Protein AF-A0A7S3IVI7-F1 (afdb_monomer)

Structure (mmCIF, N/CA/C/O backbone):
data_AF-A0A7S3IVI7-F1
#
_entry.id   AF-A0A7S3IVI7-F1
#
loop_
_atom_site.group_PDB
_atom_site.id
_atom_site.type_symbol
_atom_site.label_atom_id
_atom_site.label_alt_id
_atom_site.label_comp_id
_atom_site.label_asym_id
_atom_site.label_entity_id
_atom_site.label_seq_id
_atom_site.pdbx_PDB_ins_code
_atom_site.Cartn_x
_atom_site.Cartn_y
_atom_site.Cartn_z
_atom_site.occupancy
_atom_site.B_iso_or_equiv
_atom_site.auth_seq_id
_atom_site.auth_comp_id
_atom_site.auth_asym_id
_atom_site.auth_atom_id
_atom_site.pdbx_PDB_model_num
ATOM 1 N N . MET A 1 1 ? 11.223 -50.948 70.536 1.00 37.16 1 MET A N 1
ATOM 2 C CA . MET A 1 1 ? 10.459 -50.148 69.553 1.00 37.16 1 MET A CA 1
ATOM 3 C C . MET A 1 1 ? 10.561 -48.692 69.951 1.00 37.16 1 MET A C 1
ATOM 5 O O . MET A 1 1 ? 10.312 -48.367 71.103 1.00 37.16 1 MET A O 1
ATOM 9 N N . HIS A 1 2 ? 11.042 -47.861 69.036 1.00 29.64 2 HIS A N 1
ATOM 10 C CA . HIS A 1 2 ? 11.387 -46.464 69.269 1.00 29.64 2 HIS A CA 1
ATOM 11 C C . HIS A 1 2 ? 10.101 -45.625 69.360 1.00 29.64 2 HIS A C 1
ATOM 13 O O . HIS A 1 2 ? 9.302 -45.642 68.428 1.00 29.64 2 HIS A O 1
ATOM 19 N N . VAL A 1 3 ? 9.883 -44.931 70.478 1.00 38.16 3 VAL A N 1
ATOM 20 C CA . VAL A 1 3 ? 8.822 -43.919 70.612 1.00 38.16 3 VAL A CA 1
ATOM 21 C C . VAL A 1 3 ? 9.403 -42.591 70.113 1.00 38.16 3 VAL A C 1
ATOM 23 O O . VAL A 1 3 ? 10.375 -42.125 70.710 1.00 38.16 3 VAL A O 1
ATOM 26 N N . PRO A 1 4 ? 8.892 -41.987 69.024 1.00 34.06 4 PRO A N 1
ATOM 27 C CA . PRO A 1 4 ? 9.413 -40.715 68.544 1.00 34.06 4 PRO A CA 1
ATOM 28 C C . PRO A 1 4 ? 8.873 -39.545 69.380 1.00 34.06 4 PRO A C 1
ATOM 30 O O . PRO A 1 4 ? 7.701 -39.504 69.749 1.00 34.06 4 PRO A O 1
ATOM 33 N N . ALA A 1 5 ? 9.761 -38.593 69.669 1.00 31.62 5 ALA A N 1
ATOM 34 C CA . ALA A 1 5 ? 9.487 -37.371 70.419 1.00 31.62 5 ALA A CA 1
ATOM 35 C C . ALA A 1 5 ? 8.488 -36.433 69.696 1.00 31.62 5 ALA A C 1
ATOM 37 O O . ALA A 1 5 ? 8.466 -36.389 68.460 1.00 31.62 5 ALA A O 1
ATOM 38 N N . PRO A 1 6 ? 7.690 -35.639 70.438 1.00 41.50 6 PRO A N 1
ATOM 39 C CA . PRO A 1 6 ? 6.710 -34.724 69.866 1.00 41.50 6 PRO A CA 1
ATOM 40 C C . PRO A 1 6 ? 7.427 -33.469 69.356 1.00 41.50 6 PRO A C 1
ATOM 42 O O . PRO A 1 6 ? 7.869 -32.635 70.140 1.00 41.50 6 PRO A O 1
ATOM 45 N N . GLY A 1 7 ? 7.588 -33.337 68.038 1.00 34.88 7 GLY A N 1
ATOM 46 C CA . GLY A 1 7 ? 8.286 -32.165 67.490 1.00 34.88 7 GLY A CA 1
ATOM 47 C C . GLY A 1 7 ? 8.357 -32.018 65.972 1.00 34.88 7 GLY A C 1
ATOM 48 O O . GLY A 1 7 ? 8.997 -31.090 65.490 1.00 34.88 7 GLY A O 1
ATOM 49 N N . ARG A 1 8 ? 7.711 -32.882 65.184 1.00 31.33 8 ARG A N 1
ATOM 50 C CA . ARG A 1 8 ? 7.541 -32.661 63.741 1.00 31.33 8 ARG A CA 1
ATOM 51 C C . ARG A 1 8 ? 6.113 -33.009 63.364 1.00 31.33 8 ARG A C 1
ATOM 53 O O . ARG A 1 8 ? 5.688 -34.141 63.576 1.00 31.33 8 ARG A O 1
ATOM 60 N N . VAL A 1 9 ? 5.385 -32.035 62.824 1.00 38.50 9 VAL A N 1
ATOM 61 C CA . VAL A 1 9 ? 4.103 -32.258 62.153 1.00 38.50 9 VAL A CA 1
ATOM 62 C C . VAL A 1 9 ? 4.376 -33.245 61.020 1.00 38.50 9 VAL A C 1
ATOM 64 O O . VAL A 1 9 ? 4.952 -32.890 59.996 1.00 38.50 9 VAL A O 1
ATOM 67 N N . GLN A 1 10 ? 4.060 -34.519 61.246 1.00 35.38 10 GLN A N 1
ATOM 68 C CA . GLN A 1 10 ? 4.059 -35.515 60.188 1.00 35.38 10 GLN A CA 1
ATOM 69 C C . GLN A 1 10 ? 2.949 -35.115 59.218 1.00 35.38 10 GLN A C 1
ATOM 71 O O . GLN A 1 10 ? 1.772 -35.101 59.580 1.00 35.38 10 GLN A O 1
ATOM 76 N N . TYR A 1 11 ? 3.329 -34.745 57.998 1.00 37.72 11 TYR A N 1
ATOM 77 C CA . TYR A 1 11 ? 2.398 -34.573 56.894 1.00 37.72 11 TYR A CA 1
ATOM 78 C C . TYR A 1 11 ? 1.768 -35.937 56.596 1.00 37.72 11 TYR A C 1
ATOM 80 O O . TYR A 1 11 ? 2.327 -36.744 55.860 1.00 37.72 11 TYR A O 1
ATOM 88 N N . TYR A 1 12 ? 0.619 -36.225 57.203 1.00 44.03 12 TYR A N 1
ATOM 89 C CA . TYR A 1 12 ? -0.188 -37.374 56.816 1.00 44.03 12 TYR A CA 1
ATOM 90 C C . TYR A 1 12 ? -0.671 -37.142 55.381 1.00 44.03 12 TYR A C 1
ATOM 92 O O . TYR A 1 12 ? -1.476 -36.244 55.134 1.00 44.03 12 TYR A O 1
ATOM 100 N N . GLN A 1 13 ? -0.196 -37.941 54.424 1.00 44.88 13 GLN A N 1
ATOM 101 C CA . GLN A 1 13 ? -0.732 -37.983 53.061 1.00 44.88 13 GLN A CA 1
ATOM 102 C C . GLN A 1 13 ? -2.083 -38.714 53.073 1.00 44.88 13 GLN A C 1
ATOM 104 O O . GLN A 1 13 ? -2.242 -39.829 52.593 1.00 44.88 13 GLN A O 1
ATOM 109 N N . TRP A 1 14 ? -3.101 -38.073 53.650 1.00 48.66 14 TRP A N 1
ATOM 110 C CA . TRP A 1 14 ? -4.465 -38.604 53.792 1.00 48.66 14 TRP A CA 1
ATOM 111 C C . TRP A 1 14 ? -5.151 -38.930 52.449 1.00 48.66 14 TRP A C 1
ATOM 113 O O . TRP A 1 14 ? -6.203 -39.567 52.417 1.00 48.66 14 TRP A O 1
ATOM 123 N N . HIS A 1 15 ? -4.553 -38.500 51.337 1.00 48.31 15 HIS A N 1
ATOM 124 C CA . HIS A 1 15 ? -4.995 -38.749 49.966 1.00 48.31 15 HIS A CA 1
ATOM 125 C C . HIS A 1 15 ? -4.817 -40.231 49.593 1.00 48.31 15 HIS A C 1
ATOM 127 O O . HIS A 1 15 ? -5.594 -40.758 48.800 1.00 48.31 15 HIS A O 1
ATOM 133 N N . GLU A 1 16 ? -3.843 -40.903 50.215 1.00 50.72 16 GLU A N 1
ATOM 134 C CA . GLU A 1 16 ? -3.453 -42.286 49.929 1.00 50.72 16 GLU A CA 1
ATOM 135 C C . GLU A 1 16 ? -4.239 -43.326 50.737 1.00 50.72 16 GLU A C 1
ATOM 137 O O . GLU A 1 16 ? -4.037 -44.518 50.548 1.00 50.72 16 GLU A O 1
ATOM 142 N N . LEU A 1 17 ? -5.156 -42.914 51.623 1.00 53.09 17 LEU A N 1
ATOM 143 C CA . LEU A 1 17 ? -5.967 -43.848 52.409 1.00 53.09 17 LEU A CA 1
ATOM 144 C C . LEU A 1 17 ? -7.241 -44.225 51.627 1.00 53.09 17 LEU A C 1
ATOM 146 O O . LEU A 1 17 ? -8.165 -43.407 51.531 1.00 53.09 17 LEU A O 1
ATOM 150 N N . PRO A 1 18 ? -7.340 -45.442 51.055 1.00 57.66 18 PRO A N 1
ATOM 151 C CA . PRO A 1 18 ? -8.451 -45.827 50.180 1.00 57.66 18 PRO A CA 1
ATOM 152 C C . PRO A 1 18 ? -9.768 -46.055 50.937 1.00 57.66 18 PRO A C 1
ATOM 154 O O . PRO A 1 18 ? -10.831 -46.059 50.330 1.00 57.66 18 PRO A O 1
ATOM 157 N N . PHE A 1 19 ? -9.713 -46.214 52.261 1.00 57.56 19 PHE A N 1
ATOM 158 C CA . PHE A 1 19 ? -10.855 -46.581 53.105 1.00 57.56 19 PHE A CA 1
ATOM 159 C C . PHE A 1 19 ? -11.643 -45.389 53.669 1.00 57.56 19 PHE A C 1
ATOM 161 O O . PHE A 1 19 ? -12.664 -45.590 54.321 1.00 57.56 19 PHE A O 1
ATOM 168 N N . VAL A 1 20 ? -11.187 -44.153 53.447 1.00 51.25 20 VAL A N 1
ATOM 169 C CA . VAL A 1 20 ? -11.914 -42.957 53.892 1.00 51.25 20 VAL A CA 1
ATOM 170 C C . VAL A 1 20 ? -12.842 -42.488 52.762 1.00 51.25 20 VAL A C 1
ATOM 172 O O . VAL A 1 20 ? -12.332 -42.189 51.675 1.00 51.25 20 VAL A O 1
ATOM 175 N N . PRO A 1 21 ? -14.169 -42.400 52.988 1.00 58.31 21 PRO A N 1
ATOM 176 C CA . PRO A 1 21 ? -15.122 -41.931 51.986 1.00 58.31 21 PRO A CA 1
ATOM 177 C C . PRO A 1 21 ? -14.757 -40.550 51.436 1.00 58.31 21 PRO A C 1
ATOM 179 O O . PRO A 1 21 ? -14.257 -39.678 52.158 1.00 58.31 21 PRO A O 1
ATOM 182 N N . THR A 1 22 ? -15.009 -40.343 50.145 1.00 48.22 22 THR A N 1
ATOM 183 C CA . THR A 1 22 ? -14.658 -39.107 49.435 1.00 48.22 22 THR A CA 1
ATOM 184 C C . THR A 1 22 ? -15.324 -37.883 50.065 1.00 48.22 22 THR A C 1
ATOM 186 O O . THR A 1 22 ? -14.698 -36.826 50.133 1.00 48.22 22 THR A O 1
ATOM 189 N N . GLU A 1 23 ? -16.534 -38.016 50.621 1.00 46.34 23 GLU A N 1
ATOM 190 C CA . GLU A 1 23 ? -17.203 -36.902 51.303 1.00 46.34 23 GLU A CA 1
ATOM 191 C C . GLU A 1 23 ? -16.443 -36.457 52.564 1.00 46.34 23 GLU A C 1
ATOM 193 O O . GLU A 1 23 ? -16.296 -35.261 52.821 1.00 46.34 23 GLU A O 1
ATOM 198 N N . THR A 1 24 ? -15.877 -37.402 53.322 1.00 45.75 24 THR A N 1
ATOM 199 C CA . THR A 1 24 ? -15.080 -37.111 54.525 1.00 45.75 24 THR A CA 1
ATOM 200 C C . THR A 1 24 ? -13.722 -36.498 54.165 1.00 45.75 24 THR A C 1
ATOM 202 O O . THR A 1 24 ? -13.246 -35.598 54.854 1.00 45.75 24 THR A O 1
ATOM 205 N N . LYS A 1 25 ? -13.127 -36.920 53.040 1.00 48.84 25 LYS A N 1
ATOM 206 C CA . LYS A 1 25 ? -11.901 -36.330 52.466 1.00 48.84 25 LYS A CA 1
ATOM 207 C C . LYS A 1 25 ? -12.095 -34.873 52.029 1.00 48.84 25 LYS A C 1
ATOM 209 O O . LYS A 1 25 ? -11.172 -34.071 52.145 1.00 48.84 25 LYS A O 1
ATOM 214 N N . VAL A 1 26 ? -13.282 -34.521 51.533 1.00 50.03 26 VAL A N 1
ATOM 215 C CA . VAL A 1 26 ? -13.626 -33.141 51.148 1.00 50.03 26 VAL A CA 1
ATOM 216 C C . VAL A 1 26 ? -13.844 -32.262 52.383 1.00 50.03 26 VAL A C 1
ATOM 218 O O . VAL A 1 26 ? -13.344 -31.139 52.411 1.00 50.03 26 VAL A O 1
ATOM 221 N N . ALA A 1 27 ? -14.505 -32.784 53.421 1.00 46.66 27 ALA A N 1
ATOM 222 C CA . ALA A 1 27 ? -14.756 -32.064 54.673 1.00 46.66 27 ALA A CA 1
ATOM 223 C C . ALA A 1 27 ? -13.483 -31.792 55.506 1.00 46.66 27 ALA A C 1
ATOM 225 O O . ALA A 1 27 ? -13.433 -30.823 56.254 1.00 46.66 27 ALA A O 1
ATOM 226 N N . LEU A 1 28 ? -12.443 -32.623 55.366 1.00 43.22 28 LEU A N 1
ATOM 227 C CA . LEU A 1 28 ? -11.166 -32.506 56.088 1.00 43.22 28 LEU A CA 1
ATOM 228 C C . LEU A 1 28 ? -10.086 -31.700 55.348 1.00 43.22 28 LEU A C 1
ATOM 230 O O . LEU A 1 28 ? -8.933 -31.697 55.784 1.00 43.22 28 LEU A O 1
ATOM 234 N N . ARG A 1 29 ? -10.411 -31.012 54.243 1.00 44.25 29 ARG A N 1
ATOM 235 C CA . ARG A 1 29 ? -9.451 -30.106 53.594 1.00 44.25 29 ARG A CA 1
ATOM 236 C C . ARG A 1 29 ? -9.076 -28.983 54.562 1.00 44.25 29 ARG A C 1
ATOM 238 O O . ARG A 1 29 ? -9.765 -27.973 54.659 1.00 44.25 29 ARG A O 1
ATOM 245 N N . VAL A 1 30 ? -7.944 -29.159 55.242 1.00 41.41 30 VAL A N 1
ATOM 246 C CA . VAL A 1 30 ? -7.190 -28.064 55.853 1.00 41.41 30 VAL A CA 1
ATOM 247 C C . VAL A 1 30 ? -7.012 -27.008 54.760 1.00 41.41 30 VAL A C 1
ATOM 249 O O . VAL A 1 30 ? -6.669 -27.393 53.634 1.00 41.41 30 VAL A O 1
ATOM 252 N N . PRO A 1 31 ? -7.272 -25.716 55.034 1.00 39.53 31 PRO A N 1
ATOM 253 C CA . PRO A 1 31 ? -7.047 -24.665 54.058 1.00 39.53 31 PRO A CA 1
ATOM 254 C C . PRO A 1 31 ? -5.581 -24.750 53.648 1.00 39.53 31 PRO A C 1
ATOM 256 O O . PRO A 1 31 ? -4.684 -24.420 54.422 1.00 39.53 31 PRO A O 1
ATOM 259 N N . LYS A 1 32 ? -5.321 -25.260 52.440 1.00 38.75 32 LYS A N 1
ATOM 260 C CA . LYS A 1 32 ? -4.033 -25.028 51.807 1.00 38.75 32 LYS A CA 1
ATOM 261 C C . LYS A 1 32 ? -3.951 -23.516 51.690 1.00 38.75 32 LYS A C 1
ATOM 263 O O . LYS A 1 32 ? -4.742 -22.914 50.967 1.00 38.75 32 LYS A O 1
ATOM 268 N N . ALA A 1 33 ? -3.061 -22.932 52.482 1.00 37.44 33 ALA A N 1
ATOM 269 C CA . ALA A 1 33 ? -2.588 -21.581 52.287 1.00 37.44 33 ALA A CA 1
ATOM 270 C C . ALA A 1 33 ? -2.394 -21.368 50.777 1.00 37.44 33 ALA A C 1
ATOM 272 O O . ALA A 1 33 ? -1.693 -22.153 50.140 1.00 37.44 33 ALA A O 1
ATOM 273 N N . PHE A 1 34 ? -3.102 -20.381 50.228 1.00 41.66 34 PHE A N 1
ATOM 274 C CA . PHE A 1 34 ? -2.931 -19.870 48.870 1.00 41.66 34 PHE A CA 1
ATOM 275 C C . PHE A 1 34 ? -2.884 -20.943 47.770 1.00 41.66 34 PHE A C 1
ATOM 277 O O . PHE A 1 34 ? -1.894 -21.093 47.062 1.00 41.66 34 PHE A O 1
ATOM 284 N N . ALA A 1 35 ? -3.984 -21.671 47.562 1.00 41.25 35 ALA A N 1
ATOM 285 C CA . ALA A 1 35 ? -4.273 -22.088 46.194 1.00 41.25 35 ALA A CA 1
ATOM 286 C C . ALA A 1 35 ? -4.699 -20.821 45.439 1.00 41.25 35 ALA A C 1
ATOM 288 O O . ALA A 1 35 ? -5.876 -20.463 45.466 1.00 41.25 35 ALA A O 1
ATOM 289 N N . GLU A 1 36 ? -3.739 -20.100 44.854 1.00 44.16 36 GLU A N 1
ATOM 290 C CA . GLU A 1 36 ? -4.038 -19.100 43.829 1.00 44.16 36 GLU A CA 1
ATOM 291 C C . GLU A 1 36 ? -4.737 -19.854 42.696 1.00 44.16 36 GLU A C 1
ATOM 293 O O . GLU A 1 36 ? -4.110 -20.563 41.911 1.00 44.16 36 GLU A O 1
ATOM 298 N N . SER A 1 37 ? -6.069 -19.814 42.676 1.00 51.34 37 SER A N 1
ATOM 299 C CA . SER A 1 37 ? -6.802 -20.229 41.491 1.00 51.34 37 SER A CA 1
ATOM 300 C C . SER A 1 37 ? -6.357 -19.303 40.371 1.00 51.34 37 SER A C 1
ATOM 302 O O . SER A 1 37 ? -6.410 -18.086 40.562 1.00 51.34 37 SER A O 1
ATOM 304 N N . GLU A 1 38 ? -5.940 -19.856 39.230 1.00 58.28 38 GLU A N 1
ATOM 305 C CA . GLU A 1 38 ? -5.761 -19.059 38.016 1.00 58.28 38 GLU A CA 1
ATOM 306 C C . GLU A 1 38 ? -6.965 -18.127 37.873 1.00 58.28 38 GLU A C 1
ATOM 308 O O . GLU A 1 38 ? -8.113 -18.569 38.006 1.00 58.28 38 GLU A O 1
ATOM 313 N N . LYS A 1 39 ? -6.701 -16.828 37.689 1.00 65.31 39 LYS A N 1
ATOM 314 C CA . LYS A 1 39 ? -7.754 -15.829 37.514 1.00 65.31 39 LYS A CA 1
ATOM 315 C C . LYS A 1 39 ? -8.639 -16.275 36.357 1.00 65.31 39 LYS A C 1
ATOM 317 O O . LYS A 1 39 ? -8.250 -16.209 35.192 1.00 65.31 39 LYS A O 1
ATOM 322 N N . THR A 1 40 ? -9.832 -16.751 36.684 1.00 76.25 40 THR A N 1
ATOM 323 C CA . THR A 1 40 ? -10.799 -17.173 35.680 1.00 76.25 40 THR A CA 1
ATOM 324 C C . THR A 1 40 ? -11.509 -15.924 35.184 1.00 76.25 40 THR A C 1
ATOM 326 O O . THR A 1 40 ? -12.302 -15.320 35.901 1.00 76.25 40 THR A O 1
ATOM 329 N N . LEU A 1 41 ? -11.226 -15.514 33.946 1.00 86.06 41 LEU A N 1
ATOM 330 C CA . LEU A 1 41 ? -11.928 -14.408 33.288 1.00 86.06 41 LEU A CA 1
ATOM 331 C C . LEU A 1 41 ? -13.317 -14.872 32.821 1.00 86.06 41 LEU A C 1
ATOM 333 O O . LEU A 1 41 ? -13.614 -14.932 31.630 1.00 86.06 41 LEU A O 1
ATOM 337 N N . SER A 1 42 ? -14.161 -15.234 33.788 1.00 85.94 42 SER A N 1
ATOM 338 C CA . SER A 1 42 ? -15.483 -15.846 33.593 1.00 85.94 42 SER A CA 1
ATOM 339 C C . SER A 1 42 ? -16.414 -15.026 32.692 1.00 85.94 42 SER A C 1
ATOM 341 O O . SER A 1 42 ? -17.236 -15.592 31.974 1.00 85.94 42 SER A O 1
ATOM 343 N N . TYR A 1 43 ? -16.237 -13.704 32.672 1.00 92.38 43 TYR A N 1
ATOM 344 C CA . TYR A 1 43 ? -17.042 -12.770 31.887 1.00 92.38 43 TYR A CA 1
ATOM 345 C C . TYR A 1 43 ? -16.408 -12.344 30.555 1.00 92.38 43 TYR A C 1
ATOM 347 O O . TYR A 1 43 ? -17.042 -11.597 29.816 1.00 92.38 43 TYR A O 1
ATOM 355 N N . LEU A 1 44 ? -15.199 -12.806 30.204 1.00 95.38 44 LEU A N 1
ATOM 356 C CA . LEU A 1 44 ? -14.468 -12.310 29.028 1.00 95.38 44 LEU A CA 1
ATOM 357 C C . LEU A 1 44 ? -15.250 -12.462 27.721 1.00 95.38 44 LEU A C 1
ATOM 359 O O . LEU A 1 44 ? -15.397 -11.493 26.981 1.00 95.38 44 LEU A O 1
ATOM 363 N N . GLU A 1 45 ? -15.771 -13.656 27.447 1.00 96.44 45 GLU A N 1
ATOM 364 C CA . GLU A 1 45 ? -16.513 -13.922 26.209 1.00 96.44 45 GLU A CA 1
ATOM 365 C C . GLU A 1 45 ? -17.793 -13.083 26.119 1.00 96.44 45 GLU A C 1
ATOM 367 O O . GLU A 1 45 ? -18.152 -12.594 25.048 1.00 96.44 45 GLU A O 1
ATOM 372 N N . LEU A 1 46 ? -18.456 -12.847 27.257 1.00 96.19 46 LEU A N 1
ATOM 373 C CA . LEU A 1 46 ? -19.632 -11.984 27.312 1.00 96.19 46 LEU A CA 1
ATOM 374 C C . LEU A 1 46 ? -19.260 -10.513 27.089 1.00 96.19 46 LEU A C 1
ATOM 376 O O . LEU A 1 46 ? -19.936 -9.835 26.322 1.00 96.19 46 LEU A O 1
ATOM 380 N N . VAL A 1 47 ? -18.167 -10.035 27.696 1.00 97.25 47 VAL A N 1
ATOM 381 C CA . VAL A 1 47 ? -17.644 -8.678 27.471 1.00 97.25 47 VAL A CA 1
ATOM 382 C C . VAL A 1 47 ? -17.314 -8.480 25.995 1.00 97.25 47 VAL A C 1
ATOM 384 O O . VAL A 1 47 ? -17.808 -7.531 25.399 1.00 97.25 47 VAL A O 1
ATOM 387 N N . LYS A 1 48 ? -16.567 -9.400 25.370 1.00 97.75 48 LYS A N 1
ATOM 388 C CA . LYS A 1 48 ? -16.234 -9.324 23.936 1.00 97.75 48 LYS A CA 1
ATOM 389 C C . LYS A 1 48 ? -17.481 -9.269 23.059 1.00 97.75 48 LYS A C 1
ATOM 391 O O . LYS A 1 48 ? -17.549 -8.456 22.138 1.00 97.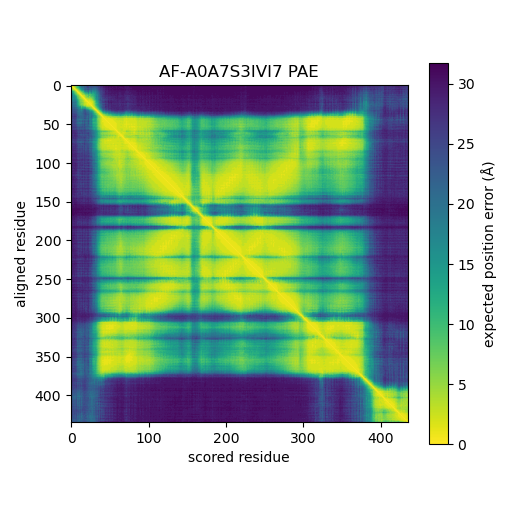75 48 LYS A O 1
ATOM 396 N N . LYS A 1 49 ? -18.473 -10.112 23.356 1.00 97.31 49 LYS A N 1
ATOM 397 C CA . LYS A 1 49 ? -19.747 -10.141 22.634 1.00 97.31 49 LYS A CA 1
ATOM 398 C C . LYS A 1 49 ? -20.491 -8.810 22.744 1.00 97.31 49 LYS A C 1
ATOM 400 O O . LYS A 1 49 ? -20.901 -8.270 21.722 1.00 97.31 49 LYS A O 1
ATOM 405 N N . GLU A 1 50 ? -20.652 -8.274 23.951 1.00 97.56 50 GLU A N 1
ATOM 406 C CA . GLU A 1 50 ? -21.371 -7.009 24.145 1.00 97.56 50 GLU A CA 1
ATOM 407 C C . GLU A 1 50 ? -20.586 -5.806 23.605 1.00 97.56 50 GLU A C 1
ATOM 409 O O . GLU A 1 50 ? -21.175 -4.904 23.016 1.00 97.56 50 GLU A O 1
ATOM 414 N N . THR A 1 51 ? -19.252 -5.820 23.667 1.00 97.06 51 THR A N 1
ATOM 415 C CA . THR A 1 51 ? -18.426 -4.825 22.970 1.00 97.06 51 THR A CA 1
ATOM 416 C C . THR A 1 51 ? -18.654 -4.880 21.460 1.00 97.06 51 THR A C 1
ATOM 418 O O . THR A 1 51 ? -18.839 -3.836 20.840 1.00 97.06 51 THR A O 1
ATOM 421 N N . GLN A 1 52 ? -18.715 -6.068 20.854 1.00 96.31 52 GLN A N 1
ATOM 422 C CA . GLN A 1 52 ? -19.020 -6.187 19.426 1.00 96.31 52 GLN A CA 1
ATOM 423 C C . GLN A 1 52 ? -20.442 -5.702 19.099 1.00 96.31 52 GLN A C 1
ATOM 425 O O . GLN A 1 52 ? -20.629 -5.009 18.101 1.00 96.31 52 GLN A O 1
ATOM 430 N N . ASN A 1 53 ? -21.434 -6.007 19.944 1.00 96.12 53 ASN A N 1
ATOM 431 C CA . ASN A 1 53 ? -22.802 -5.501 19.787 1.00 96.12 53 ASN A CA 1
ATOM 432 C C . ASN A 1 53 ? -22.844 -3.969 19.837 1.00 96.12 53 ASN A C 1
ATOM 434 O O . ASN A 1 53 ? -23.511 -3.342 19.012 1.00 96.12 53 ASN A O 1
ATOM 438 N N . PHE A 1 54 ? -22.117 -3.366 20.781 1.00 96.44 54 PHE A N 1
ATOM 439 C CA . PHE A 1 54 ? -21.981 -1.918 20.888 1.00 96.44 54 PHE A CA 1
ATOM 440 C C . PHE A 1 54 ? -21.375 -1.316 19.621 1.00 96.44 54 PHE A C 1
ATOM 442 O O . PHE A 1 54 ? -21.920 -0.351 19.087 1.00 96.44 54 PHE A O 1
ATOM 449 N N . LEU A 1 55 ? -20.279 -1.890 19.121 1.00 95.31 55 LEU A N 1
ATOM 450 C CA . LEU A 1 55 ? -19.624 -1.413 17.905 1.00 95.31 55 LEU A CA 1
ATOM 451 C C . LEU A 1 55 ? -20.565 -1.515 16.706 1.00 95.31 55 LEU A C 1
ATOM 453 O O . LEU A 1 55 ? -20.788 -0.513 16.047 1.00 95.31 55 LEU A O 1
ATOM 457 N N . ASN A 1 56 ? -21.202 -2.666 16.487 1.00 93.56 56 ASN A N 1
ATOM 458 C CA . ASN A 1 56 ? -22.117 -2.869 15.359 1.00 93.56 56 ASN A CA 1
ATOM 459 C C . ASN A 1 56 ? -23.331 -1.927 15.394 1.00 93.56 56 ASN A C 1
ATOM 461 O O . ASN A 1 56 ? -23.880 -1.581 14.353 1.00 93.56 56 ASN A O 1
ATOM 465 N N . LYS A 1 57 ? -23.779 -1.530 16.591 1.00 93.19 57 LYS A N 1
ATOM 466 C CA . LYS A 1 57 ? -24.909 -0.611 16.755 1.00 93.19 57 LYS A CA 1
ATOM 467 C C . LYS A 1 57 ? -24.535 0.842 16.459 1.00 93.19 57 LYS A C 1
ATOM 469 O O . LYS A 1 57 ? -25.378 1.583 15.966 1.00 93.19 57 LYS A O 1
ATOM 474 N N . ASN A 1 58 ? -23.320 1.257 16.817 1.00 90.88 58 ASN A N 1
ATOM 475 C CA . ASN A 1 58 ? -22.917 2.665 16.778 1.00 90.88 58 ASN A CA 1
ATOM 476 C C . ASN A 1 58 ? -21.956 3.003 15.628 1.00 90.88 58 ASN A C 1
ATOM 478 O O . ASN A 1 58 ? -21.815 4.170 15.277 1.00 90.88 58 ASN A O 1
ATOM 482 N N . ILE A 1 59 ? -21.290 2.002 15.053 1.00 90.50 59 ILE A N 1
ATOM 483 C CA . ILE A 1 59 ? -20.309 2.136 13.977 1.00 90.50 59 ILE A CA 1
ATOM 484 C C . ILE A 1 59 ? -20.690 1.133 12.886 1.00 90.50 59 ILE A C 1
ATOM 486 O O . ILE A 1 59 ? -20.439 -0.066 13.007 1.00 90.50 59 ILE A 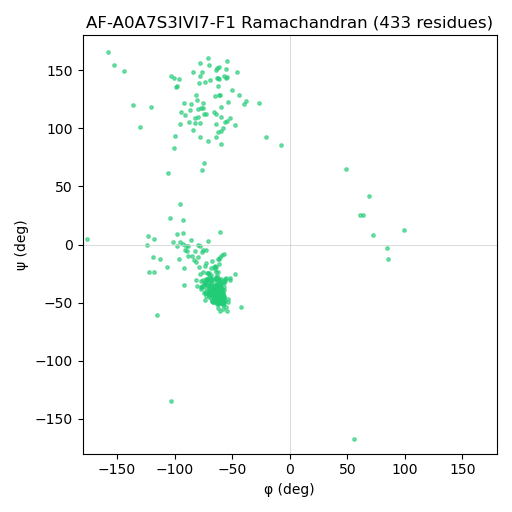O 1
ATOM 490 N N . GLY A 1 60 ? -21.327 1.630 11.825 1.00 82.75 60 GLY A N 1
ATOM 491 C CA . GLY A 1 60 ? -21.893 0.781 10.772 1.00 82.75 60 GLY A CA 1
ATOM 492 C C . GLY A 1 60 ? -20.857 0.096 9.875 1.00 82.75 60 GLY A C 1
ATOM 493 O O . GLY A 1 60 ? -21.160 -0.940 9.299 1.00 82.75 60 GLY A O 1
ATOM 494 N N . GLN A 1 61 ? -19.648 0.651 9.757 1.00 87.19 61 GLN A N 1
ATOM 495 C CA . GLN A 1 61 ? -18.571 0.126 8.912 1.00 87.19 61 GLN A CA 1
ATOM 496 C C . GLN A 1 61 ? -17.212 0.528 9.496 1.00 87.19 61 GLN A C 1
ATOM 498 O O . GLN A 1 61 ? -17.097 1.547 10.171 1.00 87.19 61 GLN A O 1
ATOM 503 N N . ASN A 1 62 ? -16.157 -0.239 9.224 1.00 86.94 62 ASN A N 1
ATOM 504 C CA . ASN A 1 62 ? -14.795 0.201 9.494 1.00 86.94 62 ASN A CA 1
ATOM 505 C C . ASN A 1 62 ? -14.325 1.151 8.384 1.00 86.94 62 ASN A C 1
ATOM 507 O O . ASN A 1 62 ? -14.062 0.737 7.253 1.00 86.94 62 ASN A O 1
ATOM 511 N N . TYR A 1 63 ? -14.193 2.431 8.724 1.00 86.06 63 TYR A N 1
ATOM 512 C CA . TYR A 1 63 ? -13.891 3.474 7.747 1.00 86.06 63 TYR A CA 1
ATOM 513 C C . TYR A 1 63 ? -12.471 3.353 7.190 1.00 86.06 63 TYR A C 1
ATOM 515 O O . TYR A 1 63 ? -12.252 3.684 6.032 1.00 86.06 63 TYR A O 1
ATOM 523 N N . PHE A 1 64 ? -11.510 2.835 7.961 1.00 83.50 64 PHE A N 1
ATOM 524 C CA . PHE A 1 64 ? -10.095 2.785 7.575 1.00 83.50 64 PHE A CA 1
ATOM 525 C C . PHE A 1 64 ? -9.770 1.708 6.538 1.00 83.50 64 PHE A C 1
ATOM 527 O O . PHE A 1 64 ? -8.844 1.884 5.742 1.00 83.50 64 PHE A O 1
ATOM 534 N N . ASN A 1 65 ? -10.517 0.601 6.543 1.00 81.69 65 ASN A N 1
ATOM 535 C CA . ASN A 1 65 ? -10.277 -0.545 5.659 1.00 81.69 65 ASN A CA 1
ATOM 536 C C . ASN A 1 65 ? -11.486 -0.944 4.797 1.00 81.69 65 ASN A C 1
ATOM 538 O O . ASN A 1 65 ? -11.391 -1.923 4.062 1.00 81.69 65 ASN A O 1
ATOM 542 N N . GLY A 1 66 ? -12.616 -0.243 4.917 1.00 79.56 66 GLY A N 1
ATOM 543 C CA . GLY A 1 66 ? -13.814 -0.491 4.118 1.00 79.56 66 GLY A CA 1
ATOM 544 C C . GLY A 1 66 ? -14.583 -1.767 4.478 1.00 79.56 66 GLY A C 1
ATOM 545 O O . GLY A 1 66 ? -15.522 -2.120 3.769 1.00 79.56 66 GLY A O 1
ATOM 546 N N . LYS A 1 67 ? -14.243 -2.472 5.564 1.00 84.94 67 LYS A N 1
ATOM 547 C CA . LYS A 1 67 ? -14.968 -3.686 5.979 1.00 84.94 67 LYS A CA 1
ATOM 548 C C . LYS A 1 67 ? -16.278 -3.349 6.676 1.00 84.94 67 LYS A C 1
ATOM 550 O O . LYS A 1 67 ? -16.320 -2.437 7.492 1.00 84.94 67 LYS A O 1
ATOM 555 N N . ASP A 1 68 ? -17.298 -4.175 6.464 1.00 85.31 68 ASP A N 1
ATOM 556 C CA . ASP A 1 68 ? -18.654 -3.987 7.009 1.00 85.31 68 ASP A CA 1
ATOM 557 C C . ASP A 1 68 ? -18.740 -3.979 8.550 1.00 85.31 68 ASP A C 1
ATOM 559 O O . ASP A 1 68 ? -19.773 -3.640 9.106 1.00 85.31 68 ASP A O 1
ATOM 563 N N . HIS A 1 69 ? -17.686 -4.374 9.271 1.00 87.88 69 HIS A N 1
ATOM 564 C CA . HIS A 1 69 ? -17.683 -4.395 10.735 1.00 87.88 69 HIS A CA 1
ATOM 565 C C . HIS A 1 69 ? -16.320 -4.016 11.323 1.00 87.88 69 HIS A C 1
ATOM 567 O O . HIS A 1 69 ? -15.261 -4.304 10.757 1.00 87.88 69 HIS A O 1
ATOM 573 N N . VAL A 1 70 ? -16.345 -3.410 12.514 1.00 92.44 70 VAL A N 1
ATOM 574 C CA . VAL A 1 70 ? -15.144 -3.129 13.311 1.00 92.44 70 VAL A CA 1
ATOM 575 C C . VAL A 1 70 ? -14.727 -4.396 14.053 1.00 92.44 70 VAL A C 1
ATOM 577 O O . VAL A 1 70 ? -15.520 -4.987 14.779 1.00 92.44 70 VAL A O 1
ATOM 580 N N . SER A 1 71 ? -13.480 -4.830 13.872 1.00 93.75 71 SER A N 1
ATOM 581 C CA . SER A 1 71 ? -12.942 -6.013 14.549 1.00 93.75 71 SER A CA 1
ATOM 582 C C . SER A 1 71 ? -12.437 -5.658 15.947 1.00 93.75 71 SER A C 1
ATOM 584 O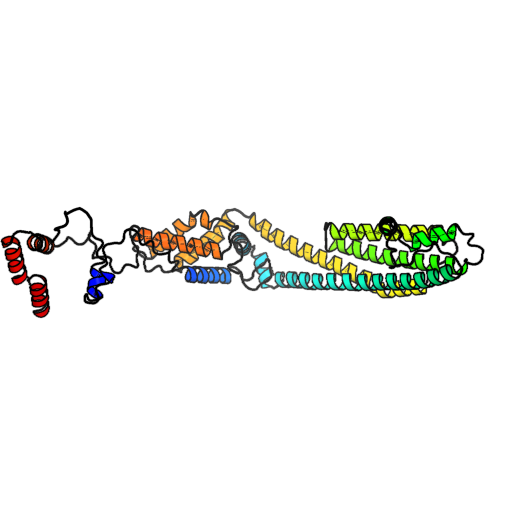 O . SER A 1 71 ? -11.852 -4.598 16.138 1.00 93.75 71 SER A O 1
ATOM 586 N N . LEU A 1 72 ? -12.512 -6.585 16.907 1.00 95.00 72 LEU A N 1
ATOM 587 C CA . LEU A 1 72 ? -11.862 -6.411 18.217 1.00 95.00 72 LEU A CA 1
ATOM 588 C C . LEU A 1 72 ? -10.324 -6.300 18.134 1.00 95.00 72 LEU A C 1
ATOM 590 O O . LEU A 1 72 ? -9.668 -5.910 19.098 1.00 95.00 72 LEU A O 1
ATOM 594 N N . LYS A 1 73 ? -9.720 -6.623 16.985 1.00 95.31 73 LYS A N 1
ATOM 595 C CA . LYS A 1 73 ? -8.293 -6.368 16.740 1.00 95.31 73 LYS A CA 1
ATOM 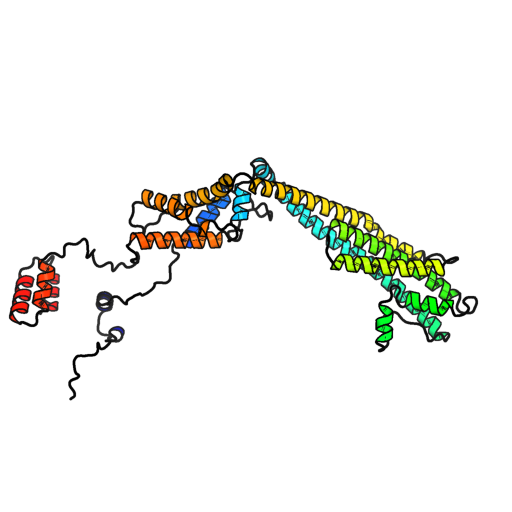596 C C . LYS A 1 73 ? -7.985 -4.887 16.495 1.00 95.31 73 LYS A C 1
ATOM 598 O O . LYS A 1 73 ? -6.828 -4.502 16.627 1.00 95.31 73 LYS A O 1
ATOM 603 N N . THR A 1 74 ? -8.990 -4.080 16.152 1.00 93.50 74 THR A N 1
ATOM 604 C CA . THR A 1 74 ? -8.847 -2.642 15.912 1.00 93.50 74 THR A CA 1
ATOM 605 C C . THR A 1 74 ? -8.375 -1.931 17.193 1.00 93.50 74 THR A C 1
ATOM 607 O O . THR A 1 74 ? -8.864 -2.259 18.284 1.00 93.50 74 THR A O 1
ATOM 610 N N . PRO A 1 75 ? -7.413 -0.995 17.095 1.00 93.88 75 PRO A N 1
ATOM 611 C CA . PRO A 1 75 ? -7.014 -0.138 18.206 1.00 93.88 75 PRO A CA 1
ATOM 612 C C . PRO A 1 75 ? -8.192 0.658 18.772 1.00 93.88 75 PRO A C 1
ATOM 614 O O . PRO A 1 75 ? -9.068 1.101 18.032 1.00 93.88 75 PRO A O 1
ATOM 617 N N . VAL A 1 76 ? -8.194 0.886 20.085 1.00 91.50 76 VAL A N 1
ATOM 618 C CA . VAL A 1 76 ? -9.243 1.673 20.752 1.00 91.50 76 VAL A CA 1
ATOM 619 C C . VAL A 1 76 ? -9.337 3.082 20.157 1.00 91.50 76 VAL A C 1
ATOM 621 O O . VAL A 1 76 ? -10.440 3.530 19.880 1.00 91.50 76 VAL A O 1
ATOM 624 N N . GLY A 1 77 ? -8.207 3.736 19.869 1.00 88.12 77 GLY A N 1
ATOM 625 C CA . GLY A 1 77 ? -8.192 5.073 19.260 1.00 88.12 77 GLY A CA 1
ATOM 626 C C . GLY A 1 77 ? -8.844 5.134 17.873 1.00 88.12 77 GLY A C 1
ATOM 627 O O . GLY A 1 77 ? -9.569 6.074 17.575 1.00 88.12 77 GLY A O 1
ATOM 628 N N . GLU A 1 78 ? -8.677 4.097 17.046 1.00 88.94 78 GLU A N 1
ATOM 629 C CA . GLU A 1 78 ? -9.365 4.028 15.749 1.00 88.94 78 GLU A CA 1
ATOM 630 C C . GLU A 1 78 ? -10.880 3.864 15.930 1.00 88.94 78 GLU A C 1
ATOM 632 O O . GLU A 1 78 ? -11.664 4.501 15.229 1.00 88.94 78 GLU A O 1
ATOM 637 N N . ALA A 1 79 ? -11.312 3.032 16.882 1.00 90.75 79 ALA A N 1
ATOM 638 C CA . ALA A 1 79 ? -12.731 2.867 17.192 1.00 90.75 79 ALA A CA 1
ATOM 639 C C . ALA A 1 79 ? -13.357 4.150 17.765 1.00 90.75 79 ALA A C 1
ATOM 641 O O . ALA A 1 79 ? -14.479 4.493 17.392 1.00 90.75 79 ALA A O 1
ATOM 642 N N . GLU A 1 80 ? -12.618 4.877 18.608 1.00 88.19 80 GLU A N 1
ATOM 643 C CA . GLU A 1 80 ? -12.989 6.206 19.105 1.00 88.19 80 GLU A CA 1
ATOM 644 C C . GLU A 1 80 ? -13.192 7.192 17.950 1.00 88.19 80 GLU A C 1
ATOM 646 O O . GLU A 1 80 ? -14.254 7.805 17.856 1.00 88.19 80 GLU A O 1
ATOM 651 N N . ALA A 1 81 ? -12.227 7.292 17.031 1.00 85.88 81 ALA A N 1
ATOM 652 C CA . ALA A 1 81 ? -12.312 8.191 15.880 1.00 85.88 81 ALA A CA 1
ATOM 653 C C . ALA A 1 81 ? -13.507 7.862 14.968 1.00 85.88 81 ALA A C 1
ATOM 655 O O . ALA A 1 81 ? -14.194 8.759 14.482 1.00 85.88 81 ALA A O 1
ATOM 656 N N . MET A 1 82 ? -13.806 6.574 14.762 1.00 88.25 82 MET A N 1
ATOM 657 C CA . MET A 1 82 ? -14.977 6.156 13.982 1.00 88.25 82 MET A CA 1
ATOM 658 C C . MET A 1 82 ? -16.303 6.486 14.683 1.00 88.25 82 MET A C 1
ATOM 660 O O . MET A 1 82 ? -17.276 6.845 14.019 1.00 88.25 82 MET A O 1
ATOM 664 N N . PHE A 1 83 ? -16.353 6.383 16.012 1.00 88.75 83 PHE A N 1
ATOM 665 C CA . PHE A 1 83 ? -17.536 6.739 16.795 1.00 88.75 83 PHE A CA 1
ATOM 666 C C . PHE A 1 83 ? -17.786 8.255 16.811 1.00 88.75 83 PHE A C 1
ATOM 668 O O . PHE A 1 83 ? -18.928 8.693 16.655 1.00 88.75 83 PHE A O 1
ATOM 675 N N . ALA A 1 84 ? -16.715 9.041 16.950 1.00 86.00 84 ALA A N 1
ATOM 676 C CA . ALA A 1 84 ? -16.736 10.503 16.986 1.00 86.00 84 ALA A CA 1
ATOM 677 C C . ALA A 1 84 ? -16.836 11.162 15.596 1.00 86.00 84 ALA A C 1
ATOM 679 O O . ALA A 1 84 ? -16.874 12.386 15.494 1.00 86.00 84 ALA A O 1
ATOM 680 N N . ALA A 1 85 ? -16.883 10.374 14.517 1.00 84.88 85 ALA A N 1
ATOM 681 C CA . ALA A 1 85 ? -17.024 10.898 13.165 1.00 84.88 85 ALA A CA 1
ATOM 682 C C . ALA A 1 85 ? -18.272 11.791 13.032 1.00 84.88 85 ALA A C 1
ATOM 684 O O . ALA A 1 85 ? -19.324 11.501 13.611 1.00 84.88 85 ALA A O 1
ATOM 685 N N . SER A 1 86 ? -18.169 12.863 12.241 1.00 84.06 86 SER A N 1
ATOM 686 C CA . SER A 1 86 ? -19.297 13.764 11.992 1.00 84.06 86 SER A CA 1
ATOM 687 C C . SER A 1 86 ? -20.458 13.034 11.310 1.00 84.06 86 SER A C 1
ATOM 689 O O . SER A 1 86 ? -20.257 12.067 10.573 1.00 84.06 86 SER A O 1
ATOM 691 N N . GLU A 1 87 ? -21.686 13.516 11.511 1.00 84.19 87 GLU A N 1
ATOM 692 C CA . GLU A 1 87 ? -22.869 12.933 10.859 1.00 84.19 87 GLU A CA 1
ATOM 693 C C . GLU A 1 87 ? -22.776 12.997 9.327 1.00 84.19 87 GLU A C 1
ATOM 695 O O . GLU A 1 87 ? -23.180 12.061 8.645 1.00 84.19 87 GLU A O 1
ATOM 700 N N . GLU A 1 88 ? -22.146 14.040 8.777 1.00 85.38 88 GLU A N 1
ATOM 701 C CA . GLU A 1 88 ? -21.843 14.126 7.342 1.00 85.38 88 GLU A CA 1
ATOM 702 C C . GLU A 1 88 ? -20.941 12.973 6.874 1.00 85.38 88 GLU A C 1
ATOM 704 O O . GLU A 1 88 ? -21.189 12.372 5.830 1.00 85.38 88 GLU A O 1
ATOM 709 N N . PHE A 1 89 ? -19.912 12.629 7.656 1.00 85.31 89 PHE A N 1
ATOM 710 C CA . PHE A 1 89 ? -19.016 11.516 7.344 1.00 85.31 89 PHE A CA 1
ATOM 711 C C . PHE A 1 89 ? -19.736 10.169 7.477 1.00 85.31 89 PHE A C 1
ATOM 713 O O . PHE A 1 89 ? -19.612 9.310 6.606 1.00 85.31 89 PHE A O 1
ATOM 720 N N . LYS A 1 90 ? -20.537 9.987 8.534 1.00 86.25 90 LYS A N 1
ATOM 721 C CA . LYS A 1 90 ? -21.367 8.784 8.713 1.00 86.25 90 LYS A CA 1
ATOM 722 C C . LYS A 1 90 ? -22.356 8.605 7.559 1.00 86.25 90 LYS A C 1
ATOM 724 O O . LYS A 1 90 ? -22.551 7.478 7.113 1.00 86.25 90 LYS A O 1
ATOM 729 N N . GLN A 1 91 ? -22.919 9.695 7.034 1.00 87.12 91 GLN A N 1
ATOM 730 C CA . GLN A 1 91 ? -23.783 9.649 5.856 1.00 87.12 91 GLN A CA 1
ATOM 731 C C . GLN A 1 91 ? -23.010 9.198 4.608 1.00 87.12 91 GLN A C 1
ATOM 733 O O . GLN A 1 91 ? -23.472 8.306 3.909 1.00 87.12 91 GLN A O 1
ATOM 738 N N . GLN A 1 92 ? -21.801 9.720 4.369 1.00 86.38 92 GLN A N 1
ATOM 739 C CA . GLN A 1 92 ? -20.956 9.270 3.248 1.00 86.38 92 GLN A CA 1
ATOM 740 C C . GLN A 1 92 ? -20.599 7.782 3.329 1.00 86.38 92 GLN A C 1
ATOM 742 O O . GLN A 1 92 ? -20.477 7.110 2.305 1.00 86.38 92 GLN A O 1
ATOM 747 N N . VAL A 1 93 ? -20.425 7.260 4.543 1.00 87.00 93 VAL A N 1
ATOM 748 C CA . VAL A 1 93 ? -20.237 5.826 4.770 1.00 87.00 93 VAL A CA 1
ATOM 749 C C . VAL A 1 93 ? -21.516 5.060 4.430 1.00 87.00 93 VAL A C 1
ATOM 751 O O . VAL A 1 93 ? -21.454 4.082 3.690 1.00 87.00 93 VAL A O 1
ATOM 754 N N . ALA A 1 94 ? -22.669 5.506 4.937 1.00 86.62 94 ALA A N 1
ATOM 755 C CA . ALA A 1 94 ? -23.960 4.866 4.685 1.00 86.62 94 ALA A CA 1
ATOM 756 C C . ALA A 1 94 ? -24.334 4.854 3.191 1.00 86.62 94 ALA A C 1
ATOM 758 O O . ALA A 1 94 ? -24.896 3.872 2.710 1.00 86.62 94 ALA A O 1
ATOM 759 N N . ASP A 1 95 ? -23.963 5.905 2.458 1.00 89.81 95 ASP A N 1
ATOM 760 C CA . ASP A 1 95 ? -24.168 6.034 1.012 1.00 89.81 95 ASP A CA 1
ATOM 761 C C . ASP A 1 95 ? -23.179 5.183 0.188 1.00 89.81 95 ASP A C 1
ATOM 763 O O . ASP A 1 95 ? -23.301 5.104 -1.032 1.00 89.81 95 ASP A O 1
ATOM 767 N N . GLY A 1 96 ? -22.194 4.541 0.829 1.00 87.31 96 GLY A N 1
ATOM 768 C CA . GLY A 1 96 ? -21.195 3.686 0.181 1.00 87.31 96 GLY A CA 1
ATOM 769 C C . GLY A 1 96 ? -19.981 4.425 -0.389 1.00 87.31 96 GLY A C 1
ATOM 770 O O . GLY A 1 96 ? -19.027 3.777 -0.812 1.00 87.31 96 GLY A O 1
ATOM 771 N N . ALA A 1 97 ? -19.935 5.759 -0.322 1.00 88.69 97 ALA A N 1
ATOM 772 C CA . ALA A 1 97 ? -18.881 6.564 -0.946 1.00 88.69 97 ALA A CA 1
ATOM 773 C C . ALA A 1 97 ? -17.468 6.246 -0.418 1.00 88.69 97 ALA A C 1
ATOM 775 O O . ALA A 1 97 ? -16.498 6.264 -1.176 1.00 88.69 97 ALA A O 1
ATOM 776 N N . ILE A 1 98 ? -17.335 5.924 0.876 1.00 88.19 98 ILE A N 1
ATOM 777 C CA . ILE A 1 98 ? -16.043 5.534 1.471 1.00 88.19 98 ILE A CA 1
ATOM 778 C C . ILE A 1 98 ? -15.590 4.161 0.968 1.00 88.19 98 ILE A C 1
ATOM 780 O O . ILE A 1 98 ? -14.403 3.963 0.705 1.00 88.19 98 ILE A O 1
ATOM 784 N N . LYS A 1 99 ? -16.525 3.220 0.809 1.00 88.69 99 LYS A N 1
ATOM 785 C CA . LYS A 1 99 ? -16.235 1.899 0.249 1.00 88.69 99 LYS A CA 1
ATOM 786 C C . LYS A 1 99 ? -15.805 2.020 -1.209 1.00 88.69 99 LYS A C 1
ATOM 788 O O . LYS A 1 99 ? -14.736 1.530 -1.556 1.00 88.69 99 LYS A O 1
ATOM 793 N N . ASP A 1 100 ? -16.561 2.772 -2.004 1.00 90.62 100 ASP A N 1
ATOM 794 C CA . ASP A 1 100 ? -16.243 3.042 -3.407 1.00 90.62 100 ASP A CA 1
ATOM 795 C C . ASP A 1 100 ? -14.864 3.692 -3.560 1.00 90.62 100 ASP A C 1
ATOM 797 O O . ASP A 1 100 ? -14.131 3.384 -4.498 1.00 90.62 100 ASP A O 1
ATOM 801 N N . LEU A 1 101 ? -14.471 4.570 -2.629 1.00 91.56 101 LEU A N 1
ATOM 802 C CA . LEU A 1 101 ? -13.145 5.182 -2.626 1.00 91.56 101 LEU A CA 1
ATOM 803 C C . LEU A 1 101 ? -12.029 4.165 -2.345 1.00 91.56 101 LEU A C 1
ATOM 805 O O . LEU A 1 101 ? -11.004 4.196 -3.027 1.00 91.56 101 LEU A O 1
ATOM 809 N N . HIS A 1 102 ? -12.210 3.258 -1.378 1.00 90.19 102 HIS A N 1
ATOM 810 C CA . HIS A 1 102 ? -11.249 2.174 -1.126 1.00 90.19 102 HIS A CA 1
ATOM 811 C C . HIS A 1 102 ? -11.145 1.224 -2.316 1.00 90.19 102 HIS A C 1
ATOM 813 O O . HIS A 1 102 ? -10.033 0.939 -2.759 1.00 90.19 102 HIS A O 1
ATOM 819 N N . ASP A 1 103 ? -12.282 0.799 -2.865 1.00 91.94 103 ASP A N 1
ATOM 820 C CA . ASP A 1 103 ? -12.346 -0.105 -4.014 1.00 91.94 103 ASP A CA 1
ATOM 821 C C . ASP A 1 103 ? -11.702 0.544 -5.247 1.00 91.94 103 ASP A C 1
ATOM 823 O O . ASP A 1 103 ? -10.901 -0.083 -5.942 1.00 91.94 103 ASP A O 1
ATOM 827 N N . LYS A 1 104 ? -11.952 1.841 -5.471 1.00 93.88 104 LYS A N 1
ATOM 828 C CA . LYS A 1 104 ? -11.306 2.631 -6.526 1.00 93.88 104 LYS A CA 1
ATOM 829 C C . LYS A 1 104 ? -9.794 2.714 -6.335 1.00 93.88 104 LYS A C 1
ATOM 831 O O . LYS A 1 104 ? -9.067 2.546 -7.310 1.00 93.88 104 LYS A O 1
ATOM 836 N N . CYS A 1 105 ? -9.308 2.969 -5.118 1.00 93.81 105 CYS A N 1
ATOM 837 C CA . CYS A 1 105 ? -7.871 2.975 -4.834 1.00 93.81 105 CYS A CA 1
ATOM 838 C C . CYS A 1 105 ? -7.244 1.593 -5.057 1.00 93.81 105 CYS A C 1
ATOM 840 O O . CYS A 1 105 ? -6.178 1.521 -5.656 1.00 93.81 105 CYS A O 1
ATOM 842 N N . SER A 1 106 ? -7.903 0.511 -4.629 1.00 93.19 106 SER A N 1
ATOM 843 C CA . SER A 1 106 ? -7.414 -0.859 -4.836 1.00 93.19 106 SER A CA 1
ATOM 844 C C . SER A 1 106 ? -7.330 -1.202 -6.324 1.00 93.19 106 SER A C 1
ATOM 846 O O . SER A 1 106 ? -6.274 -1.599 -6.807 1.00 93.19 106 SER A O 1
ATOM 848 N N . ALA A 1 107 ? -8.414 -0.966 -7.069 1.00 94.69 107 ALA A N 1
ATOM 849 C CA . ALA A 1 107 ? -8.481 -1.254 -8.499 1.00 94.69 107 ALA A CA 1
ATOM 850 C C . ALA A 1 107 ? -7.478 -0.419 -9.307 1.00 94.69 107 ALA A C 1
ATOM 852 O O . ALA A 1 107 ? -6.835 -0.927 -10.226 1.00 94.69 107 ALA A O 1
ATOM 853 N N . LEU A 1 108 ? -7.324 0.867 -8.969 1.00 95.38 108 LEU A N 1
ATOM 854 C CA . LEU A 1 108 ? -6.315 1.712 -9.599 1.00 95.38 108 LEU A CA 1
ATOM 855 C C . LEU A 1 108 ? -4.904 1.249 -9.233 1.00 95.38 108 LEU A C 1
ATOM 857 O O . LEU A 1 108 ? -4.091 1.160 -10.140 1.00 95.38 108 LEU A O 1
ATOM 861 N N . GLY A 1 109 ? -4.631 0.888 -7.976 1.00 95.12 109 GLY A N 1
ATOM 862 C CA . GLY A 1 109 ? -3.332 0.359 -7.548 1.00 95.12 109 GLY A CA 1
ATOM 863 C C . GLY A 1 109 ? -2.905 -0.863 -8.367 1.00 95.12 109 GLY A C 1
ATOM 864 O O . GLY A 1 109 ? -1.865 -0.834 -9.025 1.00 95.12 109 GLY A O 1
ATOM 865 N N . GLU A 1 110 ? -3.767 -1.878 -8.451 1.00 94.81 110 GLU A N 1
ATOM 866 C CA . GLU A 1 110 ? -3.524 -3.076 -9.271 1.00 94.81 110 GLU A CA 1
ATOM 867 C C . GLU A 1 110 ? -3.334 -2.735 -10.760 1.00 94.81 110 GLU A C 1
ATOM 869 O O . GLU A 1 110 ? -2.439 -3.257 -11.433 1.00 94.81 110 GLU A O 1
ATOM 874 N N . SER A 1 111 ? -4.154 -1.818 -11.286 1.00 95.06 111 SER A N 1
ATOM 875 C CA . SER A 1 111 ? -4.049 -1.360 -12.673 1.00 95.06 111 SER A CA 1
ATOM 876 C C . SER A 1 111 ? -2.745 -0.605 -12.938 1.00 95.06 111 SER A C 1
ATOM 878 O O . SER A 1 111 ? -2.203 -0.723 -14.042 1.00 95.06 111 SER A O 1
ATOM 880 N N . THR A 1 112 ? -2.252 0.183 -11.977 1.00 95.62 112 THR A N 1
ATOM 881 C CA . THR A 1 112 ? -0.985 0.913 -12.098 1.00 95.62 112 THR A CA 1
ATOM 882 C C . THR A 1 112 ? 0.198 -0.044 -12.122 1.00 95.62 112 THR A C 1
ATOM 884 O O . THR A 1 112 ? 0.986 0.022 -13.064 1.00 95.62 112 THR A O 1
ATOM 887 N N . GLU A 1 113 ? 0.264 -0.992 -11.186 1.00 94.62 113 GLU A N 1
ATOM 888 C CA . GLU A 1 113 ? 1.328 -1.999 -11.114 1.00 94.62 113 GLU A CA 1
ATOM 889 C C . GLU A 1 113 ? 1.372 -2.848 -12.393 1.00 94.62 113 GLU A C 1
ATOM 891 O O . GLU A 1 113 ? 2.404 -2.947 -13.058 1.00 94.62 113 GLU A O 1
ATOM 896 N N . THR A 1 114 ? 0.215 -3.362 -12.825 1.00 95.81 114 THR A N 1
ATOM 897 C CA . THR A 1 114 ? 0.110 -4.179 -14.044 1.00 95.81 114 THR A CA 1
ATOM 898 C C . THR A 1 114 ? 0.546 -3.409 -15.293 1.00 95.81 114 THR A C 1
ATOM 900 O O . THR A 1 114 ? 1.237 -3.953 -16.157 1.00 95.81 114 THR A O 1
ATOM 903 N N . SER A 1 115 ? 0.133 -2.143 -15.418 1.00 94.62 115 SER A N 1
ATOM 904 C CA . SER A 1 115 ? 0.470 -1.319 -16.586 1.00 94.62 115 SER A CA 1
ATOM 905 C C . SER A 1 115 ? 1.949 -0.945 -16.605 1.00 94.62 115 SER A C 1
ATOM 907 O O . SER A 1 115 ? 2.564 -0.981 -17.671 1.00 94.62 115 SER A O 1
ATOM 909 N N . TYR A 1 116 ? 2.516 -0.621 -15.440 1.00 95.81 116 TYR A N 1
ATOM 910 C CA . TYR A 1 116 ? 3.932 -0.312 -15.283 1.00 95.81 116 TYR A CA 1
ATOM 911 C C . TYR A 1 116 ? 4.802 -1.506 -15.693 1.00 95.81 116 TYR A C 1
ATOM 913 O O . TYR A 1 116 ? 5.579 -1.380 -16.641 1.00 95.81 116 TYR A O 1
ATOM 921 N N . ILE A 1 117 ? 4.596 -2.675 -15.068 1.00 94.81 117 ILE A N 1
ATOM 922 C CA . ILE A 1 117 ? 5.373 -3.897 -15.340 1.00 94.81 117 ILE A CA 1
ATOM 923 C C . ILE A 1 117 ? 5.277 -4.265 -16.821 1.00 94.81 117 ILE A C 1
ATOM 925 O O . ILE A 1 117 ? 6.287 -4.433 -17.496 1.00 94.81 117 ILE A O 1
ATOM 929 N N . ARG A 1 118 ? 4.059 -4.303 -17.377 1.00 95.75 118 ARG A N 1
ATOM 930 C CA . ARG A 1 118 ? 3.850 -4.695 -18.775 1.00 95.75 118 ARG A CA 1
ATOM 931 C C . ARG A 1 118 ? 4.596 -3.797 -19.763 1.00 95.75 118 ARG A C 1
ATOM 933 O O . ARG A 1 118 ? 5.179 -4.312 -20.719 1.00 95.75 118 ARG A O 1
ATOM 940 N N . ILE A 1 119 ? 4.509 -2.474 -19.604 1.00 95.19 119 ILE A N 1
ATOM 941 C CA . ILE A 1 119 ? 5.150 -1.532 -20.536 1.00 95.19 119 ILE A CA 1
ATOM 942 C C . ILE A 1 119 ? 6.664 -1.596 -20.368 1.00 95.19 119 ILE A C 1
ATOM 944 O O . ILE A 1 119 ? 7.374 -1.692 -21.370 1.00 95.19 119 ILE A O 1
ATOM 948 N N . ARG A 1 120 ? 7.145 -1.605 -19.122 1.00 95.25 120 ARG A N 1
ATOM 949 C CA . ARG A 1 120 ? 8.563 -1.742 -18.800 1.00 95.25 120 ARG A CA 1
ATOM 950 C C . ARG A 1 120 ? 9.160 -2.994 -19.441 1.00 95.25 120 ARG A C 1
ATOM 952 O O . ARG A 1 120 ? 10.065 -2.863 -20.261 1.00 95.25 120 ARG A O 1
ATOM 959 N N . ASP A 1 121 ? 8.602 -4.168 -19.156 1.00 94.56 121 ASP A N 1
ATOM 960 C CA . ASP A 1 121 ? 9.083 -5.452 -19.678 1.00 94.56 121 ASP A CA 1
ATOM 961 C C . ASP A 1 121 ? 9.061 -5.482 -21.210 1.00 94.56 121 ASP A C 1
ATOM 963 O O . ASP A 1 121 ? 9.972 -6.003 -21.854 1.00 94.56 121 ASP A O 1
ATOM 967 N N . SER A 1 122 ? 8.030 -4.886 -21.819 1.00 94.88 122 SER A N 1
ATOM 968 C CA . SER A 1 122 ? 7.920 -4.815 -23.279 1.00 94.88 122 SER A CA 1
ATOM 969 C C . SER A 1 122 ? 9.029 -3.960 -23.893 1.00 94.88 122 SER A C 1
ATOM 971 O O . SER A 1 122 ? 9.599 -4.355 -24.910 1.00 94.88 122 SER A O 1
ATOM 973 N N . ILE A 1 123 ? 9.359 -2.810 -23.291 1.00 93.69 123 ILE A N 1
ATOM 974 C CA . ILE A 1 123 ? 10.449 -1.949 -23.769 1.00 93.69 123 ILE A CA 1
ATOM 975 C C . ILE A 1 123 ? 11.811 -2.599 -23.489 1.00 93.69 123 ILE A C 1
ATOM 977 O O . ILE A 1 123 ? 12.665 -2.622 -24.375 1.00 93.69 123 ILE A O 1
ATOM 981 N N . GLU A 1 124 ? 12.017 -3.182 -22.306 1.00 92.88 124 GLU A N 1
ATOM 982 C CA . GLU A 1 124 ? 13.248 -3.908 -21.969 1.00 92.88 124 GLU A CA 1
ATOM 983 C C . GLU A 1 124 ? 13.484 -5.091 -22.921 1.00 92.88 124 GLU A C 1
ATOM 985 O O . GLU A 1 124 ? 14.601 -5.285 -23.402 1.00 92.88 124 GLU A O 1
ATOM 990 N N . SER A 1 125 ? 12.429 -5.818 -23.297 1.00 94.06 125 SER A N 1
ATOM 991 C CA . SER A 1 125 ? 12.501 -6.872 -24.313 1.00 94.06 125 SER A CA 1
ATOM 992 C C . SER A 1 125 ? 12.974 -6.342 -25.675 1.00 94.06 125 SER A C 1
ATOM 994 O O . SER A 1 125 ? 13.799 -6.989 -26.326 1.00 94.06 125 SER A O 1
ATOM 996 N N . GLN A 1 126 ? 12.541 -5.142 -26.090 1.00 94.44 126 GLN A N 1
ATOM 997 C CA . GLN A 1 126 ? 13.066 -4.506 -27.307 1.00 94.44 126 GLN A CA 1
ATOM 998 C C . GLN A 1 126 ? 14.541 -4.118 -27.162 1.00 94.44 126 GLN A C 1
ATOM 1000 O O . GLN A 1 126 ? 15.318 -4.322 -28.093 1.00 94.44 126 GLN A O 1
ATOM 1005 N N . VAL A 1 127 ? 14.966 -3.625 -25.993 1.00 91.94 127 VAL A N 1
ATOM 1006 C CA . VAL A 1 127 ? 16.385 -3.329 -25.727 1.00 91.94 127 VAL A CA 1
ATOM 1007 C C . VAL A 1 127 ? 17.243 -4.592 -25.852 1.00 91.94 127 VAL A C 1
ATOM 1009 O O . VAL A 1 127 ? 18.306 -4.539 -26.472 1.00 91.94 127 VAL A O 1
ATOM 1012 N N . VAL A 1 128 ? 16.773 -5.730 -25.333 1.00 91.88 128 VAL A N 1
ATOM 1013 C CA . VAL A 1 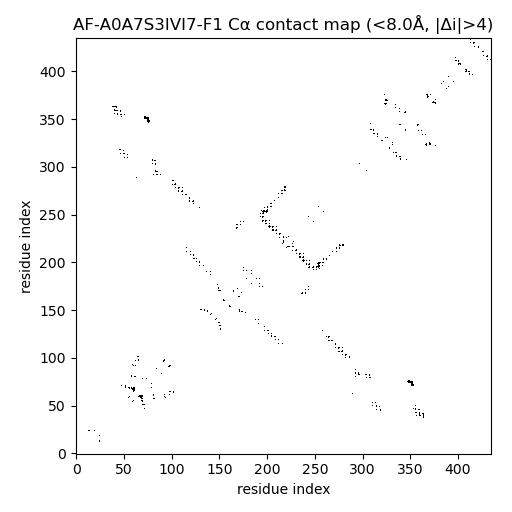128 ? 17.451 -7.031 -25.473 1.00 91.88 128 VAL A CA 1
ATOM 1014 C C . VAL A 1 128 ? 17.501 -7.482 -26.937 1.00 91.88 128 VAL A C 1
ATOM 1016 O O . VAL A 1 128 ? 18.540 -7.950 -27.399 1.00 91.88 128 VAL A O 1
ATOM 1019 N N . SER A 1 129 ? 16.421 -7.293 -27.701 1.00 92.94 129 SER A N 1
ATOM 1020 C CA . SER A 1 129 ? 16.399 -7.578 -29.145 1.00 92.94 129 SER A CA 1
ATOM 1021 C C . SER A 1 129 ? 17.440 -6.747 -29.911 1.00 92.94 129 SER A C 1
ATOM 1023 O O . SER A 1 129 ? 18.184 -7.280 -30.738 1.00 92.94 129 SER A O 1
ATOM 1025 N N . ILE A 1 130 ? 17.570 -5.456 -29.581 1.00 93.25 130 ILE A N 1
ATOM 1026 C CA . ILE A 1 130 ? 18.600 -4.587 -30.167 1.00 93.25 130 ILE A CA 1
ATOM 1027 C C . ILE A 1 130 ? 20.004 -5.070 -29.777 1.00 93.25 130 ILE A C 1
ATOM 1029 O O . ILE A 1 130 ? 20.870 -5.168 -30.640 1.00 93.25 130 ILE A O 1
ATOM 1033 N N . GLN A 1 131 ? 20.234 -5.439 -28.512 1.00 92.19 131 GLN A N 1
ATOM 1034 C CA . GLN A 1 131 ? 21.516 -6.010 -28.068 1.00 92.19 131 GLN A CA 1
ATOM 1035 C C . GLN A 1 131 ? 21.878 -7.298 -28.818 1.00 92.19 131 GLN A C 1
ATOM 1037 O O . GLN A 1 131 ? 23.042 -7.501 -29.156 1.00 92.19 131 GLN A O 1
ATOM 1042 N N . ALA A 1 132 ? 20.900 -8.157 -29.115 1.00 92.56 132 ALA A N 1
ATOM 1043 C CA . ALA A 1 132 ? 21.133 -9.366 -29.898 1.00 92.56 132 ALA A CA 1
ATOM 1044 C C . ALA A 1 132 ? 21.568 -9.044 -31.338 1.00 92.56 132 ALA A C 1
ATOM 1046 O O . ALA A 1 132 ? 22.469 -9.701 -31.861 1.00 92.56 132 ALA A O 1
ATOM 1047 N N . ARG A 1 133 ? 20.980 -8.014 -31.963 1.00 94.56 133 ARG A N 1
ATOM 1048 C CA . ARG A 1 133 ? 21.418 -7.520 -33.281 1.00 94.56 133 ARG A CA 1
ATOM 1049 C C . ARG A 1 133 ? 22.824 -6.930 -33.228 1.00 94.56 133 ARG A C 1
ATOM 1051 O O . ARG A 1 133 ? 23.644 -7.249 -34.079 1.00 94.56 133 ARG A O 1
ATOM 1058 N N . GLU A 1 134 ? 23.142 -6.152 -32.198 1.00 92.88 134 GLU A N 1
ATOM 1059 C CA . GLU A 1 134 ? 24.501 -5.638 -32.000 1.00 92.88 134 GLU A CA 1
ATOM 1060 C C . GLU A 1 134 ? 25.529 -6.765 -31.845 1.00 92.88 134 GLU A C 1
ATOM 1062 O O . GLU A 1 134 ? 26.579 -6.721 -32.477 1.00 92.88 134 GLU A O 1
ATOM 1067 N N . ASN A 1 135 ? 25.206 -7.820 -31.091 1.00 92.50 135 ASN A N 1
ATOM 1068 C CA . ASN A 1 135 ? 26.076 -8.990 -30.953 1.00 92.50 135 ASN A CA 1
ATOM 1069 C C . ASN A 1 135 ? 26.350 -9.693 -32.293 1.00 92.50 135 ASN A C 1
ATOM 1071 O O . ASN A 1 135 ? 27.459 -10.181 -32.502 1.00 92.50 135 ASN A O 1
ATOM 1075 N N . GLN A 1 136 ? 25.380 -9.729 -33.214 1.00 93.50 136 GLN A N 1
ATOM 1076 C CA . GLN A 1 136 ? 25.602 -10.256 -34.568 1.00 93.50 136 GLN A CA 1
ATOM 1077 C C . GLN A 1 136 ? 26.610 -9.397 -35.340 1.00 93.50 136 GLN A C 1
ATOM 1079 O O . GLN A 1 136 ? 27.508 -9.936 -35.990 1.00 93.50 136 GLN A O 1
ATOM 1084 N N . ILE A 1 137 ? 26.510 -8.070 -35.213 1.00 92.75 137 ILE A N 1
ATOM 1085 C CA . ILE A 1 137 ? 27.464 -7.142 -35.827 1.00 92.75 137 ILE A CA 1
ATOM 1086 C C . ILE A 1 137 ? 28.854 -7.328 -35.206 1.00 92.75 137 ILE A C 1
ATOM 1088 O O . ILE A 1 137 ? 29.832 -7.467 -35.942 1.00 92.75 137 ILE A O 1
ATOM 1092 N N . TYR A 1 138 ? 28.960 -7.427 -33.877 1.00 92.00 138 TYR A N 1
ATOM 1093 C CA . TYR A 1 138 ? 30.236 -7.687 -33.200 1.00 92.00 138 TYR A CA 1
ATOM 1094 C C . TYR A 1 138 ? 30.865 -9.008 -33.651 1.00 92.00 138 TYR A C 1
ATOM 1096 O O . TYR A 1 138 ? 32.060 -9.035 -33.933 1.00 92.00 138 TYR A O 1
ATOM 1104 N N . GLY A 1 139 ? 30.071 -10.072 -33.809 1.00 89.81 139 GLY A N 1
ATOM 1105 C CA . GLY A 1 139 ? 30.533 -11.345 -34.368 1.00 89.81 139 GLY A CA 1
ATOM 1106 C C . GLY A 1 139 ? 31.129 -11.189 -35.769 1.00 89.81 139 GLY A C 1
ATOM 1107 O O . GLY A 1 139 ? 32.239 -11.652 -36.022 1.00 89.81 139 GLY A O 1
ATOM 1108 N N . SER A 1 140 ? 30.451 -10.451 -36.654 1.00 90.50 140 SER A N 1
ATOM 1109 C CA . SER A 1 140 ? 30.961 -10.184 -38.006 1.00 90.50 140 SER A CA 1
ATOM 1110 C C . SER A 1 140 ? 32.268 -9.376 -38.006 1.00 90.50 140 SER A C 1
ATOM 1112 O O . SER A 1 140 ? 33.161 -9.622 -38.816 1.00 90.50 140 SER A O 1
ATOM 1114 N N . LEU A 1 141 ? 32.423 -8.434 -37.071 1.00 89.06 141 LEU A N 1
ATOM 1115 C CA . LEU A 1 141 ? 33.633 -7.624 -36.927 1.00 89.06 141 LEU A CA 1
ATOM 1116 C C . LEU A 1 141 ? 34.801 -8.435 -36.344 1.00 89.06 141 LEU A C 1
ATOM 1118 O O . LEU A 1 141 ? 35.939 -8.280 -36.793 1.00 89.06 141 LEU A O 1
ATOM 1122 N N . LEU A 1 142 ? 34.519 -9.338 -35.401 1.00 88.31 142 LEU A N 1
ATOM 1123 C CA . LEU A 1 142 ? 35.489 -10.288 -34.852 1.00 88.31 142 LEU A CA 1
ATOM 1124 C C . LEU A 1 142 ? 36.035 -11.219 -35.941 1.00 88.31 142 LEU A C 1
ATOM 1126 O O . LEU A 1 142 ? 37.247 -11.421 -36.019 1.00 88.31 142 LEU A O 1
ATOM 1130 N N . GLU A 1 143 ? 35.173 -11.723 -36.830 1.00 88.94 143 GLU A N 1
ATOM 1131 C CA . GLU A 1 143 ? 35.582 -12.532 -37.989 1.00 88.94 143 GLU A CA 1
ATOM 1132 C C . GLU A 1 143 ? 36.470 -11.753 -38.971 1.00 88.94 143 GLU A C 1
ATOM 1134 O O . GLU A 1 143 ? 37.375 -12.326 -39.582 1.00 88.94 143 GLU A O 1
ATOM 1139 N N . LYS A 1 144 ? 36.269 -10.434 -39.085 1.00 86.69 144 LYS A N 1
ATOM 1140 C CA . LYS A 1 144 ? 37.132 -9.539 -39.874 1.00 86.69 144 LYS A CA 1
ATOM 1141 C C . LYS A 1 144 ? 38.452 -9.170 -39.173 1.00 86.69 144 LYS A C 1
ATOM 1143 O O . LYS A 1 144 ? 39.268 -8.468 -39.768 1.00 86.69 144 LYS A O 1
ATOM 1148 N N . GLY A 1 145 ? 38.692 -9.653 -37.951 1.00 83.75 145 GLY A N 1
ATOM 1149 C CA . GLY A 1 145 ? 39.958 -9.494 -37.226 1.00 83.75 145 GLY A CA 1
ATOM 1150 C C . GLY A 1 145 ? 39.989 -8.377 -36.176 1.00 83.75 145 GLY A C 1
ATOM 1151 O O . GLY A 1 145 ? 41.070 -8.046 -35.690 1.00 83.75 145 GLY A O 1
ATOM 1152 N N . LEU A 1 146 ? 38.843 -7.790 -35.802 1.00 83.44 146 LEU A N 1
ATOM 1153 C CA . LEU A 1 146 ? 38.756 -6.889 -34.645 1.00 83.44 146 LEU A CA 1
ATOM 1154 C C . LEU A 1 146 ? 38.569 -7.688 -33.352 1.00 83.44 146 LEU A C 1
ATOM 1156 O O . LEU A 1 146 ? 37.452 -8.060 -33.019 1.00 83.44 146 LEU A O 1
ATOM 1160 N N . HIS A 1 147 ? 39.645 -7.916 -32.600 1.00 78.75 147 HIS A N 1
ATOM 1161 C CA . HIS A 1 147 ? 39.602 -8.723 -31.372 1.00 78.75 147 HIS A CA 1
ATOM 1162 C C . HIS A 1 147 ? 39.278 -7.940 -30.086 1.00 78.75 147 HIS A C 1
ATOM 1164 O O . HIS A 1 147 ? 38.990 -8.562 -29.068 1.00 78.75 147 HIS A O 1
ATOM 1170 N N . ASP A 1 148 ? 39.261 -6.603 -30.134 1.00 80.00 148 ASP A N 1
ATOM 1171 C CA . ASP A 1 148 ? 39.051 -5.732 -28.961 1.00 80.00 148 ASP A CA 1
ATOM 1172 C C . ASP A 1 148 ? 37.571 -5.343 -28.737 1.00 80.00 148 ASP A C 1
ATOM 1174 O O . ASP A 1 148 ? 37.276 -4.327 -28.106 1.00 80.00 148 ASP A O 1
ATOM 1178 N N . LEU A 1 149 ? 36.626 -6.118 -29.283 1.00 82.81 149 LEU A N 1
ATOM 1179 C CA . LEU A 1 149 ? 35.187 -5.869 -29.144 1.00 82.81 149 LEU A CA 1
ATOM 1180 C C . LEU A 1 149 ? 34.581 -6.684 -28.002 1.00 82.81 149 LEU A C 1
ATOM 1182 O O . LEU A 1 149 ? 34.910 -7.853 -27.806 1.00 82.81 149 LEU A O 1
ATOM 1186 N N . GLN A 1 150 ? 33.641 -6.076 -27.285 1.00 81.75 150 GLN A N 1
ATOM 1187 C CA . GLN A 1 150 ? 32.906 -6.718 -26.199 1.00 81.75 150 GLN A CA 1
ATOM 1188 C C . GLN A 1 150 ? 31.531 -7.208 -26.662 1.00 81.75 150 GLN A C 1
ATOM 1190 O O . GLN A 1 150 ? 30.790 -6.474 -27.311 1.00 81.75 150 GLN A O 1
ATOM 1195 N N . ILE A 1 151 ? 31.150 -8.427 -26.284 1.00 83.25 151 ILE A N 1
ATOM 1196 C CA . ILE A 1 151 ? 29.836 -9.005 -26.595 1.00 83.25 151 ILE A CA 1
ATOM 1197 C C . ILE A 1 151 ? 28.908 -8.821 -25.387 1.00 83.25 151 ILE A C 1
ATOM 1199 O O . ILE A 1 151 ? 29.299 -9.051 -24.242 1.00 83.25 151 ILE A O 1
ATOM 1203 N N . HIS A 1 152 ? 27.654 -8.423 -25.615 1.00 80.00 152 HIS A N 1
ATOM 1204 C CA . HIS A 1 152 ? 26.672 -8.331 -24.534 1.00 80.00 152 HIS A CA 1
ATOM 1205 C C . HIS A 1 152 ? 26.426 -9.701 -23.893 1.00 80.00 152 HIS A C 1
ATOM 1207 O O . HIS A 1 152 ? 26.084 -10.651 -24.592 1.00 80.00 152 HIS A O 1
ATOM 1213 N N . GLY A 1 153 ? 26.528 -9.776 -22.561 1.00 71.25 153 GLY A N 1
ATOM 1214 C CA . GLY A 1 153 ? 26.231 -10.981 -21.776 1.00 71.25 153 GLY A CA 1
ATOM 1215 C C . GLY A 1 153 ? 27.394 -11.968 -21.640 1.00 71.25 153 GLY A C 1
ATOM 1216 O O . GLY A 1 153 ? 27.339 -12.838 -20.775 1.00 71.25 153 GLY A O 1
ATOM 1217 N N . GLU A 1 154 ? 28.465 -11.803 -22.417 1.00 66.81 154 GLU A N 1
ATOM 1218 C CA . GLU A 1 154 ? 29.704 -12.567 -22.274 1.00 66.81 154 GLU A CA 1
ATOM 1219 C C . GLU A 1 154 ? 30.737 -11.725 -21.528 1.00 66.81 154 GLU A C 1
ATOM 1221 O O . GLU A 1 154 ? 31.593 -11.059 -22.108 1.00 66.81 154 GLU A O 1
ATOM 1226 N N . PHE A 1 155 ? 30.647 -11.741 -20.201 1.00 57.41 155 PHE A N 1
ATOM 1227 C CA . PHE A 1 155 ? 31.706 -11.185 -19.373 1.00 57.41 155 PHE A CA 1
ATOM 1228 C C . PHE A 1 155 ? 32.829 -12.211 -19.293 1.00 57.41 155 PHE A C 1
ATOM 1230 O O . PHE A 1 155 ? 32.647 -13.310 -18.765 1.00 57.41 155 PHE A O 1
ATOM 1237 N N . GLY A 1 156 ? 34.002 -11.862 -19.820 1.00 52.53 156 GLY A N 1
ATOM 1238 C CA . GLY A 1 156 ? 35.215 -12.602 -19.494 1.00 52.53 156 GLY A CA 1
ATOM 1239 C C . GLY A 1 156 ? 35.407 -12.651 -17.973 1.00 52.53 156 GLY A C 1
ATOM 1240 O O . GLY A 1 156 ? 34.914 -11.786 -17.252 1.00 52.53 156 GLY A O 1
ATOM 1241 N N . ASN A 1 157 ? 36.165 -13.631 -17.475 1.00 49.22 157 ASN A N 1
ATOM 1242 C CA . ASN A 1 157 ? 36.490 -13.803 -16.045 1.00 49.22 157 ASN A CA 1
ATOM 1243 C C . ASN A 1 157 ? 37.262 -12.616 -15.410 1.00 49.22 157 ASN A C 1
ATOM 1245 O O . ASN A 1 157 ? 37.806 -12.750 -14.313 1.00 49.22 157 ASN A O 1
ATOM 1249 N N . ASP A 1 158 ? 37.370 -11.480 -16.099 1.00 52.69 158 ASP A N 1
ATOM 1250 C CA . ASP A 1 158 ? 38.112 -10.313 -15.664 1.00 52.69 158 ASP A CA 1
ATOM 1251 C C . ASP A 1 158 ? 37.207 -9.357 -14.870 1.00 52.69 158 ASP A C 1
ATOM 1253 O O . ASP A 1 158 ? 36.284 -8.716 -15.386 1.00 52.69 158 ASP A O 1
ATOM 1257 N N . LEU A 1 159 ? 37.493 -9.258 -13.572 1.00 52.56 159 LEU A N 1
ATOM 1258 C CA . LEU A 1 159 ? 36.804 -8.383 -12.625 1.00 52.56 159 LEU A CA 1
ATOM 1259 C C . LEU A 1 159 ? 36.848 -6.913 -13.081 1.00 52.56 159 LEU A C 1
ATOM 1261 O O . LEU A 1 159 ? 35.911 -6.162 -12.822 1.00 52.56 159 LEU A O 1
ATOM 1265 N N . PHE A 1 160 ? 37.898 -6.506 -13.804 1.00 51.84 160 PHE A N 1
ATOM 1266 C CA . PHE A 1 160 ? 38.026 -5.148 -14.335 1.00 51.84 160 PHE A CA 1
ATOM 1267 C C . PHE A 1 160 ? 37.095 -4.872 -15.520 1.00 51.84 160 PHE A C 1
ATOM 1269 O O . PHE A 1 160 ? 36.554 -3.772 -15.585 1.00 51.84 160 PHE A O 1
ATOM 1276 N N . ALA A 1 161 ? 36.825 -5.865 -16.375 1.00 48.47 161 ALA A N 1
ATOM 1277 C CA . ALA A 1 161 ? 35.808 -5.766 -17.428 1.00 48.47 161 ALA A CA 1
ATOM 1278 C C . ALA A 1 161 ? 34.385 -5.701 -16.839 1.00 48.47 161 ALA A C 1
ATOM 1280 O O . ALA A 1 161 ? 33.494 -5.055 -17.382 1.00 48.47 161 ALA A O 1
ATOM 1281 N N . THR A 1 162 ? 34.184 -6.322 -15.673 1.00 47.28 162 THR A N 1
ATOM 1282 C CA . THR A 1 162 ? 32.919 -6.246 -14.926 1.00 47.28 162 THR A CA 1
ATOM 1283 C C . THR A 1 162 ? 32.739 -4.879 -14.241 1.00 47.28 162 THR A C 1
ATOM 1285 O O . THR A 1 162 ? 31.624 -4.372 -14.145 1.00 47.28 162 THR A O 1
ATOM 1288 N N . LEU A 1 163 ? 33.830 -4.248 -13.787 1.00 44.09 163 LEU A N 1
ATOM 1289 C CA . LEU A 1 163 ? 33.811 -2.925 -13.147 1.00 44.09 163 LEU A CA 1
ATOM 1290 C C . LEU A 1 163 ? 33.736 -1.769 -14.159 1.00 44.09 163 LEU A C 1
ATOM 1292 O O . LEU A 1 163 ? 33.037 -0.793 -13.887 1.00 44.09 163 LEU A O 1
ATOM 1296 N N . SER A 1 164 ? 34.370 -1.872 -15.334 1.00 46.06 164 SER A N 1
ATOM 1297 C CA . SER A 1 164 ? 34.206 -0.890 -16.422 1.00 46.06 164 SER A CA 1
ATOM 1298 C C . SER A 1 164 ? 32.777 -0.875 -16.978 1.00 46.06 164 SER A C 1
ATOM 1300 O O . SER A 1 164 ? 32.269 0.186 -17.327 1.00 46.06 164 SER A O 1
ATOM 1302 N N . PHE A 1 165 ? 32.080 -2.017 -16.926 1.00 47.91 165 PHE A N 1
ATOM 1303 C CA . PHE A 1 165 ? 30.683 -2.171 -17.349 1.00 47.91 165 PHE A CA 1
ATOM 1304 C C . PHE A 1 165 ? 29.660 -1.424 -16.475 1.00 47.91 165 PHE A C 1
ATOM 1306 O O . PHE A 1 165 ? 28.523 -1.211 -16.895 1.00 47.91 165 PHE A O 1
ATOM 1313 N N . THR A 1 166 ? 30.053 -0.966 -15.281 1.00 47.53 166 THR A N 1
ATOM 1314 C CA . THR A 1 166 ? 29.231 -0.028 -14.489 1.00 47.53 166 THR A CA 1
ATOM 1315 C C . THR A 1 166 ? 29.268 1.406 -15.038 1.00 47.53 166 THR A C 1
ATOM 1317 O O . THR A 1 166 ? 28.541 2.276 -14.558 1.00 47.53 166 THR A O 1
ATOM 1320 N N . GLY A 1 167 ? 30.081 1.658 -16.071 1.00 51.31 167 GLY A N 1
ATOM 1321 C CA . GLY A 1 167 ? 30.056 2.880 -16.859 1.00 51.31 167 GLY A CA 1
ATOM 1322 C C . GLY A 1 167 ? 28.716 3.071 -17.570 1.00 51.31 167 GLY A C 1
ATOM 1323 O O . GLY A 1 167 ? 28.102 2.135 -18.079 1.00 51.31 167 GLY A O 1
ATOM 1324 N N . THR A 1 168 ? 28.274 4.323 -17.640 1.00 60.09 168 THR A N 1
ATOM 1325 C CA . THR A 1 168 ? 26.927 4.745 -18.047 1.00 60.09 168 THR A CA 1
ATOM 1326 C C . THR A 1 168 ? 26.485 4.313 -19.458 1.00 60.09 168 THR A C 1
ATOM 1328 O O . THR A 1 168 ? 25.308 4.447 -19.764 1.00 60.09 168 THR A O 1
ATOM 1331 N N . GLY A 1 169 ? 27.354 3.749 -20.310 1.00 60.69 169 GLY A N 1
ATOM 1332 C CA . GLY A 1 169 ? 27.049 3.369 -21.702 1.00 60.69 169 GLY A CA 1
ATOM 1333 C C . GLY A 1 169 ? 27.180 1.882 -22.079 1.00 60.69 169 GLY A C 1
ATOM 1334 O O . GLY A 1 169 ? 26.729 1.505 -23.160 1.00 60.69 169 GLY A O 1
ATOM 1335 N N . GLY A 1 170 ? 27.757 1.030 -21.220 1.00 79.50 170 GLY A N 1
ATOM 1336 C CA . GLY A 1 170 ? 27.977 -0.403 -21.489 1.00 79.50 170 GLY A CA 1
ATOM 1337 C C . GLY A 1 170 ? 28.780 -0.732 -22.767 1.00 79.50 170 GLY A C 1
ATOM 1338 O O . GLY A 1 170 ? 29.364 0.144 -23.406 1.00 79.50 170 GLY A O 1
ATOM 1339 N N . ALA A 1 171 ? 28.765 -2.013 -23.165 1.00 83.00 171 ALA A N 1
ATOM 1340 C CA . ALA A 1 171 ? 29.553 -2.543 -24.292 1.00 83.00 171 ALA A CA 1
ATOM 1341 C C . ALA A 1 171 ? 29.310 -1.817 -25.628 1.00 83.00 171 ALA A C 1
ATOM 1343 O O . ALA A 1 171 ? 30.224 -1.664 -26.429 1.00 83.00 171 ALA A O 1
ATOM 1344 N N . THR A 1 172 ? 28.101 -1.308 -25.864 1.00 86.31 172 THR A N 1
ATOM 1345 C CA . THR A 1 172 ? 27.764 -0.606 -27.107 1.00 86.31 172 THR A CA 1
ATOM 1346 C C . THR A 1 172 ? 28.548 0.696 -27.278 1.00 86.31 172 THR A C 1
ATOM 1348 O O . THR A 1 172 ? 29.116 0.943 -28.340 1.00 86.31 172 THR A O 1
ATOM 1351 N N . VAL A 1 173 ? 28.599 1.539 -26.239 1.00 87.12 173 VAL A N 1
ATOM 1352 C CA . VAL A 1 173 ? 29.327 2.818 -26.299 1.00 87.12 173 VAL A CA 1
ATOM 1353 C C . VAL A 1 173 ? 30.836 2.567 -26.338 1.00 87.12 173 VAL A C 1
ATOM 1355 O O . VAL A 1 173 ? 31.557 3.254 -27.061 1.00 87.12 173 VAL A O 1
ATOM 1358 N N . GLU A 1 174 ? 31.323 1.557 -25.614 1.00 86.38 174 GLU A N 1
ATOM 1359 C CA . GLU A 1 174 ? 32.733 1.152 -25.653 1.00 86.38 174 GLU A CA 1
ATOM 1360 C C . GLU A 1 174 ? 33.151 0.650 -27.042 1.00 86.38 174 GLU A C 1
ATOM 1362 O O . GLU A 1 174 ? 34.145 1.130 -27.590 1.00 86.38 174 GLU A O 1
ATOM 1367 N N . ASN A 1 175 ? 32.359 -0.221 -27.668 1.00 88.62 175 ASN A N 1
ATOM 1368 C CA . ASN A 1 175 ? 32.642 -0.736 -29.007 1.00 88.62 175 ASN A CA 1
ATOM 1369 C C . ASN A 1 175 ? 32.589 0.364 -30.077 1.00 88.62 175 ASN A C 1
ATOM 1371 O O . ASN A 1 175 ? 33.446 0.395 -30.961 1.00 88.62 175 ASN A O 1
ATOM 1375 N N . LEU A 1 176 ? 31.653 1.317 -29.982 1.00 87.88 176 LEU A N 1
ATOM 1376 C CA . LEU A 1 176 ? 31.637 2.492 -30.865 1.00 87.88 176 LEU A CA 1
ATOM 1377 C C . LEU A 1 176 ? 32.892 3.363 -30.701 1.00 87.88 176 LEU A C 1
ATOM 1379 O O . LEU A 1 176 ? 33.452 3.845 -31.689 1.00 87.88 176 LEU A O 1
ATOM 1383 N N . ASN A 1 177 ? 33.381 3.539 -29.470 1.00 86.19 177 ASN A N 1
ATOM 1384 C CA . ASN A 1 177 ? 34.636 4.250 -29.217 1.00 86.19 177 ASN A CA 1
ATOM 1385 C C . ASN A 1 177 ? 35.841 3.528 -29.845 1.00 86.19 177 ASN A C 1
ATOM 1387 O O . ASN A 1 177 ? 36.751 4.188 -30.346 1.00 86.19 177 ASN A O 1
ATOM 1391 N N . VAL A 1 178 ? 35.867 2.191 -29.828 1.00 86.81 178 VAL A N 1
ATOM 1392 C CA . VAL A 1 178 ? 36.922 1.395 -30.479 1.00 86.81 178 VAL A CA 1
ATOM 1393 C C . VAL A 1 178 ? 36.850 1.548 -31.996 1.00 86.81 178 VAL A C 1
ATOM 1395 O O . VAL A 1 178 ? 37.854 1.886 -32.624 1.00 86.81 178 VAL A O 1
ATOM 1398 N N . LEU A 1 179 ? 35.663 1.377 -32.582 1.00 86.06 179 LEU A N 1
ATOM 1399 C CA . LEU A 1 179 ? 35.471 1.481 -34.029 1.00 86.06 179 LEU A CA 1
ATOM 1400 C C . LEU A 1 179 ? 35.761 2.889 -34.554 1.00 86.06 179 LEU A C 1
ATOM 1402 O O . LEU A 1 179 ? 36.430 3.022 -35.570 1.00 86.06 179 LEU A O 1
ATOM 1406 N N . SER A 1 180 ? 35.363 3.944 -33.840 1.00 84.56 180 SER A N 1
ATOM 1407 C CA . SER A 1 180 ? 35.632 5.327 -34.266 1.00 84.56 180 SER A CA 1
ATOM 1408 C C . SER A 1 180 ? 37.121 5.691 -34.307 1.00 84.56 180 SER A C 1
ATOM 1410 O O . SER A 1 180 ? 37.518 6.584 -35.054 1.00 84.56 180 SER A O 1
ATOM 1412 N N . ARG A 1 181 ? 37.976 4.986 -33.551 1.00 83.75 181 ARG A N 1
ATOM 1413 C CA . ARG A 1 181 ? 39.443 5.145 -33.607 1.00 83.75 181 ARG A CA 1
ATOM 1414 C C . ARG A 1 181 ? 40.070 4.422 -34.798 1.00 83.75 181 ARG A C 1
ATOM 1416 O O . ARG A 1 181 ? 41.199 4.733 -35.179 1.00 83.75 181 ARG A O 1
ATOM 1423 N N . LEU A 1 182 ? 39.359 3.461 -35.378 1.00 77.50 182 LEU A N 1
ATOM 1424 C CA . LEU A 1 182 ? 39.801 2.653 -36.503 1.00 77.50 182 LEU A CA 1
ATOM 1425 C C . LEU A 1 182 ? 39.181 3.223 -37.777 1.00 77.50 182 LEU A C 1
ATOM 1427 O O . LEU A 1 182 ? 38.058 2.884 -38.111 1.00 77.50 182 LEU A O 1
ATOM 1431 N N . ASN A 1 183 ? 39.921 4.108 -38.454 1.00 66.31 183 ASN A N 1
ATOM 1432 C CA . ASN A 1 183 ? 39.585 4.785 -39.718 1.00 66.31 183 ASN A CA 1
ATOM 1433 C C . ASN A 1 183 ? 38.298 4.277 -40.421 1.00 66.31 183 ASN A C 1
ATOM 1435 O O . ASN A 1 183 ? 38.349 3.394 -41.284 1.00 66.31 183 ASN A O 1
ATOM 1439 N N . VAL A 1 184 ? 37.151 4.832 -40.008 1.00 65.31 184 VAL A N 1
ATOM 1440 C CA . VAL A 1 184 ? 35.795 4.311 -40.277 1.00 65.31 184 VAL A CA 1
ATOM 1441 C C . VAL A 1 184 ? 35.425 4.351 -41.764 1.00 65.31 184 VAL A C 1
ATOM 1443 O O . VAL A 1 184 ? 34.581 3.583 -42.209 1.00 65.31 184 VAL A O 1
ATOM 1446 N N . ASP A 1 185 ? 36.119 5.160 -42.568 1.00 65.12 185 ASP A N 1
ATOM 1447 C CA . ASP A 1 185 ? 35.889 5.303 -44.014 1.00 65.12 185 ASP A CA 1
ATOM 1448 C C . ASP A 1 185 ? 36.315 4.083 -44.861 1.00 65.12 185 ASP A C 1
ATOM 1450 O O . ASP A 1 185 ? 36.235 4.111 -46.091 1.00 65.12 185 ASP A O 1
ATOM 1454 N N . GLY A 1 186 ? 36.786 3.010 -44.217 1.00 72.81 186 GLY A N 1
ATOM 1455 C CA . GLY A 1 186 ? 37.260 1.781 -44.853 1.00 72.81 186 GLY A CA 1
ATOM 1456 C C . GLY A 1 186 ? 36.281 0.600 -44.790 1.00 72.81 186 GLY A C 1
ATOM 1457 O O . GLY A 1 186 ? 35.089 0.712 -45.057 1.00 72.81 186 GLY A O 1
ATOM 1458 N N . ALA A 1 187 ? 36.807 -0.580 -44.451 1.00 79.69 187 ALA A N 1
ATOM 1459 C CA . ALA A 1 187 ? 36.115 -1.873 -44.549 1.00 79.69 187 ALA A CA 1
ATOM 1460 C C . ALA A 1 187 ? 34.999 -2.126 -43.506 1.00 79.69 187 ALA A C 1
ATOM 1462 O O . ALA A 1 187 ? 34.342 -3.168 -43.572 1.00 79.69 187 ALA A O 1
ATOM 1463 N N . TYR A 1 188 ? 34.813 -1.203 -42.556 1.00 86.50 188 TYR A N 1
ATOM 1464 C CA . TYR A 1 188 ? 33.907 -1.336 -41.404 1.00 86.50 188 TYR A CA 1
ATOM 1465 C C . TYR A 1 188 ? 32.790 -0.288 -41.379 1.00 86.50 188 TYR A C 1
ATOM 1467 O O . TYR A 1 188 ? 32.039 -0.208 -40.409 1.00 86.50 188 TYR A O 1
ATOM 1475 N N . LYS A 1 189 ? 32.696 0.544 -42.425 1.00 87.50 189 LYS A N 1
ATOM 1476 C CA . LYS A 1 189 ? 31.760 1.669 -42.475 1.00 87.50 189 LYS A CA 1
ATOM 1477 C C . LYS A 1 189 ? 30.307 1.228 -42.303 1.00 87.50 189 LYS A C 1
ATOM 1479 O O . LYS A 1 189 ? 29.584 1.823 -41.516 1.00 87.50 189 LYS A O 1
ATOM 1484 N N . ALA A 1 190 ? 29.904 0.166 -43.001 1.00 88.75 190 ALA A N 1
ATOM 1485 C CA . ALA A 1 190 ? 28.533 -0.335 -42.964 1.00 88.75 190 ALA A CA 1
ATOM 1486 C C . ALA A 1 190 ? 28.142 -0.841 -41.565 1.00 88.75 190 ALA A C 1
ATOM 1488 O O . ALA A 1 190 ? 27.089 -0.476 -41.052 1.00 88.75 190 ALA A O 1
ATOM 1489 N N . GLU A 1 191 ? 29.010 -1.627 -40.922 1.00 90.69 191 GLU A N 1
ATOM 1490 C CA . GLU A 1 191 ? 28.774 -2.118 -39.561 1.00 90.69 191 GLU A CA 1
ATOM 1491 C C . GLU A 1 191 ? 28.775 -0.984 -38.529 1.00 90.69 191 GLU A C 1
ATOM 1493 O O . GLU A 1 191 ? 27.993 -1.008 -37.580 1.00 90.69 191 GLU A O 1
ATOM 1498 N N . PHE A 1 192 ? 29.632 0.025 -38.714 1.00 90.81 192 PHE A N 1
ATOM 1499 C CA . PHE A 1 192 ? 29.655 1.207 -37.858 1.00 90.81 192 PHE A CA 1
ATOM 1500 C C . PHE A 1 192 ? 28.356 2.015 -37.968 1.00 90.81 192 PHE A C 1
ATOM 1502 O O . PHE A 1 192 ? 27.754 2.336 -36.946 1.00 90.81 192 PHE A O 1
ATOM 1509 N N . GLU A 1 193 ? 27.897 2.308 -39.188 1.00 91.38 193 GLU A N 1
ATOM 1510 C CA . GLU A 1 193 ? 26.638 3.024 -39.423 1.00 91.38 193 GLU A CA 1
ATOM 1511 C C . GLU A 1 193 ? 25.437 2.244 -38.860 1.00 91.38 193 GLU A C 1
ATOM 1513 O O . GLU A 1 193 ? 24.572 2.831 -38.209 1.00 91.38 193 GLU A O 1
ATOM 1518 N N . GLU A 1 194 ? 25.401 0.916 -39.017 1.00 92.06 194 GLU A N 1
ATOM 1519 C CA . GLU A 1 194 ? 24.337 0.093 -38.431 1.00 92.06 194 GLU A CA 1
ATOM 1520 C C . GLU A 1 194 ? 24.355 0.136 -36.893 1.00 92.06 194 GLU A C 1
ATOM 1522 O O . GLU A 1 194 ? 23.309 0.339 -36.273 1.00 92.06 194 GLU A O 1
ATOM 1527 N N . LEU A 1 195 ? 25.529 0.037 -36.257 1.00 91.81 195 LEU A N 1
ATOM 1528 C CA . LEU A 1 195 ? 25.650 0.161 -34.799 1.00 91.81 195 LEU A CA 1
ATOM 1529 C C . LEU A 1 195 ? 25.186 1.530 -34.300 1.00 91.81 195 LEU A C 1
ATOM 1531 O O . LEU A 1 195 ? 24.422 1.597 -33.339 1.00 91.81 195 LEU A O 1
ATOM 1535 N N . VAL A 1 196 ? 25.589 2.619 -34.962 1.00 93.25 196 VAL A N 1
ATOM 1536 C CA . VAL A 1 196 ? 25.133 3.978 -34.626 1.00 93.25 196 VAL A CA 1
ATOM 1537 C C . VAL A 1 196 ? 23.607 4.085 -34.740 1.00 93.25 196 VAL A C 1
ATOM 1539 O O . VAL A 1 196 ? 22.957 4.644 -33.854 1.00 93.25 196 VAL A O 1
ATOM 1542 N N . SER A 1 197 ? 23.013 3.483 -35.771 1.00 94.19 197 SER A N 1
ATOM 1543 C CA . SER A 1 197 ? 21.559 3.433 -35.951 1.00 94.19 197 SER A CA 1
ATOM 1544 C C . SER A 1 197 ? 20.844 2.702 -34.797 1.00 94.19 197 SER A C 1
ATOM 1546 O O . SER A 1 197 ? 19.835 3.194 -34.274 1.00 94.19 197 SER A O 1
ATOM 1548 N N . LEU A 1 198 ? 21.397 1.572 -34.335 1.00 94.06 198 LEU A N 1
ATOM 1549 C CA . LEU A 1 198 ? 20.883 0.802 -33.192 1.00 94.06 198 LEU A CA 1
ATOM 1550 C C . LEU A 1 198 ? 21.055 1.541 -31.853 1.00 94.06 198 LEU A C 1
ATOM 1552 O O . LEU A 1 198 ? 20.167 1.480 -30.998 1.00 94.06 198 LEU A O 1
ATOM 1556 N N . VAL A 1 199 ? 22.136 2.309 -31.685 1.00 93.88 199 VAL A N 1
ATOM 1557 C CA . VAL A 1 199 ? 22.337 3.190 -30.520 1.00 93.88 199 VAL A CA 1
ATOM 1558 C C . VAL A 1 199 ? 21.256 4.260 -30.436 1.00 93.88 199 VAL A C 1
ATOM 1560 O O . VAL A 1 199 ? 20.717 4.492 -29.351 1.00 93.88 199 VAL A O 1
ATOM 1563 N N . GLY A 1 200 ? 20.880 4.855 -31.570 1.00 92.94 200 GLY A N 1
ATOM 1564 C CA . GLY A 1 200 ? 19.750 5.783 -31.639 1.00 92.94 200 GLY A CA 1
ATOM 1565 C C . GLY A 1 200 ? 18.440 5.138 -31.170 1.00 92.94 200 GLY A C 1
ATOM 1566 O O . GLY A 1 200 ? 17.708 5.726 -30.371 1.00 92.94 200 GLY A O 1
ATOM 1567 N N . ALA A 1 201 ? 18.175 3.892 -31.577 1.00 94.44 201 ALA A N 1
ATOM 1568 C CA . ALA A 1 201 ? 17.002 3.144 -31.119 1.00 94.44 201 ALA A CA 1
ATOM 1569 C C . ALA A 1 201 ? 17.051 2.822 -29.609 1.00 94.44 201 ALA A C 1
ATOM 1571 O O . ALA A 1 201 ? 16.041 2.964 -28.917 1.00 94.44 201 ALA A O 1
ATOM 1572 N N . LYS A 1 202 ? 18.220 2.463 -29.054 1.00 93.31 202 LYS A N 1
ATOM 1573 C CA . LYS A 1 202 ? 18.402 2.261 -27.601 1.00 93.31 202 LYS A CA 1
ATOM 1574 C C . LYS A 1 202 ? 18.189 3.536 -26.792 1.00 93.31 202 LYS A C 1
ATOM 1576 O O . LYS A 1 202 ? 17.549 3.482 -25.741 1.00 93.31 202 LYS A O 1
ATOM 1581 N N . ALA A 1 203 ? 18.709 4.669 -27.266 1.00 93.88 203 ALA A N 1
ATOM 1582 C CA . ALA A 1 203 ? 18.490 5.965 -26.630 1.00 93.88 203 ALA A CA 1
ATOM 1583 C C . ALA A 1 203 ? 16.987 6.290 -26.563 1.00 93.88 203 ALA A C 1
ATOM 1585 O O . ALA A 1 203 ? 16.491 6.710 -25.517 1.00 93.88 203 ALA A O 1
ATOM 1586 N N . HIS A 1 204 ? 16.250 6.009 -27.643 1.00 94.69 204 HIS A N 1
ATOM 1587 C CA . HIS A 1 204 ? 14.795 6.176 -27.702 1.00 94.69 204 HIS A CA 1
ATOM 1588 C C . HIS A 1 204 ? 14.043 5.252 -26.729 1.00 94.69 204 HIS A C 1
ATOM 1590 O O . HIS A 1 204 ? 13.197 5.717 -25.967 1.00 94.69 204 HIS A O 1
ATOM 1596 N N . ALA A 1 205 ? 14.400 3.965 -26.666 1.00 94.56 205 ALA A N 1
ATOM 1597 C CA . ALA A 1 205 ? 13.818 3.026 -25.700 1.00 94.56 205 ALA A CA 1
ATOM 1598 C C . ALA A 1 205 ? 14.039 3.469 -24.242 1.00 94.56 205 ALA A C 1
ATOM 1600 O O . ALA A 1 205 ? 13.109 3.468 -23.435 1.00 94.56 205 ALA A O 1
ATOM 1601 N N . LEU A 1 206 ? 15.262 3.889 -23.904 1.00 94.56 206 LEU A N 1
ATOM 1602 C CA . LEU A 1 206 ? 15.602 4.345 -22.554 1.00 94.56 206 LEU A CA 1
ATOM 1603 C C . LEU A 1 206 ? 14.929 5.661 -22.184 1.00 94.56 206 LEU A C 1
ATOM 1605 O O . LEU A 1 206 ? 14.594 5.854 -21.019 1.00 94.56 206 LEU A O 1
ATOM 1609 N N . LYS A 1 207 ? 14.680 6.540 -23.157 1.00 95.75 207 LYS A N 1
ATOM 1610 C CA . LYS A 1 207 ? 13.861 7.733 -22.947 1.00 95.75 207 LYS A CA 1
ATOM 1611 C C . LYS A 1 207 ? 12.438 7.360 -22.533 1.00 95.75 207 LYS A C 1
ATOM 1613 O O . LYS A 1 207 ? 11.936 7.916 -21.561 1.00 95.75 207 LYS A O 1
ATOM 1618 N N . ASN A 1 208 ? 11.818 6.388 -23.203 1.00 95.94 208 ASN A N 1
ATOM 1619 C CA . ASN A 1 208 ? 10.470 5.933 -22.849 1.00 95.94 208 ASN A CA 1
ATOM 1620 C C . ASN A 1 208 ? 10.436 5.247 -21.471 1.00 95.94 208 ASN A C 1
ATOM 1622 O O . ASN A 1 208 ? 9.531 5.526 -20.686 1.00 95.94 208 ASN A O 1
ATOM 1626 N N . LEU A 1 209 ? 11.443 4.427 -21.137 1.00 95.50 209 LEU A N 1
ATOM 1627 C CA . LEU A 1 209 ? 11.595 3.845 -19.792 1.00 95.50 209 LEU A CA 1
ATOM 1628 C C . LEU A 1 209 ? 11.783 4.918 -18.717 1.00 95.50 209 LEU A C 1
ATOM 1630 O O . LEU A 1 209 ? 11.126 4.867 -17.682 1.00 95.50 209 LEU A O 1
ATOM 1634 N N . HIS A 1 210 ? 12.629 5.917 -18.971 1.00 95.69 210 HIS A N 1
ATOM 1635 C CA . HIS A 1 210 ? 12.821 7.044 -18.063 1.00 95.69 210 HIS A CA 1
ATOM 1636 C C . HIS A 1 210 ? 11.512 7.812 -17.846 1.00 95.69 210 HIS A C 1
ATOM 1638 O O . HIS A 1 210 ? 11.164 8.115 -16.709 1.00 95.69 210 HIS A O 1
ATOM 1644 N N . THR A 1 211 ? 10.762 8.114 -18.910 1.00 96.75 211 THR A N 1
ATOM 1645 C CA . THR A 1 211 ? 9.462 8.793 -18.803 1.00 96.75 211 THR A CA 1
ATOM 1646 C C . THR A 1 211 ? 8.449 7.971 -18.005 1.00 96.75 211 THR A C 1
ATOM 1648 O O . THR A 1 211 ? 7.756 8.533 -17.156 1.00 96.75 211 THR A O 1
ATOM 1651 N N . LEU A 1 212 ? 8.381 6.655 -18.234 1.00 96.31 212 LEU A N 1
ATOM 1652 C CA . LEU A 1 212 ? 7.528 5.749 -17.461 1.00 96.31 212 LEU A CA 1
ATOM 1653 C C . LEU A 1 212 ? 7.914 5.753 -15.975 1.00 96.31 212 LEU A C 1
ATOM 1655 O O . LEU A 1 212 ? 7.046 5.951 -15.126 1.00 96.31 212 LEU A O 1
ATOM 1659 N N . GLN A 1 213 ? 9.205 5.578 -15.672 1.00 95.94 213 GLN A N 1
ATOM 1660 C CA . GLN A 1 213 ? 9.725 5.527 -14.305 1.00 95.94 213 GLN A CA 1
ATOM 1661 C C . GLN A 1 213 ? 9.515 6.849 -13.569 1.00 95.94 213 GLN A C 1
ATOM 1663 O O . GLN A 1 213 ? 9.055 6.848 -12.434 1.00 95.94 213 GLN A O 1
ATOM 1668 N N . GLN A 1 214 ? 9.796 7.979 -14.221 1.00 96.06 214 GLN A N 1
ATOM 1669 C CA . GLN A 1 214 ? 9.582 9.304 -13.643 1.00 96.06 214 GLN A CA 1
ATOM 1670 C C . GLN A 1 214 ? 8.116 9.484 -13.238 1.00 96.06 214 GLN A C 1
ATOM 1672 O O . GLN A 1 214 ? 7.825 9.859 -12.107 1.00 96.06 214 GLN A O 1
ATOM 1677 N N . ALA A 1 215 ? 7.183 9.156 -14.138 1.00 95.94 215 ALA A N 1
ATOM 1678 C CA . ALA A 1 215 ? 5.761 9.271 -13.846 1.00 95.94 215 ALA A CA 1
ATOM 1679 C C . ALA A 1 215 ? 5.312 8.328 -12.718 1.00 95.94 215 ALA A C 1
ATOM 1681 O O . ALA A 1 215 ? 4.424 8.690 -11.946 1.00 95.94 215 ALA A O 1
ATOM 1682 N N . TYR A 1 216 ? 5.909 7.141 -12.621 1.00 95.50 216 TYR A N 1
ATOM 1683 C CA . TYR A 1 216 ? 5.629 6.182 -11.558 1.00 95.50 216 TYR A CA 1
ATOM 1684 C C . TYR A 1 216 ? 6.137 6.678 -10.190 1.00 95.50 216 TYR A C 1
ATOM 1686 O O . TYR A 1 216 ? 5.358 6.721 -9.239 1.00 95.50 216 TYR A O 1
ATOM 1694 N N . VAL A 1 217 ? 7.373 7.186 -10.109 1.00 94.69 217 VAL A N 1
ATOM 1695 C CA . VAL A 1 217 ? 7.938 7.822 -8.899 1.00 94.69 217 VAL A CA 1
ATOM 1696 C C . VAL A 1 217 ? 7.098 9.024 -8.450 1.00 94.69 217 VAL A C 1
ATOM 1698 O O . VAL A 1 217 ? 6.772 9.163 -7.272 1.00 94.69 217 VAL A O 1
ATOM 1701 N N . ASP A 1 218 ? 6.686 9.876 -9.392 1.00 94.06 218 ASP A N 1
ATOM 1702 C CA . ASP A 1 218 ? 5.959 11.111 -9.078 1.00 94.06 218 ASP A CA 1
ATOM 1703 C C . ASP A 1 218 ? 4.527 10.872 -8.570 1.00 94.06 218 ASP A C 1
ATOM 1705 O O . ASP A 1 218 ? 3.957 11.735 -7.900 1.00 94.06 218 ASP A O 1
ATOM 1709 N N . ASN A 1 219 ? 3.908 9.734 -8.906 1.00 94.06 219 ASN A N 1
ATOM 1710 C CA . ASN A 1 219 ? 2.478 9.507 -8.665 1.00 94.06 219 ASN A CA 1
ATOM 1711 C C . ASN A 1 219 ? 2.162 8.272 -7.805 1.00 94.06 219 ASN A C 1
ATOM 1713 O O . ASN A 1 219 ? 1.090 8.234 -7.197 1.00 94.06 219 ASN A O 1
ATOM 1717 N N . VAL A 1 220 ? 3.053 7.280 -7.746 1.00 92.44 220 VAL A N 1
ATOM 1718 C CA . VAL A 1 220 ? 2.835 5.997 -7.057 1.00 92.44 220 VAL A CA 1
ATOM 1719 C C . VAL A 1 220 ? 3.803 5.851 -5.880 1.00 92.44 220 VAL A C 1
ATOM 1721 O O . VAL A 1 220 ? 3.358 5.806 -4.734 1.00 92.44 220 VAL A O 1
ATOM 1724 N N . GLU A 1 221 ? 5.112 5.867 -6.139 1.00 89.19 221 GLU A N 1
ATOM 1725 C CA . GLU A 1 221 ? 6.173 5.601 -5.149 1.00 89.19 221 GLU A CA 1
ATOM 1726 C C . GLU A 1 221 ? 6.901 6.880 -4.716 1.00 89.19 221 GLU A C 1
ATOM 1728 O O . GLU A 1 221 ? 8.104 7.072 -4.904 1.00 89.19 221 GLU A O 1
ATOM 1733 N N . LEU A 1 222 ? 6.147 7.798 -4.113 1.00 84.75 222 LEU A N 1
ATOM 1734 C CA . LEU A 1 222 ? 6.695 9.076 -3.667 1.00 84.75 222 LEU A CA 1
ATOM 1735 C C . LEU A 1 222 ? 7.817 8.887 -2.643 1.00 84.75 222 LEU A C 1
ATOM 1737 O O . LEU A 1 222 ? 7.570 8.457 -1.513 1.00 84.75 222 LEU A O 1
ATOM 1741 N N . LYS A 1 223 ? 9.018 9.353 -3.008 1.00 81.50 223 LYS A N 1
ATOM 1742 C CA . LYS A 1 223 ? 10.226 9.346 -2.167 1.00 81.50 223 LYS A CA 1
ATOM 1743 C C . LYS A 1 223 ? 10.711 7.942 -1.800 1.00 81.50 223 LYS A C 1
ATOM 1745 O O . LYS A 1 223 ? 11.343 7.777 -0.754 1.00 81.50 223 LYS A O 1
ATOM 1750 N N . GLU A 1 224 ? 10.403 6.933 -2.612 1.00 89.81 224 GLU A N 1
ATOM 1751 C CA . GLU A 1 224 ? 11.017 5.620 -2.453 1.00 89.81 224 GLU A CA 1
ATOM 1752 C C . GLU A 1 224 ? 12.455 5.642 -3.005 1.00 89.81 224 GLU A C 1
ATOM 1754 O O . GLU A 1 224 ? 12.640 5.839 -4.208 1.00 89.81 224 GLU A O 1
ATOM 1759 N N . PRO A 1 225 ? 13.492 5.410 -2.172 1.00 90.31 225 PRO A N 1
ATOM 1760 C CA . PRO A 1 225 ? 14.881 5.510 -2.625 1.00 90.31 225 PRO A CA 1
ATOM 1761 C C . PRO A 1 225 ? 15.229 4.535 -3.756 1.00 90.31 225 PRO A C 1
ATOM 1763 O O . PRO A 1 225 ? 15.966 4.889 -4.668 1.00 90.31 225 PRO A O 1
ATOM 1766 N N . ALA A 1 226 ? 14.668 3.321 -3.727 1.00 90.75 226 ALA A N 1
ATOM 1767 C CA . ALA A 1 226 ? 14.922 2.310 -4.751 1.00 90.75 226 ALA A CA 1
ATOM 1768 C C . ALA A 1 226 ? 14.399 2.743 -6.133 1.00 90.75 226 ALA A C 1
ATOM 1770 O O . ALA A 1 226 ? 15.086 2.574 -7.142 1.00 90.75 226 ALA A O 1
ATOM 1771 N N . ALA A 1 227 ? 13.215 3.356 -6.168 1.00 88.81 227 ALA A N 1
ATOM 1772 C CA . ALA A 1 227 ? 12.601 3.850 -7.393 1.00 88.81 227 ALA A CA 1
ATOM 1773 C C . ALA A 1 227 ? 13.358 5.060 -7.975 1.00 88.81 227 ALA A C 1
ATOM 1775 O O . ALA A 1 227 ? 13.487 5.186 -9.198 1.00 88.81 227 ALA A O 1
ATOM 1776 N N . GLU A 1 228 ? 13.901 5.924 -7.108 1.00 90.94 228 GLU A N 1
ATOM 1777 C CA . GLU A 1 228 ? 14.766 7.049 -7.488 1.00 90.94 228 GLU A CA 1
ATOM 1778 C C . GLU A 1 228 ? 16.133 6.585 -8.021 1.00 90.94 228 GLU A C 1
ATOM 1780 O O . GLU A 1 228 ? 16.631 7.132 -9.011 1.00 90.94 228 GLU A O 1
ATOM 1785 N N . ASP A 1 229 ? 16.737 5.562 -7.415 1.00 90.75 229 ASP A N 1
ATOM 1786 C CA . ASP A 1 229 ? 17.996 4.971 -7.884 1.00 90.75 229 ASP A CA 1
ATOM 1787 C C . ASP A 1 229 ? 17.842 4.366 -9.288 1.00 90.75 229 ASP A C 1
ATOM 1789 O O . ASP A 1 229 ? 18.675 4.595 -10.174 1.00 90.75 229 ASP A O 1
ATOM 1793 N N . GLU A 1 230 ? 16.742 3.651 -9.531 1.00 89.38 230 GLU A N 1
ATOM 1794 C CA . GLU A 1 230 ? 16.419 3.099 -10.848 1.00 89.38 230 GLU A CA 1
ATOM 1795 C C . GLU A 1 230 ? 16.182 4.198 -11.897 1.00 89.38 230 GLU A C 1
ATOM 1797 O O . GLU A 1 230 ? 16.730 4.138 -13.004 1.00 89.38 230 GLU A O 1
ATOM 1802 N N . LEU A 1 231 ? 15.444 5.253 -11.541 1.00 92.50 231 LEU A N 1
ATOM 1803 C CA . LEU A 1 231 ? 15.246 6.425 -12.396 1.00 92.50 231 LEU A CA 1
ATOM 1804 C C . LEU A 1 231 ? 16.582 7.072 -12.793 1.00 92.50 231 LEU A C 1
ATOM 1806 O O . LEU A 1 231 ? 16.813 7.379 -13.968 1.00 92.50 231 LEU A O 1
ATOM 1810 N N . ASN A 1 232 ? 17.484 7.245 -11.825 1.00 91.75 232 ASN A N 1
ATOM 1811 C CA . ASN A 1 232 ? 18.819 7.788 -12.062 1.00 91.75 232 ASN A CA 1
ATOM 1812 C C . ASN A 1 232 ? 19.649 6.882 -12.980 1.00 91.75 232 ASN A C 1
ATOM 1814 O O . ASN A 1 232 ? 20.335 7.387 -13.872 1.00 91.75 232 ASN A O 1
ATOM 1818 N N . SER A 1 233 ? 19.546 5.561 -12.818 1.00 89.94 233 SER A N 1
ATOM 1819 C CA . SER A 1 233 ? 20.185 4.580 -13.702 1.00 89.94 233 SER A CA 1
ATOM 1820 C C . SER A 1 233 ? 19.690 4.705 -15.148 1.00 89.94 233 SER A C 1
ATOM 1822 O O . SER A 1 233 ? 20.501 4.826 -16.074 1.00 89.94 233 SER A O 1
ATOM 1824 N N . PHE A 1 234 ? 18.370 4.776 -15.369 1.00 91.19 234 PHE A N 1
ATOM 1825 C CA . PHE A 1 234 ? 17.814 4.992 -16.711 1.00 91.19 234 PHE A CA 1
ATOM 1826 C C . PHE A 1 234 ? 18.255 6.325 -17.311 1.00 91.19 234 PHE A C 1
ATOM 1828 O O . PHE A 1 234 ? 18.649 6.364 -18.477 1.00 91.19 234 PHE A O 1
ATOM 1835 N N . LYS A 1 235 ? 18.265 7.401 -16.517 1.00 92.88 235 LYS A N 1
ATOM 1836 C CA . LYS A 1 235 ? 18.718 8.726 -16.956 1.00 92.88 235 LYS A CA 1
ATOM 1837 C C . LYS A 1 235 ? 20.176 8.714 -17.404 1.00 92.88 235 LYS A C 1
ATOM 1839 O O . LYS A 1 235 ? 20.493 9.226 -18.475 1.00 92.88 235 LYS A O 1
ATOM 1844 N N . GLN A 1 236 ? 21.061 8.129 -16.601 1.00 91.44 236 GLN A N 1
ATOM 1845 C CA . GLN A 1 236 ? 22.485 8.038 -16.916 1.00 91.44 236 GLN A CA 1
ATOM 1846 C C . GLN A 1 236 ? 22.727 7.249 -18.205 1.00 91.44 236 GLN A C 1
ATOM 1848 O O . GLN A 1 236 ? 23.470 7.709 -19.074 1.00 91.44 236 GLN A O 1
ATOM 1853 N N . ARG A 1 237 ? 22.048 6.105 -18.358 1.00 89.88 237 ARG A N 1
ATOM 1854 C CA . ARG A 1 237 ? 22.125 5.281 -19.569 1.00 89.88 237 ARG A CA 1
ATOM 1855 C C . ARG A 1 237 ? 21.599 6.015 -20.792 1.00 89.88 237 ARG A C 1
ATOM 1857 O O . ARG A 1 237 ? 22.279 6.061 -21.811 1.00 89.88 237 ARG A O 1
ATOM 1864 N N . MET A 1 238 ? 20.424 6.631 -20.683 1.00 93.12 238 MET A N 1
ATOM 1865 C CA . MET A 1 238 ? 19.827 7.435 -21.751 1.00 93.12 238 MET A CA 1
ATOM 1866 C C . MET A 1 238 ? 20.797 8.517 -22.239 1.00 93.12 238 MET A C 1
ATOM 1868 O O . MET A 1 238 ? 21.047 8.607 -23.437 1.00 93.12 238 MET A O 1
ATOM 1872 N N . VAL A 1 239 ? 21.389 9.290 -21.320 1.00 92.44 239 VAL A N 1
ATOM 1873 C CA . VAL A 1 239 ? 22.350 10.352 -21.659 1.00 92.44 239 VAL A CA 1
ATOM 1874 C C . VAL A 1 239 ? 23.583 9.788 -22.363 1.00 92.44 239 VAL A C 1
ATOM 1876 O O . VAL A 1 239 ? 24.034 10.377 -23.343 1.00 92.44 239 VAL A O 1
ATOM 1879 N N . ALA A 1 240 ? 24.117 8.650 -21.916 1.00 90.38 240 ALA A N 1
ATOM 1880 C CA . ALA A 1 240 ? 25.282 8.038 -22.547 1.00 90.38 240 ALA A CA 1
ATOM 1881 C C . ALA A 1 240 ? 25.002 7.602 -23.995 1.00 90.38 240 ALA A C 1
ATOM 1883 O O . ALA A 1 240 ? 25.777 7.941 -24.891 1.00 90.38 240 ALA A O 1
ATOM 1884 N N . TYR A 1 241 ? 23.884 6.912 -24.246 1.00 91.81 241 TYR A N 1
ATOM 1885 C CA . TYR A 1 241 ? 23.514 6.496 -25.605 1.00 91.81 241 TYR A CA 1
ATOM 1886 C C . TYR A 1 241 ? 23.153 7.682 -26.496 1.00 91.81 241 TYR A C 1
ATOM 1888 O O . TYR A 1 241 ? 23.546 7.704 -27.658 1.00 91.81 241 TYR A O 1
ATOM 1896 N N . GLN A 1 242 ? 22.457 8.685 -25.960 1.00 92.94 242 GLN A N 1
ATOM 1897 C CA . GLN A 1 242 ? 22.131 9.892 -26.711 1.00 92.94 242 GLN A CA 1
ATOM 1898 C C . GLN A 1 242 ? 23.399 10.663 -27.100 1.00 92.94 242 GLN A C 1
ATOM 1900 O O . GLN A 1 242 ? 23.554 11.030 -28.259 1.00 92.94 242 GLN A O 1
ATOM 1905 N N . THR A 1 243 ? 24.343 10.827 -26.171 1.00 92.50 243 THR A N 1
ATOM 1906 C CA . THR A 1 243 ? 25.633 11.480 -26.446 1.00 92.50 243 THR A CA 1
ATOM 1907 C C . THR A 1 243 ? 26.432 10.704 -27.496 1.00 92.50 243 THR A C 1
ATOM 1909 O O . THR A 1 243 ? 27.014 11.299 -28.398 1.00 92.50 243 THR A O 1
ATOM 1912 N N . ALA A 1 244 ? 26.454 9.370 -27.415 1.00 90.38 244 ALA A N 1
ATOM 1913 C CA . ALA A 1 244 ? 27.105 8.539 -28.425 1.00 90.38 244 ALA A CA 1
ATOM 1914 C C . ALA A 1 244 ? 26.436 8.692 -29.802 1.00 90.38 244 ALA A C 1
ATOM 1916 O O . ALA A 1 244 ? 27.129 8.858 -30.802 1.00 90.38 244 ALA A O 1
ATOM 1917 N N . PHE A 1 245 ? 25.103 8.701 -29.856 1.00 93.19 245 PHE A N 1
ATOM 1918 C CA . PHE A 1 245 ? 24.364 8.915 -31.097 1.00 93.19 245 PHE A CA 1
ATOM 1919 C C . PHE A 1 245 ? 24.629 10.302 -31.697 1.00 93.19 245 PHE A C 1
ATOM 1921 O O . PHE A 1 245 ? 24.872 10.410 -32.891 1.00 93.19 245 PHE A O 1
ATOM 1928 N N . GLU A 1 246 ? 24.660 11.357 -30.883 1.00 91.62 246 GLU A N 1
ATOM 1929 C CA . GLU A 1 246 ? 24.956 12.723 -31.338 1.00 91.62 246 GLU A CA 1
ATOM 1930 C C . GLU A 1 246 ? 26.398 12.869 -31.850 1.00 91.62 246 GLU A C 1
ATOM 1932 O O . GLU A 1 246 ? 26.633 13.549 -32.848 1.00 91.62 246 GLU A O 1
ATOM 1937 N N . ASN A 1 247 ? 27.361 12.199 -31.210 1.00 90.19 247 ASN A N 1
ATOM 1938 C CA . ASN A 1 247 ? 28.772 12.263 -31.600 1.00 90.19 247 ASN A CA 1
ATOM 1939 C C . ASN A 1 247 ? 29.086 11.484 -32.886 1.00 90.19 247 ASN A C 1
ATOM 1941 O O . ASN A 1 247 ? 29.994 11.872 -33.619 1.00 90.19 247 ASN A O 1
ATOM 1945 N N . TYR A 1 248 ? 28.379 10.380 -33.140 1.00 87.19 248 TYR A N 1
ATOM 1946 C CA . TYR A 1 248 ? 28.686 9.459 -34.242 1.00 87.19 248 TYR A CA 1
ATOM 1947 C C . TYR A 1 248 ? 27.628 9.430 -35.356 1.00 87.19 248 TYR A C 1
ATOM 1949 O O . TYR A 1 248 ? 27.887 8.879 -36.422 1.00 87.19 248 TYR A O 1
ATOM 1957 N N . GLY A 1 249 ? 26.449 10.013 -35.131 1.00 80.12 249 GLY A N 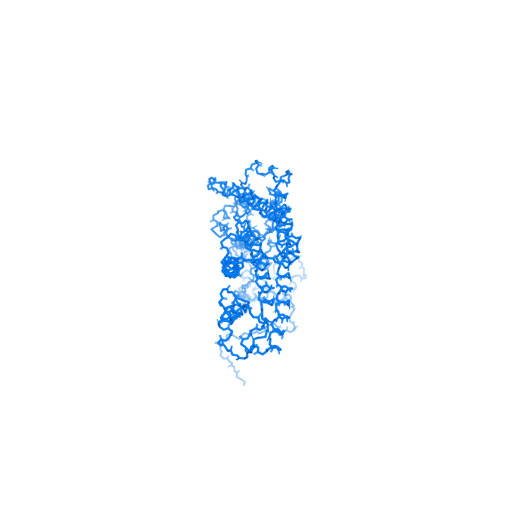1
ATOM 1958 C CA . GLY A 1 249 ? 25.272 9.913 -35.998 1.00 80.12 249 GLY A CA 1
ATOM 1959 C C . GLY A 1 249 ? 24.979 11.136 -36.860 1.00 80.12 249 GLY A C 1
ATOM 1960 O O . GLY A 1 249 ? 23.838 11.293 -37.282 1.00 80.12 249 GLY A O 1
ATOM 1961 N N . SER A 1 250 ? 25.963 11.997 -37.149 1.00 76.75 250 SER A N 1
ATOM 1962 C CA . SER A 1 250 ? 25.755 13.214 -37.961 1.00 76.75 250 SER A CA 1
ATOM 1963 C C . SER A 1 250 ? 25.065 12.952 -39.305 1.00 76.75 250 SER A C 1
ATOM 1965 O O . SER A 1 250 ? 24.303 13.800 -39.765 1.00 76.75 250 SER A O 1
ATOM 1967 N N . ASP A 1 251 ? 25.284 11.769 -39.887 1.00 79.31 251 ASP A N 1
ATOM 1968 C CA . ASP A 1 251 ? 24.728 11.344 -41.178 1.00 79.31 251 ASP A CA 1
ATOM 1969 C C . ASP A 1 251 ? 23.910 10.037 -41.097 1.00 79.31 251 ASP A C 1
ATOM 1971 O O . ASP A 1 251 ? 23.482 9.503 -42.121 1.00 79.31 251 ASP A O 1
ATOM 1975 N N . VAL A 1 252 ? 23.667 9.512 -39.888 1.00 83.31 252 VAL A N 1
ATOM 1976 C CA . VAL A 1 252 ? 23.008 8.213 -39.664 1.00 83.31 252 VAL A CA 1
ATOM 1977 C C . VAL A 1 252 ? 21.739 8.405 -38.842 1.00 83.31 252 VAL A C 1
ATOM 1979 O O . VAL A 1 252 ? 21.780 8.813 -37.684 1.00 83.31 252 VAL A O 1
ATOM 1982 N N . SER A 1 253 ? 20.586 8.059 -39.416 1.00 87.00 253 SER A N 1
ATOM 1983 C CA . SER A 1 253 ? 19.325 8.038 -38.673 1.00 87.00 253 SER A CA 1
ATOM 1984 C C . SER A 1 253 ? 19.227 6.814 -37.761 1.00 87.00 253 SER A C 1
ATOM 1986 O O . SER A 1 253 ? 19.696 5.728 -38.111 1.00 87.00 253 SER A O 1
ATOM 1988 N N . ALA A 1 254 ? 18.533 6.965 -36.632 1.00 85.88 254 ALA A N 1
ATOM 1989 C CA . ALA A 1 254 ? 18.160 5.841 -35.779 1.00 85.88 254 ALA A CA 1
ATOM 1990 C C . ALA A 1 254 ? 17.388 4.769 -36.570 1.00 85.88 254 ALA A C 1
ATOM 1992 O O . ALA A 1 254 ? 16.687 5.091 -37.536 1.00 85.88 254 ALA A O 1
ATOM 1993 N N . ASP A 1 255 ? 17.503 3.506 -36.153 1.00 92.00 255 ASP A N 1
ATOM 1994 C CA . ASP A 1 255 ? 16.877 2.387 -36.861 1.00 92.00 255 ASP A CA 1
ATOM 1995 C C . ASP A 1 255 ? 15.354 2.542 -36.809 1.00 92.00 255 ASP A C 1
ATOM 1997 O O . ASP A 1 255 ? 14.715 2.284 -35.790 1.00 92.00 255 ASP A O 1
ATOM 2001 N N . SER A 1 256 ? 14.771 2.966 -37.931 1.00 89.50 256 SER A N 1
ATOM 2002 C CA . SER A 1 256 ? 13.337 3.244 -38.041 1.00 89.50 256 SER A CA 1
ATOM 2003 C C . SER A 1 256 ? 12.452 2.034 -37.732 1.00 89.50 256 SER A C 1
ATOM 2005 O O . SER A 1 256 ? 11.348 2.207 -37.216 1.00 89.50 256 SER A O 1
ATOM 2007 N N . THR A 1 257 ? 12.929 0.810 -37.988 1.00 92.31 257 THR A N 1
ATOM 2008 C CA . THR A 1 257 ? 12.171 -0.412 -37.689 1.00 92.31 257 THR A CA 1
ATOM 2009 C C . THR A 1 257 ? 12.164 -0.665 -36.189 1.00 92.31 257 THR A C 1
ATOM 2011 O O . THR A 1 257 ? 11.100 -0.881 -35.609 1.00 92.31 257 THR A O 1
ATOM 2014 N N . ALA A 1 258 ? 13.332 -0.581 -35.546 1.00 90.25 258 ALA A N 1
ATOM 2015 C CA . ALA A 1 258 ? 13.443 -0.740 -34.099 1.00 90.25 258 ALA A CA 1
ATOM 2016 C C . ALA A 1 258 ? 12.693 0.377 -33.353 1.00 90.25 258 ALA A C 1
ATOM 2018 O O . ALA A 1 258 ? 11.936 0.096 -32.426 1.00 90.25 258 ALA A O 1
ATOM 2019 N N . VAL A 1 259 ? 12.824 1.631 -33.800 1.00 93.31 259 VAL A N 1
ATOM 2020 C CA . VAL A 1 259 ? 12.084 2.781 -33.255 1.00 93.31 259 VAL A CA 1
ATOM 2021 C C . VAL A 1 259 ? 10.577 2.574 -33.399 1.00 93.31 259 VAL A C 1
ATOM 2023 O O . VAL A 1 259 ? 9.857 2.725 -32.418 1.00 93.31 259 VAL A O 1
ATOM 2026 N N . SER A 1 260 ? 10.090 2.131 -34.562 1.00 93.44 260 SER A N 1
ATOM 2027 C CA . SER A 1 260 ? 8.662 1.847 -34.752 1.00 93.44 260 SER A CA 1
ATOM 2028 C C . SER A 1 260 ? 8.152 0.723 -33.844 1.00 93.44 260 SER A C 1
ATOM 2030 O O . SER A 1 260 ? 7.014 0.794 -33.380 1.00 93.44 260 SER A O 1
ATOM 2032 N N . GLN A 1 261 ? 8.954 -0.316 -33.591 1.00 92.62 261 GLN A N 1
ATOM 2033 C CA . GLN A 1 261 ? 8.597 -1.392 -32.658 1.00 92.62 261 GLN A CA 1
ATOM 2034 C C . GLN A 1 261 ? 8.543 -0.882 -31.214 1.00 92.62 261 GLN A C 1
ATOM 2036 O O . GLN A 1 261 ? 7.599 -1.200 -30.488 1.00 92.62 261 GLN A O 1
ATOM 2041 N N . ILE A 1 262 ? 9.512 -0.047 -30.818 1.00 94.12 262 ILE A N 1
ATOM 2042 C CA . ILE A 1 262 ? 9.532 0.631 -29.516 1.00 94.12 262 ILE A CA 1
ATOM 2043 C C . ILE A 1 262 ? 8.295 1.520 -29.362 1.00 94.12 262 ILE A C 1
ATOM 2045 O O . ILE A 1 262 ? 7.623 1.450 -28.336 1.00 94.12 262 ILE A O 1
ATOM 2049 N N . ASP A 1 263 ? 7.946 2.315 -30.371 1.00 93.75 263 ASP A N 1
ATOM 2050 C CA . ASP A 1 263 ? 6.773 3.192 -30.330 1.00 93.75 263 ASP A CA 1
ATOM 2051 C C . ASP A 1 263 ? 5.469 2.400 -30.250 1.00 93.75 263 ASP A C 1
ATOM 2053 O O . ASP A 1 263 ? 4.563 2.772 -29.507 1.00 93.75 263 ASP A O 1
ATOM 2057 N N . GLN A 1 264 ? 5.381 1.262 -30.940 1.00 92.62 264 GLN A N 1
ATOM 2058 C CA . GLN A 1 264 ? 4.210 0.394 -30.867 1.00 92.62 264 GLN A CA 1
ATOM 2059 C C . GLN A 1 264 ? 3.996 -0.161 -29.452 1.00 92.62 264 GLN A C 1
ATOM 2061 O O . GLN A 1 264 ? 2.867 -0.148 -28.957 1.00 92.62 264 GLN A O 1
ATOM 2066 N N . VAL A 1 265 ? 5.057 -0.626 -28.781 1.00 90.38 265 VAL A N 1
ATOM 2067 C CA . VAL A 1 265 ? 4.944 -1.100 -27.388 1.00 90.38 265 VAL A CA 1
ATOM 2068 C C . VAL A 1 265 ? 4.754 0.056 -26.401 1.00 90.38 265 VAL A C 1
ATOM 2070 O O . VAL A 1 265 ? 4.063 -0.102 -25.395 1.00 90.38 265 VAL A O 1
ATOM 2073 N N . SER A 1 266 ? 5.286 1.235 -26.727 1.00 91.00 266 SER A N 1
ATOM 2074 C CA . SER A 1 266 ? 5.152 2.461 -25.932 1.00 91.00 266 SER A CA 1
ATOM 2075 C C . SER A 1 266 ? 3.837 3.205 -26.188 1.00 91.00 266 SER A C 1
ATOM 2077 O O . SER A 1 266 ? 3.534 4.154 -25.475 1.00 91.00 266 SER A O 1
ATOM 2079 N N . GLY A 1 267 ? 3.006 2.774 -27.144 1.00 90.25 267 GLY A N 1
ATOM 2080 C CA . GLY A 1 267 ? 1.756 3.458 -27.501 1.00 90.25 267 GLY A CA 1
ATOM 2081 C C . GLY A 1 267 ? 0.732 3.549 -26.362 1.00 90.25 267 GLY A C 1
ATOM 2082 O O . GLY A 1 267 ? -0.173 4.376 -26.409 1.00 90.25 267 GLY A O 1
ATOM 2083 N N . ASN A 1 268 ? 0.891 2.739 -25.310 1.00 91.56 268 ASN A N 1
ATOM 2084 C CA . ASN A 1 268 ? 0.060 2.784 -24.102 1.00 91.56 268 ASN A CA 1
ATOM 2085 C C . ASN A 1 268 ? 0.669 3.621 -22.962 1.00 91.56 268 ASN A C 1
ATOM 2087 O O . ASN A 1 268 ? 0.077 3.684 -21.883 1.00 91.56 268 ASN A O 1
ATOM 2091 N N . LEU A 1 269 ? 1.826 4.253 -23.175 1.00 93.44 269 LEU A N 1
ATOM 2092 C CA . LEU A 1 269 ? 2.554 5.008 -22.155 1.00 93.44 269 LEU A CA 1
ATOM 2093 C C . LEU A 1 269 ? 1.698 6.134 -21.566 1.00 93.44 269 LEU A C 1
ATOM 2095 O O . LEU A 1 269 ? 1.521 6.191 -20.353 1.00 93.44 269 LEU A O 1
ATOM 2099 N N . ASP A 1 270 ? 1.076 6.960 -22.408 1.00 94.44 270 ASP A N 1
ATOM 2100 C CA . ASP A 1 270 ? 0.222 8.066 -21.950 1.00 94.44 270 ASP A CA 1
ATOM 2101 C C . ASP A 1 270 ? -0.993 7.571 -21.150 1.00 94.44 270 ASP A C 1
ATOM 2103 O O . ASP A 1 270 ? -1.403 8.183 -20.160 1.00 94.44 270 ASP A O 1
ATOM 2107 N N . SER A 1 271 ? -1.553 6.420 -21.538 1.00 94.81 271 SER A N 1
ATOM 2108 C CA . SER A 1 271 ? -2.652 5.788 -20.804 1.00 94.81 271 SER A CA 1
ATOM 2109 C C . SER A 1 271 ? -2.199 5.290 -19.429 1.00 94.81 271 SER A C 1
ATOM 2111 O O . SER A 1 271 ? -2.932 5.446 -18.447 1.00 94.81 271 SER A O 1
ATOM 2113 N N . ALA A 1 272 ? -0.998 4.712 -19.329 1.00 95.31 272 ALA A N 1
ATOM 2114 C CA . ALA A 1 272 ? -0.423 4.295 -18.053 1.00 95.31 272 ALA A CA 1
ATOM 2115 C C . ALA A 1 272 ? -0.141 5.503 -17.149 1.00 95.31 272 ALA A C 1
ATOM 2117 O O . ALA A 1 272 ? -0.595 5.518 -16.007 1.00 95.31 272 ALA A O 1
ATOM 2118 N N . ILE A 1 273 ? 0.471 6.564 -17.687 1.00 96.12 273 ILE A N 1
ATOM 2119 C CA . ILE A 1 273 ? 0.720 7.821 -16.963 1.00 96.12 273 ILE A CA 1
ATOM 2120 C C . ILE A 1 273 ? -0.593 8.430 -16.455 1.00 96.12 273 ILE A C 1
ATOM 2122 O O . ILE A 1 273 ? -0.694 8.811 -15.289 1.00 96.12 273 ILE A O 1
ATOM 2126 N N . SER A 1 274 ? -1.639 8.464 -17.288 1.00 96.62 274 SER A N 1
ATOM 2127 C CA . SER A 1 274 ? -2.968 8.921 -16.863 1.00 96.62 274 SER A CA 1
ATOM 2128 C C . SER A 1 274 ? -3.540 8.064 -15.728 1.00 96.62 274 SER A C 1
ATOM 2130 O O . SER A 1 274 ? -4.206 8.581 -14.830 1.00 96.62 274 SER A O 1
ATOM 2132 N N . THR A 1 275 ? -3.273 6.757 -15.737 1.00 96.31 275 THR A N 1
ATOM 2133 C CA . THR A 1 275 ? -3.695 5.844 -14.667 1.00 96.31 275 THR A CA 1
ATOM 2134 C C . THR A 1 275 ? -2.931 6.126 -13.372 1.00 96.31 275 THR A C 1
ATOM 2136 O O . THR A 1 275 ? -3.568 6.215 -12.323 1.00 96.31 275 THR A O 1
ATOM 2139 N N . PHE A 1 276 ? -1.617 6.380 -13.438 1.00 97.31 276 PHE A N 1
ATOM 2140 C CA . PHE A 1 276 ? -0.811 6.796 -12.282 1.00 97.31 276 PHE A CA 1
ATOM 2141 C C . PHE A 1 276 ? -1.351 8.090 -11.660 1.00 97.31 276 PHE A C 1
ATOM 2143 O O . PHE A 1 276 ? -1.583 8.158 -10.455 1.00 97.31 276 PHE A O 1
ATOM 2150 N N . GLN A 1 277 ? -1.661 9.094 -12.483 1.00 96.31 277 GLN A N 1
ATOM 2151 C CA . GLN A 1 277 ? -2.242 10.358 -12.017 1.00 96.31 277 GLN A CA 1
ATOM 2152 C C . GLN A 1 277 ? -3.615 10.165 -11.357 1.00 96.31 277 GLN A C 1
ATOM 2154 O O . GLN A 1 277 ? -3.894 10.752 -10.311 1.00 96.31 277 GLN A O 1
ATOM 2159 N N . LYS A 1 278 ? -4.487 9.330 -11.939 1.00 96.25 278 LYS A N 1
ATOM 2160 C CA . LYS A 1 278 ? -5.798 9.006 -11.347 1.00 96.25 278 LYS A CA 1
ATOM 2161 C C . LYS A 1 278 ? -5.651 8.280 -10.015 1.00 96.25 278 LYS A C 1
ATOM 2163 O O . LYS A 1 278 ? -6.425 8.555 -9.098 1.00 96.25 278 LYS A O 1
ATOM 2168 N N . PHE A 1 279 ? -4.682 7.372 -9.910 1.00 96.50 279 PHE A N 1
ATOM 2169 C CA . PHE A 1 279 ? -4.363 6.695 -8.659 1.00 96.50 279 PHE A CA 1
ATOM 2170 C C . PHE A 1 279 ? -3.913 7.699 -7.598 1.00 96.50 279 PHE A C 1
ATOM 2172 O O . PHE A 1 279 ? -4.489 7.724 -6.511 1.00 96.50 279 PHE A O 1
ATOM 2179 N N . ARG A 1 280 ? -2.997 8.613 -7.945 1.00 94.75 280 ARG A N 1
ATOM 2180 C CA . ARG A 1 280 ? -2.553 9.679 -7.040 1.00 94.75 280 ARG A CA 1
ATOM 2181 C C . ARG A 1 280 ? -3.710 10.542 -6.550 1.00 94.75 280 ARG A C 1
ATOM 2183 O O . ARG A 1 280 ? -3.859 10.745 -5.351 1.00 94.75 280 ARG A O 1
ATOM 2190 N N . GLN A 1 281 ? -4.576 10.983 -7.459 1.00 95.00 281 GLN A N 1
ATOM 2191 C CA . GLN A 1 281 ? -5.764 11.763 -7.104 1.00 95.00 281 GLN A CA 1
ATOM 2192 C C . GLN A 1 281 ? -6.703 10.998 -6.164 1.00 95.00 281 GLN A C 1
ATOM 2194 O O . GLN A 1 281 ? -7.264 11.592 -5.247 1.00 95.00 281 GLN A O 1
ATOM 2199 N N . ALA A 1 282 ? -6.888 9.692 -6.376 1.00 93.75 282 ALA A N 1
ATOM 2200 C CA . ALA A 1 282 ? -7.705 8.863 -5.494 1.00 93.75 282 ALA A CA 1
ATOM 2201 C C . ALA A 1 282 ? -7.063 8.712 -4.102 1.00 93.75 282 ALA A C 1
ATOM 2203 O O . ALA A 1 282 ? -7.768 8.806 -3.096 1.00 93.75 282 ALA A O 1
ATOM 2204 N N . LEU A 1 283 ? -5.735 8.563 -4.026 1.00 92.31 283 LEU A N 1
ATOM 2205 C CA . LEU A 1 283 ? -4.999 8.561 -2.760 1.00 92.31 283 LEU A CA 1
ATOM 2206 C C . LEU A 1 283 ? -5.097 9.903 -2.033 1.00 92.31 283 LEU A C 1
ATOM 2208 O O . LEU A 1 283 ? -5.389 9.910 -0.842 1.00 92.31 283 LEU A O 1
ATOM 2212 N N . ASP A 1 284 ? -4.946 11.026 -2.735 1.00 92.25 284 ASP A N 1
ATOM 2213 C CA . ASP A 1 284 ? -5.106 12.361 -2.151 1.00 92.25 284 ASP A CA 1
ATOM 2214 C C . ASP A 1 284 ? -6.541 12.570 -1.639 1.00 92.25 284 ASP A C 1
ATOM 2216 O O . ASP A 1 284 ? -6.758 13.109 -0.554 1.00 92.25 284 ASP A O 1
ATOM 2220 N N . GLN A 1 285 ? -7.555 12.116 -2.385 1.00 90.50 285 GLN A N 1
ATOM 2221 C CA . GLN A 1 285 ? -8.954 12.137 -1.938 1.00 90.50 285 GLN A CA 1
ATOM 2222 C C . GLN A 1 285 ? -9.160 11.291 -0.679 1.00 90.50 285 GLN A C 1
ATOM 2224 O O . GLN A 1 285 ? -9.848 11.722 0.252 1.00 90.50 285 GLN A O 1
ATOM 2229 N N . ARG A 1 286 ? -8.548 10.105 -0.636 1.00 88.88 286 ARG A N 1
ATOM 2230 C CA . ARG A 1 286 ? -8.575 9.205 0.517 1.00 88.88 286 ARG A CA 1
ATOM 2231 C C . ARG A 1 286 ? -7.918 9.860 1.728 1.00 88.88 286 ARG A C 1
ATOM 2233 O O . ARG A 1 286 ? -8.540 9.931 2.784 1.00 88.88 286 ARG A O 1
ATOM 2240 N N . GLU A 1 287 ? -6.712 10.390 1.569 1.00 89.06 287 GLU A N 1
ATOM 2241 C CA . GLU A 1 287 ? -5.967 11.052 2.636 1.00 89.06 287 GLU A CA 1
ATOM 2242 C C . GLU A 1 287 ? -6.724 12.266 3.178 1.00 89.06 287 GLU A C 1
ATOM 2244 O O . GLU A 1 287 ? -6.931 12.352 4.382 1.00 89.06 287 GLU A O 1
ATOM 2249 N N . ASN A 1 288 ? -7.244 13.143 2.315 1.00 87.12 288 ASN A N 1
ATOM 2250 C CA . ASN A 1 288 ? -8.043 14.296 2.740 1.00 87.12 288 ASN A CA 1
ATOM 2251 C C . ASN A 1 288 ? -9.307 13.883 3.510 1.00 87.12 288 ASN A C 1
ATOM 2253 O O . ASN A 1 288 ? -9.674 14.514 4.502 1.00 87.12 288 ASN A O 1
ATOM 2257 N N . THR A 1 289 ? -9.974 12.813 3.074 1.00 84.94 289 THR A N 1
ATOM 2258 C CA . THR A 1 289 ? -11.153 12.264 3.757 1.00 84.94 289 THR A CA 1
ATOM 2259 C C . THR A 1 289 ? -10.795 11.746 5.155 1.00 84.94 289 THR A C 1
ATOM 2261 O O . THR A 1 289 ? -11.508 12.031 6.117 1.00 84.94 289 THR A O 1
ATOM 2264 N N . PHE A 1 290 ? -9.654 11.070 5.315 1.00 82.69 290 PHE A N 1
ATOM 2265 C CA . PHE A 1 290 ? -9.191 10.600 6.627 1.00 82.69 290 PHE A CA 1
ATOM 2266 C C . PHE A 1 290 ? -8.576 11.693 7.498 1.00 82.69 290 PHE A C 1
ATOM 2268 O O . PHE A 1 290 ? -8.747 11.656 8.712 1.00 82.69 290 PHE A O 1
ATOM 2275 N N . GLN A 1 291 ? -7.929 12.701 6.917 1.00 81.62 291 GLN A N 1
ATOM 2276 C CA . GLN A 1 291 ? -7.487 13.881 7.655 1.00 81.62 291 GLN A CA 1
ATOM 2277 C C . GLN A 1 291 ? -8.685 14.640 8.227 1.00 81.62 291 GLN A C 1
ATOM 2279 O O . GLN A 1 291 ? -8.599 15.132 9.344 1.00 81.62 291 GLN A O 1
ATOM 2284 N N . ARG A 1 292 ? -9.831 14.681 7.531 1.00 76.81 292 ARG A N 1
ATOM 2285 C CA . ARG A 1 292 ? -11.078 15.225 8.100 1.00 76.81 292 ARG A CA 1
ATOM 2286 C C . ARG A 1 292 ? -11.551 14.416 9.307 1.00 76.81 292 ARG A C 1
ATOM 2288 O O . ARG A 1 292 ? -11.891 15.016 10.324 1.00 76.81 292 ARG A O 1
ATOM 2295 N N . LEU A 1 293 ? -11.484 13.085 9.235 1.00 76.12 293 LEU A N 1
ATOM 2296 C CA . LEU A 1 293 ? -11.776 12.201 10.369 1.00 76.12 293 LEU A CA 1
ATOM 2297 C C . LEU A 1 293 ? -10.816 12.447 11.554 1.00 76.12 293 LEU A C 1
ATOM 2299 O O . LEU A 1 293 ? -11.265 12.583 12.685 1.00 76.12 293 LEU A O 1
ATOM 2303 N N . GLN A 1 294 ? -9.512 12.586 11.300 1.00 68.38 294 GLN A N 1
ATOM 2304 C CA . GLN A 1 294 ? -8.506 12.887 12.332 1.00 68.38 294 GLN A CA 1
ATOM 2305 C C . GLN A 1 294 ? -8.592 14.328 12.853 1.00 68.38 294 GLN A C 1
ATOM 2307 O O . GLN A 1 294 ? -8.298 14.606 14.007 1.00 68.38 294 GLN A O 1
ATOM 2312 N N . SER A 1 295 ? -9.029 15.285 12.038 1.00 64.81 295 SER A N 1
ATOM 2313 C CA . SER A 1 295 ? -9.281 16.649 12.506 1.00 64.81 295 SER A CA 1
ATOM 2314 C C . SER A 1 295 ? -10.510 16.715 13.417 1.00 64.81 295 SER A C 1
ATOM 2316 O O . SER A 1 295 ? -10.530 17.529 14.335 1.00 64.81 295 SER A O 1
ATOM 2318 N N . ALA A 1 296 ? -11.480 15.810 13.233 1.00 55.06 296 ALA A N 1
ATOM 2319 C CA . ALA A 1 296 ? -12.551 15.573 14.197 1.00 55.06 296 ALA A CA 1
ATOM 2320 C C . ALA A 1 296 ? -12.049 14.849 15.463 1.00 55.06 296 ALA A C 1
ATOM 2322 O O . ALA A 1 296 ? -12.608 15.053 16.529 1.00 55.06 296 ALA A O 1
ATOM 2323 N N . GLU A 1 297 ? -10.942 14.100 15.399 1.00 50.12 297 GLU A N 1
ATOM 2324 C CA . GLU A 1 297 ? -10.214 13.604 16.585 1.00 50.12 297 GLU A CA 1
ATOM 2325 C C . GLU A 1 297 ? -9.599 14.748 17.418 1.00 50.12 297 GLU A C 1
ATOM 2327 O O . GLU A 1 297 ? -9.300 14.563 18.593 1.00 50.12 297 GLU A O 1
ATOM 2332 N N . ASN A 1 298 ? -9.444 15.946 16.837 1.00 51.59 298 ASN A N 1
ATOM 2333 C CA . ASN A 1 298 ? -9.094 17.173 17.561 1.00 51.59 298 ASN A CA 1
ATOM 2334 C C . ASN A 1 298 ? -10.326 17.997 17.994 1.00 51.59 298 ASN A C 1
ATOM 2336 O O . ASN A 1 298 ? -10.151 19.058 18.602 1.00 51.59 298 ASN A O 1
ATOM 2340 N N . ALA A 1 299 ? -11.556 17.546 17.700 1.00 53.12 299 ALA A N 1
ATOM 2341 C CA . ALA A 1 299 ? -12.727 18.008 18.446 1.00 53.12 299 ALA A CA 1
ATOM 2342 C C . ALA A 1 299 ? -12.571 17.561 19.910 1.00 53.12 299 ALA A C 1
ATOM 2344 O O . ALA A 1 299 ? -11.809 16.637 20.191 1.00 53.12 299 ALA A O 1
ATOM 2345 N N . SER A 1 300 ? -13.158 18.316 20.842 1.00 58.19 300 SER A N 1
ATOM 2346 C CA . SER A 1 300 ? -12.718 18.389 22.241 1.00 58.19 300 SER A CA 1
ATOM 2347 C C . SER A 1 300 ? -12.436 17.022 22.870 1.00 58.19 300 SER A C 1
ATOM 2349 O O . SER A 1 300 ? -13.086 16.025 22.577 1.00 58.19 300 SER A O 1
ATOM 2351 N N . GLN A 1 301 ? -11.478 16.977 23.799 1.00 61.19 301 GLN A N 1
ATOM 2352 C CA . GLN A 1 301 ? -11.167 15.778 24.587 1.00 61.19 301 GLN A CA 1
ATOM 2353 C C . GLN A 1 301 ? -12.428 15.105 25.183 1.00 61.19 301 GLN A C 1
ATOM 2355 O O . GLN A 1 301 ? -12.442 13.887 25.365 1.00 61.19 301 GLN A O 1
ATOM 2360 N N . ASP A 1 302 ? -13.497 15.882 25.382 1.00 62.06 302 ASP A N 1
ATOM 2361 C CA . ASP A 1 302 ? -14.835 15.436 25.774 1.00 62.06 302 ASP A CA 1
ATOM 2362 C C . ASP A 1 302 ? -15.467 14.430 24.784 1.00 62.06 302 ASP A C 1
ATOM 2364 O O . ASP A 1 302 ? -16.044 13.433 25.215 1.00 62.06 302 ASP A O 1
ATOM 2368 N N . ASP A 1 303 ? -15.317 14.610 23.467 1.00 63.00 303 ASP A N 1
ATOM 2369 C CA . ASP A 1 303 ? -15.897 13.723 22.443 1.00 63.00 303 ASP A CA 1
ATOM 2370 C C . ASP A 1 303 ? -15.197 12.359 22.365 1.00 63.00 303 ASP A C 1
ATOM 2372 O O . ASP A 1 303 ? -15.828 11.331 22.105 1.00 63.00 303 ASP A O 1
ATOM 2376 N N . LEU A 1 304 ? -13.899 12.312 22.669 1.00 64.00 304 LEU A N 1
ATOM 2377 C CA . LEU A 1 304 ? -13.148 11.055 22.739 1.00 64.00 304 LEU A CA 1
ATOM 2378 C C . LEU A 1 304 ? -13.441 10.296 24.039 1.00 64.00 304 LEU A C 1
ATOM 2380 O O . LEU A 1 304 ? -13.544 9.066 24.038 1.00 64.00 304 LEU A O 1
ATOM 2384 N N . GLU A 1 305 ? -13.629 11.013 25.150 1.00 73.44 305 GLU A N 1
ATOM 2385 C CA . GLU A 1 305 ? -14.095 10.406 26.397 1.00 73.44 305 GLU A CA 1
ATOM 2386 C C . GLU A 1 305 ? -15.518 9.838 26.259 1.00 73.44 305 GLU A C 1
ATOM 2388 O O . GLU A 1 305 ? -15.818 8.803 26.869 1.00 73.44 305 GLU A O 1
ATOM 2393 N N . ASN A 1 306 ? -16.354 10.419 25.387 1.00 84.62 306 ASN A N 1
ATOM 2394 C CA . ASN A 1 306 ? -17.719 9.954 25.136 1.00 84.62 306 ASN A CA 1
ATOM 2395 C C . ASN A 1 306 ? -17.783 8.508 24.622 1.00 84.62 306 ASN A C 1
ATOM 2397 O O . ASN A 1 306 ? -18.644 7.758 25.088 1.00 84.62 306 ASN A O 1
ATOM 2401 N N . PHE A 1 307 ? -16.884 8.064 23.730 1.00 90.81 307 PHE A N 1
ATOM 2402 C CA . PHE A 1 307 ? -16.878 6.664 23.265 1.00 90.81 307 PHE A CA 1
ATOM 2403 C C . PHE A 1 307 ? -16.614 5.696 24.419 1.00 90.81 307 PHE A C 1
ATOM 2405 O O . PHE A 1 307 ? -17.405 4.784 24.671 1.00 90.81 307 PHE A O 1
ATOM 2412 N N . ARG A 1 308 ? -15.507 5.907 25.143 1.00 91.44 308 ARG A N 1
ATOM 2413 C CA . ARG A 1 308 ? -15.090 5.025 26.239 1.00 91.44 308 ARG A CA 1
ATOM 2414 C C . ARG A 1 308 ? -16.164 4.975 27.320 1.00 91.44 308 ARG A C 1
ATOM 2416 O O . ARG A 1 308 ? -16.518 3.887 27.772 1.00 91.44 308 ARG A O 1
ATOM 2423 N N . MET A 1 309 ? -16.696 6.130 27.720 1.00 93.00 309 MET A N 1
ATOM 2424 C CA . MET A 1 309 ? -17.741 6.202 28.741 1.00 93.00 309 MET A CA 1
ATOM 2425 C C . MET A 1 309 ? -19.045 5.556 28.273 1.00 93.00 309 MET A C 1
ATOM 2427 O O . MET A 1 309 ? -19.649 4.813 29.045 1.00 93.00 309 MET A O 1
ATOM 2431 N N . SER A 1 310 ? -19.434 5.734 27.008 1.00 94.81 310 SER A N 1
ATOM 2432 C CA . SER A 1 310 ? -20.612 5.072 26.431 1.00 94.81 310 SER A CA 1
ATOM 2433 C C . SER A 1 310 ? -20.453 3.553 26.379 1.00 94.81 310 SER A C 1
ATOM 2435 O O . SER A 1 310 ? -21.387 2.823 26.714 1.00 94.81 310 SER A O 1
ATOM 2437 N N . LEU A 1 311 ? -19.265 3.056 26.016 1.00 95.69 311 LEU A N 1
ATOM 2438 C CA . LEU A 1 311 ? -18.964 1.625 26.019 1.00 95.69 311 LEU A CA 1
ATOM 2439 C C . LEU A 1 311 ? -18.984 1.059 27.445 1.00 95.69 311 LEU A C 1
ATOM 2441 O O . LEU A 1 311 ? -19.614 0.030 27.689 1.00 95.69 311 LEU A O 1
ATOM 2445 N N . ILE A 1 312 ? -18.351 1.742 28.403 1.00 96.06 312 ILE A N 1
ATOM 2446 C CA . ILE A 1 312 ? -18.376 1.349 29.819 1.00 96.06 312 ILE A CA 1
ATOM 2447 C C . ILE A 1 312 ? -19.813 1.328 30.339 1.00 96.06 312 ILE A C 1
ATOM 2449 O O . ILE A 1 312 ? -20.209 0.351 30.969 1.00 96.06 312 ILE A O 1
ATOM 2453 N N . GLN A 1 313 ? -20.613 2.355 30.052 1.00 95.62 313 GLN A N 1
ATOM 2454 C CA . GLN A 1 313 ? -22.018 2.413 30.444 1.00 95.62 313 GLN A CA 1
ATOM 2455 C C . GLN A 1 313 ? -22.816 1.260 29.825 1.00 95.62 313 GLN A C 1
ATOM 2457 O O . GLN A 1 313 ? -23.594 0.606 30.522 1.00 95.62 313 GLN A O 1
ATOM 2462 N N . HIS A 1 314 ? -22.612 0.968 28.539 1.00 96.44 314 HIS A N 1
ATOM 2463 C CA . HIS A 1 314 ? -23.265 -0.149 27.863 1.00 96.44 314 HIS A CA 1
ATOM 2464 C C . HIS A 1 314 ? -22.932 -1.493 28.527 1.00 96.44 314 HIS A C 1
ATOM 2466 O O . HIS A 1 314 ? -23.839 -2.257 28.858 1.00 96.44 314 HIS A O 1
ATOM 2472 N N . LEU A 1 315 ? -21.654 -1.764 28.795 1.00 96.75 315 LEU A N 1
ATOM 2473 C CA . LEU A 1 315 ? -21.221 -3.000 29.455 1.00 96.75 315 LEU A CA 1
ATOM 2474 C C . LEU A 1 315 ? -21.706 -3.071 30.908 1.00 96.75 315 LEU A C 1
ATOM 2476 O O . LEU A 1 315 ? -22.183 -4.113 31.364 1.00 96.75 315 LEU A O 1
ATOM 2480 N N . SER A 1 316 ? -21.648 -1.955 31.634 1.00 94.12 316 SER A N 1
ATOM 2481 C CA . SER A 1 316 ? -22.149 -1.863 33.002 1.00 94.12 316 SER A CA 1
ATOM 2482 C C . SER A 1 316 ? -23.647 -2.137 33.077 1.00 94.12 316 SER A C 1
ATOM 2484 O O . SER A 1 316 ? -24.078 -2.859 33.964 1.00 94.12 316 SER A O 1
ATOM 2486 N N . THR A 1 317 ? -24.438 -1.652 32.122 1.00 92.75 317 THR A N 1
ATOM 2487 C CA . THR A 1 317 ? -25.900 -1.832 32.116 1.00 92.75 317 THR A CA 1
ATOM 2488 C C . THR A 1 317 ? -26.366 -3.183 31.570 1.00 92.75 317 THR A C 1
ATOM 2490 O O . THR A 1 317 ? -27.397 -3.688 32.013 1.00 92.75 317 THR A O 1
ATOM 2493 N N . THR A 1 318 ? -25.619 -3.775 30.634 1.00 94.38 318 THR A N 1
ATOM 2494 C CA . THR A 1 318 ? -26.038 -4.989 29.907 1.00 94.38 318 THR A CA 1
ATOM 2495 C C . THR A 1 318 ? -25.561 -6.276 30.583 1.00 94.38 318 THR A C 1
ATOM 2497 O O . THR A 1 318 ? -26.267 -7.285 30.573 1.00 94.38 318 THR A O 1
ATOM 2500 N N . ILE A 1 319 ? -24.376 -6.262 31.202 1.00 93.00 319 ILE A N 1
ATOM 2501 C CA . ILE A 1 319 ? -23.800 -7.454 31.836 1.00 93.00 319 ILE A CA 1
ATOM 2502 C C . ILE A 1 319 ? -24.324 -7.594 33.267 1.00 93.00 319 ILE A C 1
ATOM 2504 O O . ILE A 1 319 ? -24.101 -6.733 34.119 1.00 93.00 319 ILE A O 1
ATOM 2508 N N . VAL A 1 320 ? -24.978 -8.722 33.550 1.00 91.00 320 VAL A N 1
ATOM 2509 C CA . VAL A 1 320 ? -25.456 -9.075 34.894 1.00 91.00 320 VAL A CA 1
ATOM 2510 C C . VAL A 1 320 ? -24.428 -9.955 35.596 1.00 91.00 320 VAL A C 1
ATOM 2512 O O . VAL A 1 320 ? -24.233 -11.103 35.197 1.00 91.00 320 VAL A O 1
ATOM 2515 N N . VAL A 1 321 ? -23.821 -9.438 36.667 1.00 88.81 321 VAL A N 1
ATOM 2516 C CA . VAL A 1 321 ? -22.834 -10.170 37.472 1.00 88.81 321 VAL A CA 1
ATOM 2517 C C . VAL A 1 321 ? -23.515 -10.818 38.670 1.00 88.81 321 VAL A C 1
ATOM 2519 O O . VAL A 1 321 ? -23.874 -10.153 39.639 1.00 88.81 321 VAL A O 1
ATOM 2522 N N . LYS A 1 322 ? -23.730 -12.133 38.598 1.00 85.94 322 LYS A N 1
ATOM 2523 C CA . LYS A 1 322 ? -24.526 -12.870 39.597 1.00 85.94 322 LYS A CA 1
ATOM 2524 C C . LYS A 1 322 ? -23.764 -13.150 40.889 1.00 85.94 322 LYS A C 1
ATOM 2526 O O . LYS A 1 322 ? -24.383 -13.347 41.929 1.00 85.94 322 LYS A O 1
ATOM 2531 N N . GLU A 1 323 ? -22.440 -13.200 40.822 1.00 84.06 323 GLU A N 1
ATOM 2532 C CA . GLU A 1 323 ? -21.567 -13.558 41.937 1.00 84.06 323 GLU A CA 1
ATOM 2533 C C . GLU A 1 323 ? -21.280 -12.373 42.864 1.00 84.06 323 GLU A C 1
ATOM 2535 O O . GLU A 1 323 ? -20.762 -12.576 43.961 1.00 84.06 323 GLU A O 1
ATOM 2540 N N . HIS A 1 324 ? -21.596 -11.144 42.455 1.00 83.38 324 HIS A N 1
ATOM 2541 C CA . HIS A 1 324 ? -21.326 -9.952 43.251 1.00 83.38 324 HIS A CA 1
ATOM 2542 C C . HIS A 1 324 ? -22.286 -9.843 44.450 1.00 83.38 324 HIS A C 1
ATOM 2544 O O . HIS A 1 324 ? -23.479 -10.117 44.327 1.00 83.38 324 HIS A O 1
ATOM 2550 N N . ARG A 1 325 ? -21.788 -9.433 45.629 1.00 80.81 325 ARG A N 1
ATOM 2551 C CA . ARG A 1 325 ? -22.617 -9.370 46.856 1.00 80.81 325 ARG A CA 1
ATOM 2552 C C . ARG A 1 325 ? -23.614 -8.218 46.894 1.00 80.81 325 ARG A C 1
ATOM 2554 O O . ARG A 1 325 ? -24.664 -8.329 47.526 1.00 80.81 325 ARG A O 1
ATOM 2561 N N . GLN A 1 326 ? -23.255 -7.084 46.304 1.00 81.81 326 GLN A N 1
ATOM 2562 C CA . GLN A 1 326 ? -24.139 -5.924 46.289 1.00 81.81 326 GLN A CA 1
ATOM 2563 C C . GLN A 1 326 ? -25.340 -6.159 45.366 1.00 81.81 326 GLN A C 1
ATOM 2565 O O . GLN A 1 326 ? -25.307 -6.985 44.456 1.00 81.81 326 GLN A O 1
ATOM 2570 N N . ARG A 1 327 ? -26.404 -5.378 45.572 1.00 81.81 327 ARG A N 1
ATOM 2571 C CA . ARG A 1 327 ? -27.547 -5.363 44.656 1.00 81.81 327 ARG A CA 1
ATOM 2572 C C . ARG A 1 327 ? -27.106 -4.888 43.274 1.00 81.81 327 ARG A C 1
ATOM 2574 O O . ARG A 1 327 ? -26.336 -3.939 43.174 1.00 81.81 327 ARG A O 1
ATOM 2581 N N . TYR A 1 328 ? -27.699 -5.486 42.244 1.00 82.75 328 TYR A N 1
ATOM 2582 C CA . TYR A 1 328 ? -27.401 -5.236 40.831 1.00 82.75 328 TYR A CA 1
ATOM 2583 C C . TYR A 1 328 ? -27.206 -3.752 40.485 1.00 82.75 328 TYR A C 1
ATOM 2585 O O . TYR A 1 328 ? -26.150 -3.383 40.006 1.00 82.75 328 TYR A O 1
ATOM 2593 N N . GLN A 1 329 ? -28.156 -2.871 40.809 1.00 85.56 329 GLN A N 1
ATOM 2594 C CA . GLN A 1 329 ? -28.050 -1.448 40.446 1.00 85.56 329 GLN A CA 1
ATOM 2595 C C . GLN A 1 329 ? -26.844 -0.729 41.074 1.00 85.56 329 GLN A C 1
ATOM 2597 O O . GLN A 1 329 ? -26.260 0.148 40.445 1.00 85.56 329 GLN A O 1
ATOM 2602 N N . VAL A 1 330 ? -26.479 -1.098 42.306 1.00 87.19 330 VAL A N 1
ATOM 2603 C CA . VAL A 1 330 ? -25.322 -0.517 43.004 1.00 87.19 330 VAL A CA 1
ATOM 2604 C C . VAL A 1 330 ? -24.035 -1.041 42.378 1.00 87.19 330 VAL A C 1
ATOM 2606 O O . VAL A 1 330 ? -23.161 -0.254 42.041 1.00 87.19 330 VAL A O 1
ATOM 2609 N N . GLU A 1 331 ? -23.974 -2.348 42.114 1.00 91.06 331 GLU A N 1
ATOM 2610 C CA . GLU A 1 331 ? -22.836 -2.986 41.449 1.00 91.06 331 GLU A CA 1
ATOM 2611 C C . GLU A 1 331 ? -22.567 -2.379 40.068 1.00 91.06 331 GLU A C 1
ATOM 2613 O O . GLU A 1 331 ? -21.430 -2.045 39.749 1.00 91.06 331 GLU A O 1
ATOM 2618 N N . GLN A 1 332 ? -23.611 -2.172 39.265 1.00 90.44 332 GLN A N 1
ATOM 2619 C CA . GLN A 1 332 ? -23.482 -1.578 37.935 1.00 90.44 332 GLN A CA 1
ATOM 2620 C C . GLN A 1 332 ? -22.939 -0.153 37.978 1.00 90.44 332 GLN A C 1
ATOM 2622 O O . GLN A 1 332 ? -22.113 0.221 37.140 1.00 90.44 332 GLN A O 1
ATOM 2627 N N . PHE A 1 333 ? -23.408 0.642 38.944 1.00 91.56 333 PHE A N 1
ATOM 2628 C CA . PHE A 1 333 ? -22.932 2.003 39.147 1.00 91.56 333 PHE A CA 1
ATOM 2629 C C . PHE A 1 333 ? -21.468 2.007 39.602 1.00 91.56 333 PHE A C 1
ATOM 2631 O O . PHE A 1 333 ? -20.638 2.663 38.974 1.00 91.56 333 PHE A O 1
ATOM 2638 N N . ASP A 1 334 ? -21.128 1.207 40.614 1.00 91.31 334 ASP A N 1
ATOM 2639 C CA . ASP A 1 334 ? -19.762 1.074 41.126 1.00 91.31 334 ASP A CA 1
ATOM 2640 C C . ASP A 1 334 ? -18.803 0.597 40.024 1.00 91.31 334 ASP A C 1
ATOM 2642 O O . ASP A 1 334 ? -17.691 1.121 39.890 1.00 91.31 334 ASP A O 1
ATOM 2646 N N . ARG A 1 335 ? -19.239 -0.345 39.174 1.00 93.44 335 ARG A N 1
ATOM 2647 C CA . ARG A 1 335 ? -18.456 -0.849 38.037 1.00 93.44 335 ARG A CA 1
ATOM 2648 C C . ARG A 1 335 ? -18.231 0.228 36.990 1.00 93.44 335 ARG A C 1
ATOM 2650 O O . ARG A 1 335 ? -17.112 0.380 36.505 1.00 93.44 335 ARG A O 1
ATOM 2657 N N . MET A 1 336 ? -19.272 0.992 36.659 1.00 94.25 336 MET A N 1
ATOM 2658 C CA . MET A 1 336 ? -19.171 2.119 35.731 1.00 94.25 336 MET A CA 1
ATOM 2659 C C . MET A 1 336 ? -18.168 3.166 36.231 1.00 94.25 336 MET A C 1
ATOM 2661 O O . MET A 1 336 ? -17.287 3.570 35.473 1.00 94.25 336 MET A O 1
ATOM 2665 N N . MET A 1 337 ? -18.250 3.554 37.507 1.00 94.00 337 MET A N 1
ATOM 2666 C CA . MET A 1 337 ? -17.342 4.541 38.099 1.00 94.00 337 MET A CA 1
ATOM 2667 C C . MET A 1 337 ? -15.901 4.022 38.156 1.00 94.00 337 MET A C 1
ATOM 2669 O O . MET A 1 337 ? -14.976 4.706 37.723 1.00 94.00 337 MET A O 1
ATOM 2673 N N . THR A 1 338 ? -15.704 2.788 38.623 1.00 94.00 338 THR A N 1
ATOM 2674 C CA . THR A 1 338 ? -14.368 2.183 38.755 1.00 94.00 338 THR A CA 1
ATOM 2675 C C . THR A 1 338 ? -13.692 2.014 37.394 1.00 94.00 338 THR A C 1
ATOM 2677 O O . THR A 1 338 ? -12.515 2.342 37.241 1.00 94.00 338 THR A O 1
ATOM 2680 N N . ALA A 1 339 ? -14.431 1.555 36.379 1.00 94.44 339 ALA A N 1
ATOM 2681 C CA . ALA A 1 339 ? -13.913 1.440 35.020 1.00 94.44 339 ALA A CA 1
ATOM 2682 C C . ALA A 1 339 ? -13.609 2.812 34.397 1.00 94.44 339 ALA A C 1
ATOM 2684 O O . ALA A 1 339 ? -12.597 2.946 33.709 1.00 94.44 339 ALA A O 1
ATOM 2685 N N . GLY A 1 340 ? -14.429 3.833 34.675 1.00 91.12 340 GLY A N 1
ATOM 2686 C CA . GLY A 1 340 ? -14.224 5.200 34.183 1.00 91.12 340 GLY A CA 1
ATOM 2687 C C . GLY A 1 340 ? -12.911 5.834 34.656 1.00 91.12 340 GLY A C 1
ATOM 2688 O O . GLY A 1 340 ? -12.272 6.556 33.893 1.00 91.12 340 GLY A O 1
ATOM 2689 N N . PHE A 1 341 ? -12.458 5.508 35.871 1.00 91.50 341 PHE A N 1
ATOM 2690 C CA . PHE A 1 341 ? -11.187 5.996 36.426 1.00 91.50 341 PHE A CA 1
ATOM 2691 C C . PHE A 1 341 ? -9.975 5.099 36.126 1.00 91.50 341 PHE A C 1
ATOM 2693 O O . PHE A 1 341 ? -8.852 5.422 36.520 1.00 91.50 341 PHE A O 1
ATOM 2700 N N . SER A 1 342 ? -10.161 3.971 35.435 1.00 92.94 342 SER A N 1
ATOM 2701 C CA . SER A 1 342 ? -9.065 3.046 35.143 1.00 92.94 342 SER A CA 1
ATOM 2702 C C . SER A 1 342 ? -8.150 3.589 34.043 1.00 92.94 342 SER A C 1
ATOM 2704 O O . SER A 1 342 ? -8.514 3.641 32.866 1.00 92.94 342 SER A O 1
ATOM 2706 N N . SER A 1 343 ? -6.907 3.921 34.404 1.00 90.94 343 SER A N 1
ATOM 2707 C CA . SER A 1 343 ? -5.879 4.357 33.447 1.00 90.94 343 SER A CA 1
ATOM 2708 C C . SER A 1 343 ? -5.534 3.280 32.414 1.00 90.94 343 SER A C 1
ATOM 2710 O O . SER A 1 343 ? -5.196 3.594 31.274 1.00 90.94 343 SER A O 1
ATOM 2712 N N . GLN A 1 344 ? -5.675 2.001 32.773 1.00 93.12 344 GLN A N 1
ATOM 2713 C CA . GLN A 1 344 ? -5.437 0.882 31.859 1.00 93.12 344 GLN A CA 1
ATOM 2714 C C . GLN A 1 344 ? -6.484 0.832 30.737 1.00 93.12 344 GLN A C 1
ATOM 2716 O O . GLN A 1 344 ? -6.149 0.541 29.589 1.00 93.12 344 GLN A O 1
ATOM 2721 N N . LEU A 1 345 ? -7.739 1.174 31.044 1.00 93.31 345 LEU A N 1
ATOM 2722 C CA . LEU A 1 345 ? -8.823 1.262 30.060 1.00 93.31 345 LEU A CA 1
ATOM 2723 C C . LEU A 1 345 ? -8.789 2.568 29.250 1.00 93.31 345 LEU A C 1
ATOM 2725 O O . LEU A 1 345 ? -9.492 2.677 28.250 1.00 93.31 345 LEU A O 1
ATOM 2729 N N . ALA A 1 346 ? -7.965 3.539 29.652 1.00 90.38 346 ALA A N 1
ATOM 2730 C CA . ALA A 1 346 ? -7.750 4.797 28.938 1.00 90.38 346 ALA A CA 1
ATOM 2731 C C . ALA A 1 346 ? -6.695 4.707 27.821 1.00 90.38 346 ALA A C 1
ATOM 2733 O O . ALA A 1 346 ? -6.527 5.652 27.053 1.00 90.38 346 ALA A O 1
ATOM 2734 N N . ASN A 1 347 ? -5.949 3.602 27.726 1.00 90.69 347 ASN A N 1
ATOM 2735 C CA . ASN A 1 347 ? -4.914 3.459 26.709 1.00 90.69 347 ASN A CA 1
ATOM 2736 C C . ASN A 1 347 ? -5.534 3.254 25.316 1.00 90.69 347 ASN A C 1
ATOM 2738 O O . ASN A 1 347 ? -6.097 2.197 25.038 1.00 90.69 347 ASN A O 1
ATOM 2742 N N . LYS A 1 348 ? -5.361 4.237 24.428 1.00 89.50 348 LYS A N 1
ATOM 2743 C CA . LYS A 1 348 ? -5.895 4.235 23.054 1.00 89.50 348 LYS A CA 1
ATOM 2744 C C . LYS A 1 348 ? -5.146 3.324 22.083 1.00 89.50 348 LYS A C 1
ATOM 2746 O O . LYS A 1 348 ? -5.698 2.908 21.068 1.00 89.50 348 LYS A O 1
ATOM 2751 N N . ARG A 1 349 ? -3.879 3.014 22.376 1.00 91.50 349 ARG A N 1
ATOM 2752 C CA . ARG A 1 349 ? -3.005 2.235 21.481 1.00 91.50 349 ARG A CA 1
ATOM 2753 C C . ARG A 1 349 ? -3.239 0.730 21.575 1.00 91.50 349 ARG A C 1
ATOM 2755 O O . ARG A 1 349 ? -2.744 -0.014 20.736 1.00 91.50 349 ARG A O 1
ATOM 2762 N N . GLN A 1 350 ? -3.936 0.266 22.610 1.00 94.75 350 GLN A N 1
ATOM 2763 C CA . GLN A 1 350 ? -4.247 -1.153 22.754 1.00 94.75 350 GLN A CA 1
ATOM 2764 C C . GLN A 1 350 ? -5.403 -1.557 21.836 1.00 94.75 350 GLN A C 1
ATOM 2766 O O . GLN A 1 350 ? -6.233 -0.726 21.474 1.00 94.75 350 GLN A O 1
ATOM 2771 N N . SER A 1 351 ? -5.478 -2.840 21.488 1.00 97.06 351 SER A N 1
ATOM 2772 C CA . SER A 1 351 ? -6.631 -3.383 20.769 1.00 97.06 351 SER A CA 1
ATOM 2773 C C . SER A 1 351 ? -7.872 -3.430 21.660 1.00 97.06 351 SER A C 1
ATOM 2775 O O . SER A 1 351 ? -7.774 -3.574 22.884 1.00 97.06 351 SER A O 1
ATOM 2777 N N . LEU A 1 352 ? -9.053 -3.387 21.044 1.00 96.31 352 LEU A N 1
ATOM 2778 C CA . LEU A 1 352 ? -10.326 -3.601 21.737 1.00 96.31 352 LEU A CA 1
ATOM 2779 C C . LEU A 1 352 ? -10.385 -4.966 22.447 1.00 96.31 352 LEU A C 1
ATOM 2781 O O . LEU A 1 352 ? -10.952 -5.068 23.529 1.00 96.31 352 LEU A O 1
ATOM 2785 N N . ASP A 1 353 ? -9.752 -6.006 21.904 1.00 97.31 353 ASP A N 1
ATOM 2786 C CA . ASP A 1 353 ? -9.654 -7.329 22.536 1.00 97.31 353 ASP A CA 1
ATOM 2787 C C . ASP A 1 353 ? -8.865 -7.284 23.856 1.00 97.31 353 ASP A C 1
ATOM 2789 O O . ASP A 1 353 ? -9.287 -7.834 24.883 1.00 97.31 353 ASP A O 1
ATOM 2793 N N . LYS A 1 354 ? -7.741 -6.553 23.859 1.00 97.31 354 LYS A N 1
ATOM 2794 C CA . LYS A 1 354 ? -6.962 -6.322 25.076 1.00 97.31 354 LYS A CA 1
ATOM 2795 C C . LYS A 1 354 ? -7.749 -5.474 26.070 1.00 97.31 354 LYS A C 1
ATOM 2797 O O . LYS A 1 354 ? -7.755 -5.799 27.255 1.00 97.31 354 LYS A O 1
ATOM 2802 N N . TRP A 1 355 ? -8.449 -4.448 25.589 1.00 97.25 355 TRP A N 1
ATOM 2803 C CA . TRP A 1 355 ? -9.342 -3.625 26.404 1.00 97.25 355 TRP A CA 1
ATOM 2804 C C . TRP A 1 355 ? -10.434 -4.474 27.078 1.00 97.25 355 TRP A C 1
ATOM 2806 O O . TRP A 1 355 ? -10.610 -4.389 28.292 1.00 97.25 355 TRP A O 1
ATOM 2816 N N . CYS A 1 356 ? -11.086 -5.383 26.339 1.00 97.69 356 CYS A N 1
ATOM 2817 C CA . CYS A 1 356 ? -12.085 -6.319 26.876 1.00 97.69 356 CYS A CA 1
ATOM 2818 C C . CYS A 1 356 ? -11.497 -7.217 27.969 1.00 97.69 356 CYS A C 1
ATOM 2820 O O . CYS A 1 356 ? -12.134 -7.462 28.991 1.00 97.69 356 CYS A O 1
ATOM 2822 N N . THR A 1 357 ? -10.263 -7.683 27.769 1.00 96.81 357 THR A N 1
ATOM 2823 C CA . THR A 1 357 ? -9.541 -8.502 28.752 1.00 96.81 357 THR A CA 1
ATOM 2824 C C . THR A 1 357 ? -9.291 -7.732 30.049 1.00 96.81 357 THR A C 1
ATOM 2826 O O . THR A 1 357 ? -9.505 -8.271 31.132 1.00 96.81 357 THR A O 1
ATOM 2829 N N . LEU A 1 358 ? -8.883 -6.464 29.951 1.00 96.50 358 LEU A N 1
ATOM 2830 C CA . LEU A 1 358 ? -8.670 -5.597 31.113 1.00 96.50 358 LEU A CA 1
ATOM 2831 C C . LEU A 1 358 ? -9.983 -5.268 31.834 1.00 96.50 358 LEU A C 1
ATOM 2833 O O . LEU A 1 358 ? -10.020 -5.260 33.061 1.00 96.50 358 LEU A O 1
ATOM 2837 N N . TYR A 1 359 ? -11.071 -5.048 31.092 1.00 96.81 359 TYR A N 1
ATOM 2838 C CA . TYR A 1 359 ? -12.392 -4.829 31.686 1.00 96.81 359 TYR A CA 1
ATOM 2839 C C . TYR A 1 359 ? -12.897 -6.086 32.413 1.00 96.81 359 TYR A C 1
ATOM 2841 O O . TYR A 1 359 ? -13.435 -5.993 33.515 1.00 96.81 359 TYR A O 1
ATOM 2849 N N . ALA A 1 360 ? -12.680 -7.273 31.837 1.00 96.06 360 ALA A N 1
ATOM 2850 C CA . ALA A 1 360 ? -13.021 -8.541 32.478 1.00 96.06 360 ALA A CA 1
ATOM 2851 C C . ALA A 1 360 ? -12.195 -8.798 33.752 1.00 96.06 360 ALA A C 1
ATOM 2853 O O . ALA A 1 360 ? -12.746 -9.288 34.737 1.00 96.06 360 ALA A O 1
ATOM 2854 N N . ASP A 1 361 ? -10.905 -8.440 33.764 1.00 94.44 361 ASP A N 1
ATOM 2855 C CA . ASP A 1 361 ? -10.060 -8.533 34.967 1.00 94.44 361 ASP A CA 1
ATOM 2856 C C . ASP A 1 361 ? -10.523 -7.560 36.063 1.00 94.44 361 ASP A C 1
ATOM 2858 O O . ASP A 1 361 ? -10.605 -7.938 37.232 1.00 94.44 361 ASP A O 1
ATOM 2862 N N . LEU A 1 362 ? -10.916 -6.336 35.690 1.00 94.88 362 LEU A N 1
ATOM 2863 C CA . LEU A 1 362 ? -11.522 -5.371 36.613 1.00 94.88 362 LEU A CA 1
ATOM 2864 C C . LEU A 1 362 ? -12.800 -5.937 37.240 1.00 94.88 362 LEU A C 1
ATOM 2866 O O . LEU A 1 362 ? -12.953 -5.901 38.460 1.00 94.88 362 LEU A O 1
ATOM 2870 N N . LEU A 1 363 ? -13.690 -6.506 36.425 1.00 92.69 363 LEU A N 1
ATOM 2871 C CA . LEU A 1 363 ? -14.934 -7.119 36.889 1.00 92.69 363 LEU A CA 1
ATOM 2872 C C . LEU A 1 363 ? -14.649 -8.274 37.862 1.00 92.69 363 LEU A C 1
ATOM 2874 O O . LEU A 1 363 ? -15.246 -8.337 38.937 1.00 92.69 363 LEU A O 1
ATOM 2878 N N . GLN A 1 364 ? -13.694 -9.145 37.535 1.00 90.50 364 GLN A N 1
ATOM 2879 C CA . GLN A 1 364 ? -13.287 -10.247 38.406 1.00 90.50 364 GLN A CA 1
ATOM 2880 C C . GLN A 1 364 ? -12.722 -9.743 39.745 1.00 90.50 364 GLN A C 1
ATOM 2882 O O . GLN A 1 364 ? -13.107 -10.244 40.804 1.00 90.50 364 GLN A O 1
ATOM 2887 N N . SER A 1 365 ? -11.883 -8.704 39.720 1.00 90.06 365 SER A N 1
ATOM 2888 C CA . SER A 1 365 ? -11.361 -8.071 40.935 1.00 90.06 365 SER A CA 1
ATOM 2889 C C . SER A 1 365 ? -12.476 -7.462 41.790 1.00 90.06 365 SER A C 1
ATOM 2891 O O . SER A 1 365 ? -12.461 -7.610 43.011 1.00 90.06 365 SER A O 1
ATOM 2893 N N . MET A 1 366 ? -13.482 -6.831 41.178 1.00 90.25 366 MET A N 1
ATOM 2894 C CA . MET A 1 366 ? -14.642 -6.306 41.905 1.00 90.25 366 MET A CA 1
ATOM 2895 C C . MET A 1 366 ? -15.459 -7.417 42.574 1.00 90.25 366 MET A C 1
ATOM 2897 O O . MET A 1 366 ? -15.838 -7.273 43.738 1.00 90.25 366 MET A O 1
ATOM 2901 N N . ILE A 1 367 ? -15.670 -8.550 41.894 1.00 88.62 367 ILE A N 1
ATOM 2902 C CA . ILE A 1 367 ? -16.315 -9.722 42.502 1.00 88.62 367 ILE A CA 1
ATOM 2903 C C . ILE A 1 367 ? -15.517 -10.177 43.729 1.00 88.62 367 ILE A C 1
ATOM 2905 O O . ILE A 1 367 ? -16.091 -10.299 44.811 1.00 88.62 367 ILE A O 1
ATOM 2909 N N . GLU A 1 368 ? -14.210 -10.394 43.595 1.00 85.19 368 GLU A N 1
ATOM 2910 C CA . GLU A 1 368 ? -13.348 -10.853 44.693 1.00 85.19 368 GLU A CA 1
ATOM 2911 C C . GLU A 1 368 ? -13.352 -9.879 45.878 1.00 85.19 368 GLU A C 1
ATOM 2913 O O . GLU A 1 368 ? -13.553 -10.297 47.024 1.00 85.19 368 GLU A O 1
ATOM 2918 N N . ASN A 1 369 ? -13.240 -8.577 45.606 1.00 86.44 369 ASN A N 1
ATOM 2919 C CA . ASN A 1 369 ? -13.318 -7.522 46.614 1.00 86.44 369 ASN A CA 1
ATOM 2920 C C . ASN A 1 369 ? -14.666 -7.543 47.350 1.00 86.44 369 ASN A C 1
ATOM 2922 O O . ASN A 1 369 ? -14.697 -7.417 48.576 1.00 86.44 369 ASN A O 1
ATOM 2926 N N . SER A 1 370 ? -15.776 -7.785 46.641 1.00 85.38 370 SER A N 1
ATOM 2927 C CA . SER A 1 370 ? -17.110 -7.885 47.253 1.00 85.38 370 SER A CA 1
ATOM 2928 C C . SER A 1 370 ? -17.225 -9.047 48.250 1.00 85.38 370 SER A C 1
ATOM 2930 O O . SER A 1 370 ? -18.038 -8.995 49.173 1.00 85.38 370 SER A O 1
ATOM 2932 N N . HIS A 1 371 ? -16.377 -10.073 48.117 1.00 79.50 371 HIS A N 1
ATOM 2933 C CA . HIS A 1 371 ? -16.275 -11.206 49.041 1.00 79.50 371 HIS A CA 1
ATOM 2934 C C . HIS A 1 371 ? -15.134 -11.070 50.060 1.00 79.50 371 HIS A C 1
ATOM 2936 O O . HIS A 1 371 ? -14.859 -12.020 50.795 1.00 79.50 371 HIS A O 1
ATOM 2942 N N . GLY A 1 372 ? -14.485 -9.904 50.145 1.00 79.19 372 GLY A N 1
ATOM 2943 C CA . GLY A 1 372 ? -13.347 -9.668 51.034 1.00 79.19 372 GLY A CA 1
ATOM 2944 C C . GLY A 1 372 ? -12.101 -10.447 50.609 1.00 79.19 372 GLY A C 1
ATOM 2945 O O . GLY A 1 372 ? -11.438 -11.041 51.457 1.00 79.19 372 GLY A O 1
ATOM 2946 N N . ASN A 1 373 ? -11.826 -10.493 49.300 1.00 76.25 373 ASN A N 1
ATOM 2947 C CA . ASN A 1 373 ? -10.743 -11.262 48.670 1.00 76.25 373 ASN A CA 1
ATOM 2948 C C . ASN A 1 373 ? -10.851 -12.780 48.890 1.00 76.25 373 ASN A C 1
ATOM 2950 O O . ASN A 1 373 ? -9.856 -13.504 48.857 1.00 76.25 373 ASN A O 1
ATOM 2954 N N . LYS A 1 374 ? -12.072 -13.275 49.126 1.00 67.88 374 LYS A N 1
ATOM 2955 C CA . LYS A 1 374 ? -12.388 -14.706 49.199 1.00 67.88 374 LYS A CA 1
ATOM 2956 C C . LYS A 1 374 ? -13.009 -15.148 47.874 1.00 67.88 374 LYS A C 1
ATOM 2958 O O . LYS A 1 374 ? -13.782 -14.409 47.272 1.00 67.88 374 LYS A O 1
ATOM 2963 N N . SER A 1 375 ? -12.696 -16.363 47.424 1.00 62.00 375 SER A N 1
ATOM 2964 C CA . SER A 1 375 ? -13.237 -16.876 46.161 1.00 62.00 375 SER A CA 1
ATOM 2965 C C . SER A 1 375 ? -14.764 -17.058 46.243 1.00 62.00 375 SER A C 1
ATOM 2967 O O . SER A 1 375 ? -15.238 -17.763 47.140 1.00 62.00 375 SER A O 1
ATOM 2969 N N . PRO A 1 376 ? -15.544 -16.501 45.295 1.00 62.22 376 PRO A N 1
ATOM 2970 C CA . PRO A 1 376 ? -17.003 -16.647 45.257 1.00 62.22 376 PRO A CA 1
ATOM 2971 C C . PRO A 1 376 ? -17.448 -18.086 44.935 1.00 62.22 376 PRO A C 1
ATOM 2973 O O . PRO A 1 376 ? -18.574 -18.473 45.239 1.00 62.22 376 PRO A O 1
ATOM 2976 N N . TYR A 1 377 ? -16.565 -18.894 44.334 1.00 58.09 377 TYR A N 1
ATOM 2977 C CA . TYR A 1 377 ? -16.861 -20.247 43.846 1.00 58.09 377 TYR A CA 1
ATOM 2978 C C . TYR A 1 377 ? -16.634 -21.347 44.889 1.00 58.09 377 TYR A C 1
ATOM 2980 O O . TYR A 1 377 ? -16.969 -22.514 44.655 1.00 58.09 377 TYR A O 1
ATOM 2988 N N . ILE A 1 378 ? -16.093 -21.008 46.061 1.00 50.75 378 ILE A N 1
ATOM 2989 C CA . ILE A 1 378 ? -15.948 -21.970 47.149 1.00 50.75 378 ILE A CA 1
ATOM 2990 C C . ILE A 1 378 ? -17.321 -22.130 47.818 1.00 50.75 378 ILE A C 1
ATOM 2992 O O . ILE A 1 378 ? -17.667 -21.439 48.770 1.00 50.75 378 ILE A O 1
ATOM 2996 N N . LYS A 1 379 ? -18.098 -23.122 47.356 1.00 42.62 379 LYS A N 1
ATOM 2997 C CA . LYS A 1 379 ? -19.300 -23.648 48.048 1.00 42.62 379 LYS A CA 1
ATOM 2998 C C . LYS A 1 379 ? -19.016 -24.159 49.473 1.00 42.62 379 LYS A C 1
ATOM 3000 O O . LYS A 1 379 ? -19.947 -24.478 50.196 1.00 42.62 379 LYS A O 1
ATOM 3005 N N . ALA A 1 380 ? -17.742 -24.233 49.863 1.00 41.06 380 ALA A N 1
ATOM 3006 C CA . ALA A 1 380 ? -17.277 -24.439 51.230 1.00 41.06 380 ALA A CA 1
ATOM 3007 C C . ALA A 1 380 ? -16.940 -23.110 51.932 1.00 41.06 380 ALA A C 1
ATOM 3009 O O . ALA A 1 380 ? -16.014 -23.054 52.742 1.00 41.06 380 ALA A O 1
ATOM 3010 N N . ASN A 1 381 ? -17.675 -22.031 51.641 1.00 38.53 381 ASN A N 1
ATOM 3011 C CA . ASN A 1 381 ? -17.960 -21.059 52.686 1.00 38.53 381 ASN A CA 1
ATOM 3012 C C . ASN A 1 381 ? -18.706 -21.845 53.763 1.00 38.53 381 ASN A C 1
ATOM 3014 O O . ASN A 1 381 ? -19.927 -21.965 53.731 1.00 38.53 381 ASN A O 1
ATOM 3018 N N . TYR A 1 382 ? -17.931 -22.462 54.660 1.00 41.44 382 TYR A N 1
ATOM 3019 C CA . TYR A 1 382 ? -18.377 -22.784 55.999 1.00 41.44 382 TYR A CA 1
ATOM 3020 C C . TYR A 1 382 ? -19.227 -21.605 56.443 1.00 41.44 382 TYR A C 1
ATOM 3022 O O . TYR A 1 382 ? -18.765 -20.465 56.329 1.00 41.44 382 TYR A O 1
ATOM 3030 N N . ASP A 1 383 ? -20.470 -21.897 56.820 1.00 39.62 383 ASP A N 1
ATOM 3031 C CA . ASP A 1 383 ? -21.432 -20.945 57.355 1.00 39.62 383 ASP A CA 1
ATOM 3032 C C . ASP A 1 383 ? -20.711 -19.786 58.038 1.00 39.62 383 ASP A C 1
ATOM 3034 O O . ASP A 1 383 ? -19.884 -20.025 58.919 1.00 39.62 383 ASP A O 1
ATOM 3038 N N . HIS A 1 384 ? -20.976 -18.567 57.560 1.00 42.09 384 HIS A N 1
ATOM 3039 C CA . HIS A 1 384 ? -20.473 -17.296 58.070 1.00 42.09 384 HIS A CA 1
ATOM 3040 C C . HIS A 1 384 ? -19.994 -17.380 59.527 1.00 42.09 384 HIS A C 1
ATOM 3042 O O . HIS A 1 384 ? -20.784 -17.197 60.450 1.00 42.09 384 HIS A O 1
ATOM 3048 N N . PHE A 1 385 ? -18.701 -17.636 59.742 1.00 42.16 385 PHE A N 1
ATOM 3049 C CA . PHE A 1 385 ? -18.155 -17.738 61.101 1.00 42.16 385 PHE A CA 1
ATOM 3050 C C . PHE A 1 385 ? -18.251 -16.399 61.854 1.00 42.16 385 PHE A C 1
ATOM 3052 O O . PHE A 1 385 ? -18.233 -16.383 63.082 1.00 42.16 385 PHE A O 1
ATOM 3059 N N . ASP A 1 386 ? -18.410 -15.300 61.110 1.00 43.66 386 ASP A N 1
ATOM 3060 C CA . ASP A 1 386 ? -18.527 -13.943 61.641 1.00 43.66 386 ASP A CA 1
ATOM 3061 C C . ASP A 1 386 ? -19.990 -13.514 61.898 1.00 43.66 386 ASP A C 1
ATOM 3063 O O . ASP A 1 386 ? -20.220 -12.601 62.687 1.00 43.66 386 ASP A O 1
ATOM 3067 N N . GLU A 1 387 ? -20.992 -14.167 61.284 1.00 44.38 387 GLU A N 1
ATOM 3068 C CA . GLU A 1 387 ? -22.414 -13.763 61.396 1.00 44.38 387 GLU A CA 1
ATOM 3069 C C . GLU A 1 387 ? -23.316 -14.823 62.042 1.00 44.38 387 GLU A C 1
ATOM 3071 O O . GLU A 1 387 ? -24.339 -14.489 62.645 1.00 44.38 387 GLU A O 1
ATO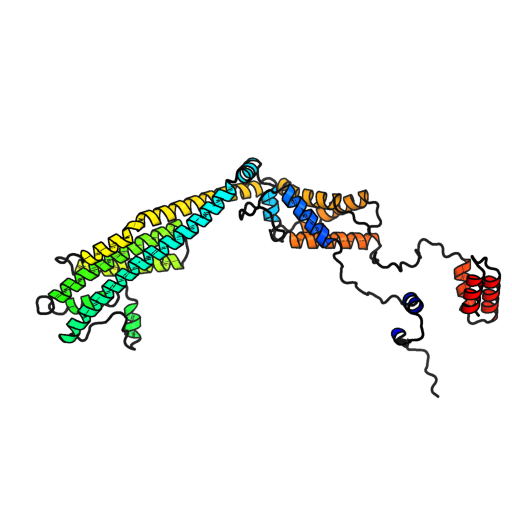M 3076 N N . ALA A 1 388 ? -22.940 -16.102 62.003 1.00 42.94 388 ALA A N 1
ATOM 3077 C CA . ALA A 1 388 ? -23.577 -17.103 62.838 1.00 42.94 388 ALA A CA 1
ATOM 3078 C C . ALA A 1 388 ? -22.924 -17.041 64.219 1.00 42.94 388 ALA A C 1
ATOM 3080 O O . ALA A 1 388 ? -21.820 -17.540 64.425 1.00 42.94 388 ALA A O 1
ATOM 3081 N N . THR A 1 389 ? -23.630 -16.465 65.193 1.00 42.66 389 THR A N 1
ATOM 3082 C CA . THR A 1 389 ? -23.377 -16.752 66.608 1.00 42.66 389 THR A CA 1
ATOM 3083 C C . THR A 1 389 ? -23.299 -18.269 66.743 1.00 42.66 389 THR A C 1
ATOM 3085 O O . THR A 1 389 ? -24.322 -18.955 66.675 1.00 42.66 389 THR A O 1
ATOM 3088 N N . VAL A 1 390 ? -22.082 -18.814 66.867 1.00 44.34 390 VAL A N 1
ATOM 3089 C CA . VAL A 1 390 ? -21.876 -20.231 67.161 1.00 44.34 390 VAL A CA 1
ATOM 3090 C C . VAL A 1 390 ? -22.722 -20.495 68.391 1.00 44.34 390 VAL A C 1
ATOM 3092 O O . VAL A 1 390 ? -22.431 -19.959 69.461 1.00 44.34 390 VAL A O 1
ATOM 3095 N N . ARG A 1 391 ? -23.832 -21.231 68.226 1.00 48.84 391 ARG A N 1
ATOM 3096 C CA . ARG A 1 391 ? -24.757 -21.469 69.335 1.00 48.84 391 ARG A CA 1
ATOM 3097 C C . ARG A 1 391 ? -23.908 -22.029 70.475 1.00 48.84 391 ARG A C 1
ATOM 3099 O O . ARG A 1 391 ? -23.257 -23.051 70.244 1.00 48.84 391 ARG A O 1
ATOM 3106 N N . PRO A 1 392 ? -23.891 -21.400 71.666 1.00 54.19 392 PRO A N 1
ATOM 3107 C CA . PRO A 1 392 ? -22.948 -21.743 72.733 1.00 54.19 392 PRO A CA 1
ATOM 3108 C C . PRO A 1 392 ? -22.938 -23.239 73.064 1.00 54.19 392 PRO A C 1
ATOM 3110 O O . PRO A 1 392 ? -21.917 -23.802 73.437 1.00 54.19 392 PRO A O 1
ATOM 3113 N N . ILE A 1 393 ? -24.070 -23.908 72.854 1.00 56.69 393 ILE A N 1
ATOM 3114 C CA . ILE A 1 393 ? -24.245 -25.346 73.052 1.00 56.69 393 ILE A CA 1
ATOM 3115 C C . ILE A 1 393 ? -23.350 -26.190 72.129 1.00 56.69 393 ILE A C 1
ATOM 3117 O O . ILE A 1 393 ? -22.797 -27.181 72.595 1.00 56.69 393 ILE A O 1
ATOM 3121 N N . ASN A 1 394 ? -23.144 -25.802 70.865 1.00 55.19 394 ASN A N 1
ATOM 3122 C CA . ASN A 1 394 ? -22.359 -26.589 69.907 1.00 55.19 394 ASN A CA 1
ATOM 3123 C C . ASN A 1 394 ? -20.852 -26.497 70.194 1.00 55.19 394 ASN A C 1
ATOM 3125 O O . ASN A 1 394 ? -20.159 -27.510 70.162 1.00 55.19 394 ASN A O 1
ATOM 3129 N N . SER A 1 395 ? -20.340 -25.310 70.531 1.00 57.69 395 SER A N 1
ATOM 3130 C CA . SER A 1 395 ? -18.925 -25.124 70.894 1.00 57.69 395 SER A CA 1
ATOM 3131 C C . SER A 1 395 ? -18.586 -25.764 72.240 1.00 57.69 395 SER A C 1
ATOM 3133 O O . SER A 1 395 ? -17.555 -26.425 72.374 1.00 57.69 395 SER A O 1
ATOM 3135 N N . THR A 1 396 ? -19.494 -25.651 73.212 1.00 61.16 396 THR A N 1
ATOM 3136 C CA . THR A 1 396 ? -19.376 -26.312 74.520 1.00 61.16 396 THR A CA 1
ATOM 3137 C C . THR A 1 396 ? -19.342 -27.834 74.363 1.00 61.16 396 THR A C 1
ATOM 3139 O O . THR A 1 396 ? -18.582 -28.521 75.046 1.00 61.16 396 THR A O 1
ATOM 3142 N N . PHE A 1 397 ? -20.096 -28.358 73.393 1.00 62.34 397 PHE A N 1
ATOM 3143 C CA . PHE A 1 397 ? -20.090 -29.768 73.029 1.00 62.34 397 PHE A CA 1
ATOM 3144 C C . PHE A 1 397 ? -18.713 -30.286 72.626 1.00 62.34 397 PHE A C 1
ATOM 3146 O O . PHE A 1 397 ? -18.204 -31.255 73.194 1.00 62.34 397 PHE A O 1
ATOM 3153 N N . PHE A 1 398 ? -18.109 -29.619 71.646 1.00 63.56 398 PHE A N 1
ATOM 3154 C CA . PHE A 1 398 ? -16.812 -30.007 71.111 1.00 63.56 398 PHE A CA 1
ATOM 3155 C C . PHE A 1 398 ? -15.693 -29.801 72.135 1.00 63.56 398 PHE A C 1
ATOM 3157 O O . PHE A 1 398 ? -14.804 -30.646 72.230 1.00 63.56 398 PHE A O 1
ATOM 3164 N N . TYR A 1 399 ? -15.776 -28.752 72.960 1.00 72.06 399 TYR A N 1
ATOM 3165 C CA . TYR A 1 399 ? -14.822 -28.512 74.043 1.00 72.06 399 TYR A CA 1
ATOM 3166 C C . TYR A 1 399 ? -14.789 -29.662 75.061 1.00 72.06 399 TYR A C 1
ATOM 3168 O O . TYR A 1 399 ? -13.719 -30.181 75.380 1.00 72.06 399 TYR A O 1
ATOM 3176 N N . TYR A 1 400 ? -15.952 -30.107 75.549 1.00 68.31 400 TYR A N 1
ATOM 3177 C CA . TYR A 1 400 ? -16.009 -31.210 76.513 1.00 68.31 400 TYR A CA 1
ATOM 3178 C C . TYR A 1 400 ? -15.689 -32.571 75.881 1.00 68.31 400 TYR A C 1
ATOM 3180 O O . TYR A 1 400 ? -15.123 -33.433 76.554 1.00 68.31 400 TYR A O 1
ATOM 3188 N N . PHE A 1 401 ? -15.996 -32.761 74.594 1.00 69.50 401 PHE A N 1
ATOM 3189 C CA . PHE A 1 401 ? -15.713 -34.007 73.882 1.00 69.50 401 PHE A CA 1
ATOM 3190 C C . PHE A 1 401 ? -14.221 -34.213 73.571 1.00 69.50 401 PHE A C 1
ATOM 3192 O O . PHE A 1 401 ? -13.702 -35.311 73.758 1.00 69.50 401 PHE A O 1
ATOM 3199 N N . PHE A 1 402 ? -13.513 -33.167 73.141 1.00 67.25 402 PHE A N 1
ATOM 3200 C CA . PHE A 1 402 ? -12.072 -33.243 72.864 1.00 67.25 402 PHE A CA 1
ATOM 3201 C C . PHE A 1 402 ? -11.197 -33.005 74.100 1.00 67.25 402 PHE A C 1
ATOM 3203 O O . PHE A 1 402 ? -9.970 -33.004 74.009 1.00 67.25 402 PHE A O 1
ATOM 3210 N N . SER A 1 403 ? -11.809 -32.837 75.274 1.00 68.44 403 SER A N 1
ATOM 3211 C CA . SER A 1 403 ? -11.069 -32.767 76.525 1.00 68.44 403 SER A CA 1
ATOM 3212 C C . SER A 1 403 ? -10.454 -34.124 76.887 1.00 68.44 403 SER A C 1
ATOM 3214 O O . SER A 1 403 ? -11.073 -35.178 76.728 1.00 68.44 403 SER A O 1
ATOM 3216 N N . ALA A 1 404 ? -9.235 -34.100 77.430 1.00 63.12 404 ALA A N 1
ATOM 3217 C CA . ALA A 1 404 ? -8.523 -35.302 77.867 1.00 63.12 404 ALA A CA 1
ATOM 3218 C C . ALA A 1 404 ? -9.217 -36.024 79.044 1.00 63.12 404 ALA A C 1
ATOM 3220 O O . ALA A 1 404 ? -9.011 -37.219 79.263 1.00 63.12 404 ALA A O 1
ATOM 3221 N N . GLU A 1 405 ? -10.068 -35.324 79.796 1.00 76.31 405 GLU A N 1
ATOM 3222 C CA . GLU A 1 405 ? -10.707 -35.850 81.001 1.00 76.31 405 GLU A CA 1
ATOM 3223 C C . GLU A 1 405 ? -11.933 -36.721 80.670 1.00 76.31 405 GLU A C 1
ATOM 3225 O O . GLU A 1 405 ? -12.852 -36.324 79.950 1.00 76.31 405 GLU A O 1
ATOM 3230 N N . ALA A 1 406 ? -11.979 -37.933 81.230 1.00 74.50 406 ALA A N 1
ATOM 3231 C CA . ALA A 1 406 ? -13.044 -38.904 80.964 1.00 74.50 406 ALA A CA 1
ATOM 3232 C C . ALA A 1 406 ? -14.443 -38.415 81.390 1.00 74.50 406 ALA A C 1
ATOM 3234 O O . ALA A 1 406 ? -15.422 -38.681 80.694 1.00 74.50 406 ALA A O 1
ATOM 3235 N N . TRP A 1 407 ? -14.544 -37.659 82.488 1.00 75.69 407 TRP A N 1
ATOM 3236 C CA . TRP A 1 407 ? -15.828 -37.145 82.977 1.00 75.69 407 TRP A CA 1
ATOM 3237 C C . TRP A 1 407 ? -16.408 -36.052 82.066 1.00 75.69 407 TRP A C 1
ATOM 3239 O O . TRP A 1 407 ? -17.617 -36.022 81.850 1.00 75.69 407 TRP A O 1
ATOM 3249 N N . LYS A 1 408 ? -15.556 -35.216 81.453 1.00 70.88 408 LYS A N 1
ATOM 3250 C CA . LYS A 1 408 ? -15.956 -34.195 80.469 1.00 70.88 408 LYS A CA 1
ATOM 3251 C C . LYS A 1 408 ? -16.523 -34.839 79.204 1.00 70.88 408 LYS A C 1
ATOM 3253 O O . LYS A 1 408 ? -17.586 -34.444 78.731 1.00 70.88 408 LYS A O 1
ATOM 3258 N N . ARG A 1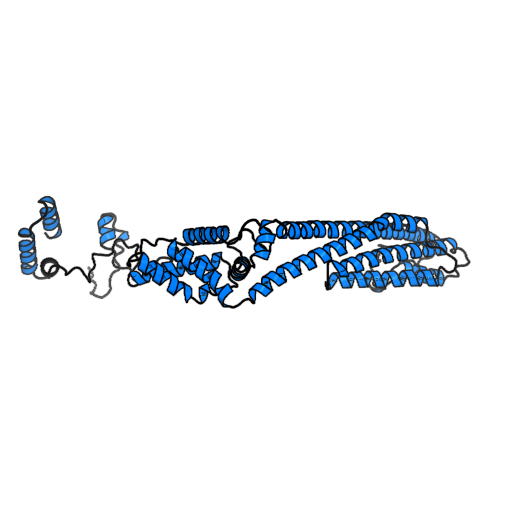 409 ? -15.896 -35.921 78.732 1.00 73.62 409 ARG A N 1
ATOM 3259 C CA . ARG A 1 409 ? -16.422 -36.738 77.625 1.00 73.62 409 ARG A CA 1
ATOM 3260 C C . ARG A 1 409 ? -17.736 -37.432 77.982 1.00 73.62 409 ARG A C 1
ATOM 3262 O O . ARG A 1 409 ? -18.630 -37.511 77.143 1.00 73.62 409 ARG A O 1
ATOM 3269 N N . GLY A 1 410 ? -17.885 -37.888 79.226 1.00 75.62 410 GLY A N 1
ATOM 3270 C CA . GLY A 1 410 ? -19.149 -38.417 79.748 1.00 75.62 410 GLY A CA 1
ATOM 3271 C C . GLY A 1 410 ? -20.266 -37.369 79.767 1.00 75.62 410 GLY A C 1
ATOM 3272 O O . GLY A 1 410 ? -21.377 -37.644 79.316 1.00 75.62 410 GLY A O 1
ATOM 3273 N N . PHE A 1 411 ? -19.957 -36.147 80.205 1.00 76.00 411 PHE A N 1
ATOM 3274 C CA . PHE A 1 411 ? -20.895 -35.023 80.215 1.00 76.00 411 PHE A CA 1
ATOM 3275 C C . PHE A 1 411 ? -21.312 -34.604 78.797 1.00 76.00 411 PHE A C 1
ATOM 3277 O O . PHE A 1 411 ? -22.494 -34.378 78.541 1.00 76.00 411 PHE A O 1
ATOM 3284 N N . ALA A 1 412 ? -20.375 -34.608 77.843 1.00 74.88 412 ALA A N 1
ATOM 3285 C CA . ALA A 1 412 ? -20.679 -34.447 76.425 1.00 74.88 412 ALA A CA 1
ATOM 3286 C C . ALA A 1 412 ? -21.595 -35.582 75.920 1.00 74.88 412 ALA A C 1
ATOM 3288 O O . ALA A 1 412 ? -22.644 -35.326 75.350 1.00 74.88 412 ALA A O 1
ATOM 3289 N N . LYS A 1 413 ? -21.312 -36.858 76.190 1.00 75.06 413 LYS A N 1
ATOM 3290 C CA . LYS A 1 413 ? -22.226 -37.950 75.783 1.00 75.06 413 LYS A CA 1
ATOM 3291 C C . LYS A 1 413 ? -23.641 -37.778 76.358 1.00 75.06 413 LYS A C 1
ATOM 3293 O O . LYS A 1 413 ? -24.626 -38.001 75.652 1.00 75.06 413 LYS A O 1
ATOM 3298 N N . TRP A 1 414 ? -23.749 -37.322 77.606 1.00 78.44 414 TRP A N 1
ATOM 3299 C CA . TRP A 1 414 ? -25.032 -37.040 78.247 1.00 78.44 414 TRP A CA 1
ATOM 3300 C C . TRP A 1 414 ? -25.787 -35.891 77.567 1.00 78.44 414 TRP A C 1
ATOM 3302 O O . TRP A 1 414 ? -26.940 -36.077 77.181 1.00 78.44 414 TRP A O 1
ATOM 3312 N N . MET A 1 415 ? -25.136 -34.752 77.318 1.00 74.50 415 MET A N 1
ATOM 3313 C CA . MET A 1 415 ? -25.772 -33.621 76.633 1.00 74.50 415 MET A CA 1
ATOM 3314 C C . MET A 1 415 ? -26.202 -33.969 75.184 1.00 74.50 415 MET A C 1
ATOM 3316 O O . MET A 1 415 ? -27.167 -33.409 74.672 1.00 74.50 415 MET A O 1
ATOM 3320 N N . LEU A 1 416 ? -25.534 -34.925 74.517 1.00 73.31 416 LEU A N 1
ATOM 3321 C CA . LEU A 1 416 ? -25.852 -35.353 73.149 1.00 73.31 416 LEU A CA 1
ATOM 3322 C C . LEU A 1 416 ? -27.075 -36.249 73.243 1.00 73.31 416 LEU A C 1
ATOM 3324 O O . LEU A 1 416 ? -27.963 -36.166 72.410 1.00 73.31 416 LEU A O 1
ATOM 3328 N N . SER A 1 417 ? -27.178 -37.080 74.277 1.00 72.88 417 SER A N 1
ATOM 3329 C CA . SER A 1 417 ? -28.339 -37.945 74.468 1.00 72.88 417 SER A CA 1
ATOM 3330 C C . SER A 1 417 ? -29.646 -37.173 74.717 1.00 72.88 417 SER A C 1
ATOM 3332 O O . SER A 1 417 ? -30.714 -37.678 74.342 1.00 72.88 417 SER A O 1
ATOM 3334 N N . THR A 1 418 ? -29.553 -35.964 75.289 1.00 73.38 418 THR A N 1
ATOM 3335 C CA . THR A 1 418 ? -30.680 -35.086 75.650 1.00 73.38 418 THR A CA 1
ATOM 3336 C C . THR A 1 418 ? -31.004 -34.023 74.599 1.00 73.38 418 THR A C 1
ATOM 3338 O O . THR A 1 418 ? -32.076 -33.424 74.661 1.00 73.38 418 THR A O 1
ATOM 3341 N N . ALA A 1 419 ? -30.132 -33.810 73.609 1.00 73.81 419 ALA A N 1
ATOM 3342 C CA . ALA A 1 419 ? -30.399 -32.894 72.506 1.00 73.81 419 ALA A CA 1
ATOM 3343 C C . ALA A 1 419 ? -31.600 -33.357 71.656 1.00 73.81 419 ALA A C 1
ATOM 3345 O O . ALA A 1 419 ? -31.807 -34.552 71.418 1.00 73.81 419 ALA A O 1
ATOM 3346 N N . ALA A 1 420 ? -32.398 -32.399 71.180 1.00 66.94 420 ALA A N 1
ATOM 3347 C CA . ALA A 1 420 ? -33.492 -32.670 70.256 1.00 66.94 420 ALA A CA 1
ATOM 3348 C C . ALA A 1 420 ? -32.927 -32.930 68.851 1.00 66.94 420 ALA A C 1
ATOM 3350 O O . ALA A 1 420 ? -32.312 -32.046 68.256 1.00 66.94 420 ALA A O 1
ATOM 3351 N N . TYR A 1 421 ? -33.139 -34.138 68.320 1.00 73.25 421 TYR A N 1
ATOM 3352 C CA . TYR A 1 421 ? -32.703 -34.506 66.970 1.00 73.25 421 TYR A CA 1
ATOM 3353 C C . TYR A 1 421 ? -33.877 -34.503 65.993 1.00 73.25 421 TYR A C 1
ATOM 3355 O O . TYR A 1 421 ? -34.958 -34.967 66.360 1.00 73.25 421 TYR A O 1
ATOM 3363 N N . PRO A 1 422 ? -33.655 -34.104 64.727 1.00 64.38 422 PRO A N 1
ATOM 3364 C CA . PRO A 1 422 ? -34.679 -34.156 63.684 1.00 64.38 422 PRO A CA 1
ATOM 3365 C C . PRO A 1 422 ? -35.246 -35.563 63.455 1.00 64.38 422 PRO A C 1
ATOM 3367 O O . PRO A 1 422 ? -36.402 -35.711 63.076 1.00 64.38 422 PRO A O 1
ATOM 3370 N N . ASN A 1 423 ? -34.438 -36.610 63.664 1.00 79.19 423 ASN A N 1
ATOM 3371 C CA . ASN A 1 423 ? -34.890 -37.999 63.627 1.00 79.19 423 ASN A CA 1
ATOM 3372 C C . ASN A 1 423 ? -33.945 -38.941 64.401 1.00 79.19 423 ASN A C 1
ATOM 3374 O O . ASN A 1 423 ? -32.797 -38.613 64.716 1.00 79.19 423 ASN A O 1
ATOM 3378 N N . HIS A 1 424 ? -34.427 -40.157 64.672 1.00 71.25 424 HIS A N 1
ATOM 3379 C CA . HIS A 1 424 ? -33.701 -41.171 65.444 1.00 71.25 424 HIS A CA 1
ATOM 3380 C C . HIS A 1 424 ? -32.435 -41.698 64.741 1.00 71.25 424 HIS A C 1
ATOM 3382 O O . HIS A 1 424 ? -31.466 -42.069 65.406 1.00 71.25 424 HIS A O 1
ATOM 3388 N N . LYS A 1 425 ? -32.406 -41.713 63.399 1.00 71.19 425 LYS A N 1
ATOM 3389 C CA . LYS A 1 425 ? -31.223 -42.138 62.629 1.00 71.19 425 LYS A CA 1
ATOM 3390 C C . LYS A 1 425 ? -30.065 -41.156 62.813 1.00 71.19 425 LYS A C 1
ATOM 3392 O O . LYS A 1 425 ? -28.933 -41.581 63.020 1.00 71.19 425 LYS A O 1
ATOM 3397 N N . MET A 1 426 ? -30.362 -39.858 62.822 1.00 62.66 426 MET A N 1
ATOM 3398 C CA . MET A 1 426 ? -29.391 -38.798 63.077 1.00 62.66 426 MET A CA 1
ATOM 3399 C C . MET A 1 426 ? -28.871 -38.881 64.515 1.00 62.66 426 MET A C 1
ATOM 3401 O O . MET A 1 426 ? -27.662 -38.891 64.717 1.00 62.66 426 MET A O 1
ATOM 3405 N N . LYS A 1 427 ? -29.756 -39.088 65.503 1.00 74.00 427 LYS A N 1
ATOM 3406 C CA . LYS A 1 427 ? -29.352 -39.341 66.898 1.00 74.00 427 LYS A CA 1
ATOM 3407 C C . LYS A 1 427 ? -28.366 -40.509 67.010 1.00 74.00 427 LYS A C 1
ATOM 3409 O O . LYS A 1 427 ? -27.343 -40.383 67.674 1.00 7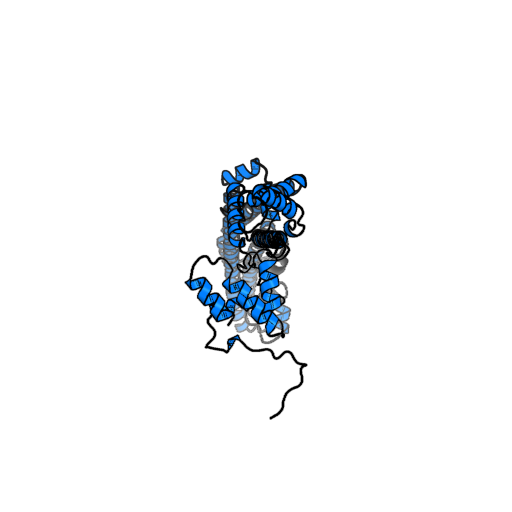4.00 427 LYS A O 1
ATOM 3414 N N . GLN A 1 428 ? -28.640 -41.635 66.348 1.00 73.31 428 GLN A N 1
ATOM 3415 C CA . GLN A 1 428 ? -27.740 -42.794 66.365 1.00 73.31 428 GLN A CA 1
ATOM 3416 C C . GLN A 1 428 ? -26.408 -42.535 65.653 1.00 73.31 428 GLN A C 1
ATOM 3418 O O . GLN A 1 428 ? -25.376 -42.977 66.149 1.00 73.31 428 GLN A O 1
ATOM 3423 N N . ALA A 1 429 ? -26.410 -41.826 64.521 1.00 70.06 429 ALA A N 1
ATOM 3424 C CA . ALA A 1 429 ? -25.186 -41.480 63.799 1.00 70.06 429 ALA A CA 1
ATOM 3425 C C . ALA A 1 429 ? -24.274 -40.574 64.639 1.00 70.06 429 ALA A C 1
ATOM 3427 O O . ALA A 1 429 ? -23.085 -40.857 64.766 1.00 70.06 429 ALA A O 1
ATOM 3428 N N . TYR A 1 430 ? -24.845 -39.555 65.290 1.00 65.12 430 TYR A N 1
ATOM 3429 C CA . TYR A 1 430 ? -24.117 -38.693 66.220 1.00 65.12 430 TYR A CA 1
ATOM 3430 C C . TYR A 1 430 ? -23.603 -39.494 67.423 1.00 65.12 430 TYR A C 1
ATOM 3432 O O . TYR A 1 430 ? -22.411 -39.471 67.709 1.00 65.12 430 TYR A O 1
ATOM 3440 N N . MET A 1 431 ? -24.446 -40.295 68.080 1.00 71.31 431 MET A N 1
ATOM 3441 C CA . MET A 1 431 ? -24.008 -41.102 69.228 1.00 71.31 431 MET A CA 1
ATOM 3442 C C . MET A 1 431 ? -22.920 -42.127 68.871 1.00 71.31 431 MET A C 1
ATOM 3444 O O . MET A 1 431 ? -22.094 -42.405 69.728 1.00 71.31 431 MET A O 1
ATOM 3448 N N . ARG A 1 432 ? -22.884 -42.659 67.638 1.00 70.94 432 ARG A N 1
ATOM 3449 C CA . ARG A 1 432 ? -21.807 -43.545 67.146 1.00 70.94 432 ARG A CA 1
ATOM 3450 C C . ARG A 1 432 ? -20.526 -42.800 66.790 1.00 70.94 432 ARG A C 1
ATOM 3452 O O . ARG A 1 432 ? -19.443 -43.331 66.979 1.00 70.94 432 ARG A O 1
ATOM 3459 N N . PHE A 1 433 ? -20.642 -41.593 66.249 1.00 62.91 433 PHE A N 1
ATOM 3460 C CA . PHE A 1 433 ? -19.481 -40.753 65.965 1.00 62.91 433 PHE A CA 1
ATOM 3461 C C . PHE A 1 433 ? -18.793 -40.292 67.260 1.00 62.91 433 PHE A C 1
ATOM 3463 O O . PHE A 1 433 ? -17.574 -40.163 67.306 1.00 62.91 433 PHE A O 1
ATOM 3470 N N . PHE A 1 434 ? -19.581 -40.080 68.319 1.00 59.91 434 PHE A N 1
ATOM 3471 C CA . PHE A 1 434 ? -19.113 -39.608 69.622 1.00 59.91 434 PHE A CA 1
ATOM 3472 C C . PHE A 1 434 ? -18.976 -40.718 70.685 1.00 59.91 434 PHE A C 1
ATOM 3474 O O . PHE A 1 434 ? -18.652 -40.407 71.831 1.00 59.91 434 PHE A O 1
ATOM 3481 N N . SER A 1 435 ? -19.234 -41.994 70.366 1.00 58.38 435 SER A N 1
ATOM 3482 C CA . SER A 1 435 ? -18.997 -43.138 71.269 1.00 58.38 435 SER A CA 1
ATOM 3483 C C . SER A 1 435 ? -17.536 -43.531 71.267 1.00 58.38 435 SER A C 1
ATOM 3485 O O . SER A 1 435 ? -16.990 -43.612 72.396 1.00 58.38 435 SER A O 1
#

Nearest PDB structures (foldseek):
  7vvn-assembly1_R  TM=1.876E-01  e=4.596E+00  Homo sapiens
  7sqc-assembly1_1K  TM=1.221E-01  e=1.743E+00  Chlamydomonas reinhardtii
  8p4y-assembly1_A  TM=1.775E-01  e=5.216E+00  synthetic construct
  8ptk-assembly1_e  TM=1.154E-01  e=4.794E+00  Homo sapiens
  8ptk-assembly1_f  TM=1.186E-01  e=7.623E+00  Homo sapiens

pLDDT: mean 79.99, std 17.89, range [29.64, 97.75]

Solvent-accessible surface area (backbone atoms only — not comparable to full-atom values): 24509 Å² total; per-residue (Å²): 134,88,80,81,78,95,84,70,90,74,81,74,68,70,85,76,49,86,85,61,56,67,70,60,58,61,74,64,60,68,82,65,81,80,73,76,68,75,85,70,58,83,51,31,70,58,46,47,50,51,52,47,53,52,43,60,73,68,31,72,48,25,83,91,78,51,39,74,57,70,55,52,76,42,34,36,44,59,54,33,35,58,59,52,42,50,69,70,56,53,47,39,48,75,72,40,54,54,40,52,49,50,52,50,40,52,55,34,49,55,51,36,54,54,45,50,53,54,42,49,55,50,43,53,50,51,50,51,53,52,48,54,55,49,38,53,50,50,52,57,41,40,76,75,68,48,81,91,62,64,49,81,93,62,76,66,98,45,68,63,66,60,57,58,49,72,42,54,44,40,52,66,50,53,38,48,57,54,46,68,72,48,71,44,93,52,99,51,35,70,60,49,50,52,51,39,8,49,33,34,28,46,21,53,43,30,47,54,50,31,54,51,43,49,44,40,34,75,32,71,47,71,89,39,67,70,59,51,52,51,37,51,51,34,47,43,33,22,51,38,28,42,52,50,23,66,74,70,26,87,89,44,67,48,33,63,68,58,39,51,52,46,48,62,60,47,67,55,48,67,61,42,48,52,42,26,50,51,34,32,52,44,47,51,52,50,50,55,55,50,48,51,42,53,55,46,59,67,45,56,76,65,56,55,49,45,45,57,50,50,52,42,47,49,51,29,73,70,57,82,72,83,76,40,72,60,58,65,74,57,46,29,49,53,48,33,54,55,54,72,71,33,69,79,73,64,50,39,83,42,29,39,51,58,47,32,49,53,52,25,50,51,52,48,50,50,35,26,54,60,54,73,72,36,71,83,80,51,85,76,62,64,73,52,78,89,73,49,77,73,54,67,68,62,58,52,39,53,54,26,50,74,40,91,48,69,66,40,31,49,52,30,53,51,56,58,72,69,51,90,58,99,42,72,68,57,47,50,51,51,52,63,76,70,104

Secondary structure (DSSP, 8-state):
-----S-------GGG-TTS-HHHHHHT----TT-------TTHHHHHHHHHHHHHHH--S-TTT--SS--TTSBHHHHHHHHS--HHHHHHHHTTHHHHHHHHHHHHHHHHHHHHHHHHHHHHHHHHHHHHHHHHHHHHHHHTT--SPPPTT---S-HHHHHHTTSTTHHHHHHHHHHHHS-TTSTTHHHHHHHHHHHHHHHHHHHHHHHHHHHHHHHTSTT-HHHHHHHHHHHHHHHHHHHHHHHH-TT----HHHHHHHHHHHTTHHHHHHHHHHHHHHHHHHHHHHHHHHHHTTS-HHHHHHHHHHHHHHHHHH---TT-SS-HHHHHHHHHHHHHT-TTTT-TTSBHHHHHHHHHHHHHHHHHHHTTS--TT-TT--S-TTTS---HHHHHHHHHHSSS-HHHHHHHHHHHHHSPPSSHHHHHHHHHH--

Organism: NCBI:txid197538

Mean predicted aligned error: 15.35 Å

Radius of gyration: 44.11 Å; Cα contacts (8 Å, |Δi|>4): 370; chains: 1; bounding box: 75×68×128 Å

Sequence (435 aa):
MHVPAPGRVQYYQWHELPFVPTETKVALRVPKAFAESEKTLSYLELVKKETQNFLNKNIGQNYFNGKDHVSLKTPVGEAEAMFAASEEFKQQVADGAIKDLHDKCSALGESTETSYIRIRDSIESQVVSIQARENQIYGSLLEKGLHDLQIHGEFGNDLFATLSFTGTGGATVENLNVLSRLNVDGAYKAEFEELVSLVGAKAHALKNLHTLQQAYVDNVELKEPAAEDELNSFKQRMVAYQTAFENYGSDVSADSTAVSQIDQVSGNLDSAISTFQKFRQALDQRENTFQRLQSAENASQDDLENFRMSLIQHLSTTIVVKEHRQRYQVEQFDRMMTAGFSSQLANKRQSLDKWCTLYADLLQSMIENSHGNKSPYIKANYDHFDEATVRPINSTFFYYFFSAEAWKRGFAKWMLSTAAYPNHKMKQAYMRFFS

Foldseek 3Di:
DDDDDPDDDPPPPPVPDPPDDPVVVVVPPDPPPDPPDDLPLVCLVVLLVLLQVVQVVQQQAQLVQGGRGDDLQDFLQSSLLRNLDDPVLVVCVVVCVSVVLNVLLVVLLVVLVVLLCQLLVQLVVLLVVLLVVLQVLVVVVVVVPPPPADRPPDDDPDVVLVVCQVQLAHRLLVRLVVCVVVPCPDDCVVSSLVSLQSLLLNLLSLVLNLLSLVLCCVQPVPPDVVSVVVSVSSVSNSVSSVVSSVVRVPPHHHDPVSNVSSCVSSVCVVVSSVSSNSSSVSVVVSVVSVVSSVVSVVVDPVSSLVVLLVSLLSCLVPDQDPLAPDPSVVSSVVLSVVSSPDPLLVDRRGRSSVSSVVSSSSSSVNSCVSVVNDDSPPPPPPPDPPPPPPPVLVVLLVVLLPDPDPVSLVVSLVSLCVDDDPDPVVSVVVNVVSD